Protein AF-A0A2S4W6A0-F1 (afdb_monomer)

Foldseek 3Di:
DPDDDDDDDDDDDDDDDDDDDDDDPPPPPPDDPPQPPDPVSVVVVVQVVCVVVVHHPVRVVVCLVPPPPPVSCVVCVLCPDPVNVVVVVVVVVVVLVVQVVPPPVSVVVVVVVVVVVLVVVVVVAADDPVRDDALALHHDPVRDDPCCPDPVVVLVNLCCLCPPHHVSQLCVQLVVQLPDDPPPPPDDDDDDDPPPCVVVPPPVVLPPDDDPPDPDDDPSNVVSNVVSSVVSSVVSVVVVVVPDDDPDPADKDKDWDDDPVVVVVDDPVCQFLVVVVVVVVVCVPDDDDPVVVDDDPVRVVLVLQQLLLLLCQLVVVAPAAPDPVLGNPHRDDDPDDDDDDIDMDIFRQGGHDPLALVSLVSRLVSVCVVVVDDLLVSLRAQAEEEDAPSSVVSLVVLQVVPPPDPRSSSHPSSYDYDHHVLVVCVVVLLVVLLLQLWDPVDPPTPGLLVQCVVVVHHSPRPPNDPPPPVSVVSVSSSVSVVSVVLLVVPDCVLLPDPDDVDPPDRRHHDYSVSSVVSSVVSCVCDPDPVNVVVVVVQLPDPPDRHSVPPPPD

Sequence (553 aa):
MEVLENSDPTSTVPLPAQLEEPLDNNSCLNSIPAHLRLEHQKILHIWRVMKSLHLNPKKFIMAFLSNNHVEVKTRRAMWGSPDGWTSTRELLDKIHELVHNNGKEGKENWNNYILDEAKLCLASDGPSSHARREGVTWFSANSIGPTFFSAESRLSRDEHLMNVEMPFLYQLIKSKVSSNSPEDFEDKQSKEGTSDLRGLIDLEDNTLPYDSTSKEGSRVERRGHSVSLGACSMTVHTKTIETTSRSFHGTWGYLHSADPQLLAQVNDTDLSLDSYKKSIAGYADKIVKPSAFFPTNEQSQHFQAVVKSQIPSPILVSPRFKDHKTVPQHPPPIDPIRPHVPDITMLKMMIASDNSSEGIGEVLTGITNQTNETPIEAAGHLQVMEGDLGTYCNLESLRALRRPTTHPDESLGNIFMLLGASHILWNIAQAIFLLHFGDSSNCEDLGAWHTMESLGIAADRPITKKDFTLMVSNMQRVHEVTILHCILDLPSDLIGQTQAQNLDEELPLWDDSRAQTVIDQCYERLFSPKARRAAEKEATKKDSPNPKLANYS

Organism: NCBI:txid27350

pLDDT: mean 70.07, std 18.45, range [25.61, 92.5]

Secondary structure (DSSP, 8-state):
------------------------TTTT-----GGGSSHHHHHHHHHHHHHHTT--HHHHHHHHHH---HHHHHHHGGGGSHHHHHHHHHHHHHHHHHHHTSHHHHHHHHHHHHHHHHHHHHHHSS--TT---BTTTB--TTT--GGGGSHHHHHHHHHHIIIIISHHHHHHHHHHHHT---TT--SS---SS-HHHHTTT--GGGS--S-TT-TT--HHHHHHHHHHHHHHHHHHHHHTGGGS-----SEEEEEEPPPHHHHTTS-TTTTSHHHHHHHHHHHHT----GGGGSPPHHHHHHHHHHHHTTTTHHHHTTT-BS-SSSS--SPPPSS-PPP----EEEEEEESS---SHHHHHHHHHHHHHHHT--HHHHHHS-EEEEE-HHHHHHHHHHHHHT-S---TTT-GGGEEEEEPHHHHHHHHHHHHHHHTS--TT-TT--SHHHHHHHTT---S-TTS---HHHHHHHHHHHHHHHHHHHHHTS-HHHH-----SSTTS-PPPBPHHHHHHHHHHHIIIIISHHHHHHHHHHHTSTTS--TTSTT--

Solvent-accessible surface area (backbone atoms only — not comparable to full-atom values): 34118 Å² total; per-residue (Å²): 125,89,87,88,89,89,89,87,88,84,90,88,87,85,89,84,89,83,83,89,80,84,86,71,93,69,87,72,81,67,74,73,52,86,81,42,72,51,69,70,39,43,52,54,50,53,51,51,56,34,47,76,69,76,38,48,73,69,60,45,53,52,49,53,77,66,42,84,51,66,78,45,41,63,73,48,52,44,56,82,30,85,90,28,32,64,64,41,48,55,52,50,52,55,52,46,54,61,38,47,69,55,48,72,66,26,40,51,54,50,52,53,51,54,52,52,53,50,50,50,54,58,69,67,46,44,79,56,94,88,64,79,39,81,80,74,76,45,73,55,81,92,73,64,54,79,65,63,74,34,69,67,52,43,50,57,49,55,52,40,41,46,70,69,33,30,39,69,61,29,52,54,41,24,53,58,49,51,67,66,70,77,82,89,68,85,76,86,87,78,96,80,92,62,78,83,57,60,80,74,63,68,71,73,77,55,62,75,85,72,60,99,84,55,96,79,69,52,74,55,50,52,50,12,49,55,56,17,52,52,54,47,51,53,58,51,53,64,76,48,67,90,79,58,85,81,74,76,88,45,43,65,45,74,46,77,62,76,58,67,76,60,53,72,74,50,63,74,72,63,77,32,50,65,42,49,53,55,48,56,58,63,50,74,80,52,83,83,55,75,73,78,76,55,75,51,74,66,56,48,53,50,51,51,48,38,50,49,9,51,61,50,53,58,49,68,83,42,82,34,63,74,63,76,85,82,53,58,75,59,54,75,83,73,89,80,74,83,92,69,86,77,59,72,48,81,40,73,32,51,74,72,89,77,89,40,44,66,53,52,51,49,30,55,53,32,51,42,71,71,70,79,50,53,61,60,59,55,40,63,44,61,41,81,43,77,36,50,70,66,57,47,54,25,53,51,51,47,47,56,75,47,58,91,64,93,47,60,56,72,42,67,80,36,56,45,76,45,67,35,62,70,63,54,51,46,55,52,53,51,52,53,49,62,48,48,27,60,50,91,90,41,93,87,44,84,22,46,34,53,55,33,43,76,70,75,37,78,63,67,79,85,78,69,61,98,46,64,66,60,53,53,52,50,53,48,52,46,49,37,53,52,50,47,53,58,54,71,69,48,63,56,87,79,70,41,88,82,79,66,92,49,96,83,58,84,62,76,64,34,51,71,69,58,48,51,50,52,40,51,52,48,38,52,65,56,70,28,78,66,26,47,59,48,51,56,63,48,51,69,39,92,89,38,90,42,60,85,58,80,82,81,116

Radius of gyration: 38.74 Å; Cα contacts (8 Å, |Δi|>4): 389; chains: 1; bounding box: 120×96×75 Å

InterPro domains:
  IPR046496 Domain of unknown function DUF6589 [PF20231] (287-543)

Structure (mmCIF, N/CA/C/O backbone):
data_AF-A0A2S4W6A0-F1
#
_entry.id   AF-A0A2S4W6A0-F1
#
loop_
_atom_site.group_PDB
_atom_site.id
_atom_site.type_symbol
_atom_site.label_atom_id
_atom_site.label_alt_id
_atom_site.label_comp_id
_atom_site.label_asym_id
_atom_site.label_entity_id
_atom_site.label_seq_id
_atom_site.pdbx_PDB_ins_code
_atom_site.Cartn_x
_atom_site.Cartn_y
_atom_site.Cartn_z
_atom_site.occupancy
_atom_site.B_iso_or_equiv
_atom_site.auth_seq_id
_atom_site.auth_comp_id
_atom_site.auth_asym_id
_atom_site.auth_atom_id
_atom_site.pdbx_PDB_model_num
ATOM 1 N N . MET A 1 1 ? -38.277 -58.392 -1.041 1.00 31.27 1 MET A N 1
ATOM 2 C CA . MET A 1 1 ? -38.585 -59.673 -1.708 1.00 31.27 1 MET A CA 1
ATOM 3 C C . MET A 1 1 ? -37.280 -60.434 -1.816 1.00 31.27 1 MET A C 1
ATOM 5 O O . MET A 1 1 ? -36.277 -59.788 -2.082 1.00 31.27 1 MET A O 1
ATOM 9 N N . GLU A 1 2 ? -37.217 -61.736 -1.568 1.00 28.56 2 GLU A N 1
ATOM 10 C CA . GLU A 1 2 ? -38.289 -62.758 -1.518 1.00 28.56 2 GLU A CA 1
ATOM 11 C C . GLU A 1 2 ? -39.334 -62.574 -0.380 1.00 28.56 2 GLU A C 1
ATOM 13 O O . GLU A 1 2 ? -39.036 -61.866 0.579 1.00 28.56 2 GLU A O 1
ATOM 18 N N . VAL A 1 3 ? -40.653 -62.730 -0.625 1.00 33.28 3 VAL A N 1
ATOM 19 C CA . VAL A 1 3 ? -41.579 -63.909 -0.726 1.00 33.28 3 VAL A CA 1
ATOM 20 C C . VAL A 1 3 ? -42.075 -64.379 0.664 1.00 33.28 3 VAL A C 1
ATOM 22 O O . VAL A 1 3 ? -41.261 -64.686 1.525 1.00 33.28 3 VAL A O 1
ATOM 25 N N . LEU A 1 4 ? -43.377 -64.249 0.984 1.00 29.20 4 LEU A N 1
ATOM 26 C CA . LEU A 1 4 ? -44.448 -65.283 1.096 1.00 29.20 4 LEU A CA 1
ATOM 27 C C . LEU A 1 4 ? -45.743 -64.573 1.611 1.00 29.20 4 LEU A C 1
ATOM 29 O O . LEU A 1 4 ? -45.599 -63.557 2.288 1.00 29.20 4 LEU A O 1
ATOM 33 N N . GLU A 1 5 ? -47.008 -64.989 1.413 1.00 30.39 5 GLU A N 1
ATOM 34 C CA . GLU A 1 5 ? -47.639 -65.996 0.525 1.00 30.39 5 GLU A CA 1
ATOM 35 C C . GLU A 1 5 ? -49.105 -65.571 0.148 1.00 30.39 5 GLU A C 1
ATOM 37 O O . GLU A 1 5 ? -49.305 -64.404 -0.177 1.00 30.39 5 GLU A O 1
ATOM 42 N N . ASN A 1 6 ? -50.125 -66.460 0.165 1.00 26.97 6 ASN A N 1
ATOM 43 C CA . ASN A 1 6 ? -51.483 -66.259 -0.399 1.00 26.97 6 ASN A CA 1
ATOM 44 C C . ASN A 1 6 ? -52.655 -66.377 0.608 1.00 26.97 6 ASN A C 1
ATOM 46 O O . ASN A 1 6 ? -52.589 -67.206 1.511 1.00 26.97 6 ASN A O 1
ATOM 50 N N . SER A 1 7 ? -53.793 -65.710 0.324 1.00 29.55 7 SER A N 1
ATOM 51 C CA . SER A 1 7 ? -55.145 -66.336 0.296 1.00 29.55 7 SER A CA 1
ATOM 52 C C . SER A 1 7 ? -56.244 -65.381 -0.235 1.00 29.55 7 SER A C 1
ATOM 54 O O . SER A 1 7 ? -56.376 -64.263 0.255 1.00 29.55 7 SER A O 1
ATOM 56 N N . ASP A 1 8 ? -57.030 -65.860 -1.206 1.00 28.17 8 ASP A N 1
ATOM 57 C CA . ASP A 1 8 ? -58.077 -65.190 -2.028 1.00 28.17 8 ASP A CA 1
ATOM 58 C C . ASP A 1 8 ? -59.515 -65.485 -1.474 1.00 28.17 8 ASP A C 1
ATOM 60 O O . ASP A 1 8 ? -59.589 -66.120 -0.416 1.00 28.17 8 ASP A O 1
ATOM 64 N N . PRO A 1 9 ? -60.678 -65.225 -2.143 1.00 45.12 9 PRO A N 1
ATOM 65 C CA . PRO A 1 9 ? -61.043 -64.280 -3.227 1.00 45.12 9 PRO A CA 1
ATOM 66 C C . PRO A 1 9 ? -62.402 -63.530 -3.027 1.00 45.12 9 PRO A C 1
ATOM 68 O O . PRO A 1 9 ? -63.212 -63.933 -2.201 1.00 45.12 9 PRO A O 1
ATOM 71 N N . THR A 1 10 ? -62.738 -62.543 -3.889 1.00 27.20 10 THR A N 1
ATOM 72 C CA . THR A 1 10 ? -64.053 -62.473 -4.612 1.00 27.20 10 THR A CA 1
ATOM 73 C C . THR A 1 10 ? -64.109 -61.390 -5.719 1.00 27.20 10 THR A C 1
ATOM 75 O O . THR A 1 10 ? -64.444 -60.239 -5.466 1.00 27.20 10 THR A O 1
ATOM 78 N N . SER A 1 11 ? -63.851 -61.811 -6.964 1.00 28.52 11 SER A N 1
ATOM 79 C CA . SER A 1 11 ? -64.482 -61.400 -8.245 1.00 28.52 11 SER A CA 1
ATOM 80 C C . SER A 1 11 ? -64.938 -59.941 -8.510 1.00 28.52 11 SER A C 1
ATOM 82 O O . SER A 1 11 ? -66.048 -59.562 -8.135 1.00 28.52 11 SER A O 1
ATOM 84 N N . THR A 1 12 ? -64.211 -59.219 -9.382 1.00 27.14 12 THR A N 1
ATOM 85 C CA . THR A 1 12 ? -64.752 -58.147 -10.260 1.00 27.14 12 THR A CA 1
ATOM 86 C C . THR A 1 12 ? -64.003 -58.051 -11.605 1.00 27.14 12 THR A C 1
ATOM 88 O O . THR A 1 12 ? -62.821 -57.727 -11.643 1.00 27.14 12 THR A O 1
ATOM 91 N N . VAL A 1 13 ? -64.691 -58.305 -12.732 1.00 28.45 13 VAL A N 1
ATOM 92 C CA . VAL A 1 13 ? -64.187 -58.173 -14.126 1.00 28.45 13 VAL A CA 1
ATOM 93 C C . VAL A 1 13 ? -65.416 -57.999 -15.065 1.00 28.45 13 VAL A C 1
ATOM 95 O O . VAL A 1 13 ? -66.399 -58.699 -14.825 1.00 28.45 13 VAL A O 1
ATOM 98 N N . PRO A 1 14 ? -65.410 -57.213 -16.170 1.00 50.59 14 PRO A N 1
ATOM 99 C CA . PRO A 1 14 ? -65.010 -55.799 -16.314 1.00 50.59 14 PRO A CA 1
ATOM 100 C C . PRO A 1 14 ? -65.947 -54.974 -17.273 1.00 50.59 14 PRO A C 1
ATOM 102 O O . PRO A 1 14 ? -66.967 -55.472 -17.742 1.00 50.59 14 PRO A O 1
ATOM 105 N N . LEU A 1 15 ? -65.482 -53.782 -17.704 1.00 25.61 15 LEU A N 1
ATOM 106 C CA . LEU A 1 15 ? -65.853 -53.036 -18.943 1.00 25.61 15 LEU A CA 1
ATOM 107 C C . LEU A 1 15 ? -67.126 -52.116 -18.920 1.00 25.61 15 LEU A C 1
ATOM 109 O O . LEU A 1 15 ? -67.842 -52.127 -17.923 1.00 25.61 15 LEU A O 1
ATOM 113 N N . PRO A 1 16 ? -67.306 -51.150 -19.868 1.00 46.56 16 PRO A N 1
ATOM 114 C CA . PRO A 1 16 ? -67.097 -49.736 -19.505 1.00 46.56 16 PRO A CA 1
ATOM 115 C C . PRO A 1 16 ? -68.135 -48.717 -20.062 1.00 46.56 16 PRO A C 1
ATOM 117 O O . PRO A 1 16 ? -69.087 -49.079 -20.742 1.00 46.56 16 PRO A O 1
ATOM 120 N N . ALA A 1 17 ? -67.805 -47.428 -19.877 1.00 31.02 17 ALA A N 1
ATOM 121 C CA . ALA A 1 17 ? -68.297 -46.227 -20.575 1.00 31.02 17 ALA A CA 1
ATOM 122 C C . ALA A 1 17 ? -69.707 -45.699 -20.240 1.00 31.02 17 ALA A C 1
ATOM 124 O O . ALA A 1 17 ? -70.706 -46.357 -20.496 1.00 31.02 17 ALA A O 1
ATOM 125 N N . GLN A 1 18 ? -69.767 -44.419 -19.844 1.00 27.78 18 GLN A N 1
ATOM 126 C CA . GLN A 1 18 ? -70.454 -43.375 -20.623 1.00 27.78 18 GLN A CA 1
ATOM 127 C C . GLN A 1 18 ? -70.011 -41.957 -20.204 1.00 27.78 18 GLN A C 1
ATOM 129 O O . GLN A 1 18 ? -69.527 -41.748 -19.093 1.00 27.78 18 GLN A O 1
ATOM 134 N N . LEU A 1 19 ? -70.100 -41.022 -21.157 1.00 37.66 19 LEU A N 1
ATOM 135 C CA . LEU A 1 19 ? -69.992 -39.568 -20.964 1.00 37.66 19 LEU A CA 1
ATOM 136 C C . LEU A 1 19 ? -71.350 -38.989 -20.508 1.00 37.66 19 LEU A C 1
ATOM 138 O O . LEU A 1 19 ? -72.327 -39.728 -20.463 1.00 37.66 19 LEU A O 1
ATOM 142 N N . GLU A 1 20 ? -71.382 -37.665 -20.282 1.00 30.59 20 GLU A N 1
ATOM 143 C CA . GLU A 1 20 ? -72.545 -36.823 -19.913 1.00 30.59 20 GLU A CA 1
ATOM 144 C C . GLU A 1 20 ? -72.915 -36.866 -18.409 1.00 30.59 20 GLU A C 1
ATOM 146 O O . GLU A 1 20 ? -72.922 -37.923 -17.789 1.00 30.59 20 GLU A O 1
ATOM 151 N N . GLU A 1 21 ? -73.201 -35.755 -17.716 1.00 29.67 21 GLU A N 1
ATOM 152 C CA . GLU A 1 21 ? -73.086 -34.317 -18.047 1.00 29.67 21 GLU A CA 1
ATOM 153 C C . GLU A 1 21 ? -72.929 -33.480 -16.734 1.00 29.67 21 GLU A C 1
ATOM 155 O O . GLU A 1 21 ? -72.888 -34.074 -15.650 1.00 29.67 21 GLU A O 1
ATOM 160 N N . PRO A 1 22 ? -72.732 -32.140 -16.760 1.00 33.66 22 PRO A N 1
ATOM 161 C CA . PRO A 1 22 ? -72.218 -31.399 -15.603 1.00 33.66 22 PRO A CA 1
ATOM 162 C C . PRO A 1 22 ? -73.259 -31.112 -14.510 1.00 33.66 22 PRO A C 1
ATOM 164 O O . PRO A 1 22 ? -74.421 -30.821 -14.779 1.00 33.66 22 PRO A O 1
ATOM 167 N N . LEU A 1 23 ? -72.797 -31.045 -13.255 1.00 31.02 23 LEU A N 1
ATOM 168 C CA . LEU A 1 23 ? -73.540 -30.350 -12.202 1.00 31.02 23 LEU A CA 1
ATOM 169 C C . LEU A 1 23 ? -73.421 -28.835 -12.407 1.00 31.02 23 LEU A C 1
ATOM 171 O O . LEU A 1 23 ? -72.355 -28.248 -12.225 1.00 31.02 23 LEU A O 1
ATOM 175 N N . ASP A 1 24 ? -74.545 -28.229 -12.785 1.00 32.16 24 ASP A N 1
ATOM 176 C CA . ASP A 1 24 ? -74.736 -26.799 -13.024 1.00 32.16 24 ASP A CA 1
ATOM 177 C C . ASP A 1 24 ? -74.114 -25.899 -11.939 1.00 32.16 24 ASP A C 1
ATOM 179 O O . ASP A 1 24 ? -74.608 -25.808 -10.811 1.00 32.16 24 ASP A O 1
ATOM 183 N N . ASN A 1 25 ? -73.113 -25.101 -12.323 1.00 36.50 25 ASN A N 1
ATOM 184 C CA . ASN A 1 25 ? -72.540 -24.036 -11.484 1.00 36.50 25 ASN A CA 1
ATOM 185 C C . ASN A 1 25 ? -73.493 -22.828 -11.285 1.00 36.50 25 ASN A C 1
ATOM 187 O O . ASN A 1 25 ? -73.096 -21.813 -10.715 1.00 36.50 25 ASN A O 1
ATOM 191 N N . ASN A 1 26 ? -74.747 -22.914 -11.748 1.00 41.12 26 ASN A N 1
ATOM 192 C CA . ASN A 1 26 ? -75.699 -21.798 -11.813 1.00 41.12 26 ASN A CA 1
ATOM 193 C C . ASN A 1 26 ? -76.845 -21.838 -10.782 1.00 41.12 26 ASN A C 1
ATOM 195 O O . ASN A 1 26 ? -77.610 -20.878 -10.689 1.00 41.12 26 ASN A O 1
ATOM 199 N N . SER A 1 27 ? -76.972 -22.885 -9.959 1.00 38.72 27 SER A N 1
ATOM 200 C CA . SER A 1 27 ? -78.127 -23.057 -9.052 1.00 38.72 27 SER A CA 1
ATOM 201 C C . SER A 1 27 ? -78.004 -22.387 -7.670 1.00 38.72 27 SER A C 1
ATOM 203 O O . SER A 1 27 ? -78.737 -22.737 -6.746 1.00 38.72 27 SER A O 1
ATOM 205 N N . CYS A 1 28 ? -77.123 -21.388 -7.501 1.00 35.69 28 CYS A N 1
ATOM 206 C CA . CYS A 1 28 ? -77.010 -20.658 -6.228 1.00 35.69 28 CYS A CA 1
ATOM 207 C C . CYS A 1 28 ? -76.827 -19.129 -6.324 1.00 35.69 28 CYS A C 1
ATOM 209 O O . CYS A 1 28 ? -76.510 -18.488 -5.321 1.00 35.69 28 CYS A O 1
ATOM 211 N N . LEU A 1 29 ? -77.153 -18.509 -7.468 1.00 38.94 29 LEU A N 1
ATOM 212 C CA . LEU A 1 29 ? -77.426 -17.061 -7.562 1.00 38.94 29 LEU A CA 1
ATOM 213 C C . LEU A 1 29 ? -78.802 -16.696 -6.959 1.00 38.94 29 LEU A C 1
ATOM 215 O O . LEU A 1 29 ? -79.582 -15.928 -7.521 1.00 38.94 29 LEU A O 1
ATOM 219 N N . ASN A 1 30 ? -79.096 -17.225 -5.769 1.00 47.25 30 ASN A N 1
ATOM 220 C CA . ASN A 1 30 ? -80.229 -16.772 -4.976 1.00 47.25 30 ASN A CA 1
ATOM 221 C C . ASN A 1 30 ? -79.952 -15.340 -4.515 1.00 47.25 30 ASN A C 1
ATOM 223 O O . ASN A 1 30 ? -78.947 -15.065 -3.858 1.00 47.25 30 ASN A O 1
ATOM 227 N N . SER A 1 31 ? -80.839 -14.426 -4.911 1.00 61.38 31 SER A N 1
ATOM 228 C CA . SER A 1 31 ? -80.683 -12.978 -4.765 1.00 61.38 31 SER A CA 1
ATOM 229 C C . SER A 1 31 ? -80.114 -12.574 -3.403 1.00 61.38 31 SER A C 1
ATOM 231 O O . SER A 1 31 ? -80.712 -12.890 -2.371 1.00 61.38 31 SER A O 1
ATOM 233 N N . ILE A 1 32 ? -79.012 -11.811 -3.404 1.00 64.75 32 ILE A N 1
ATOM 234 C CA . ILE A 1 32 ? -78.469 -11.198 -2.185 1.00 64.75 32 ILE A CA 1
ATOM 235 C C . ILE A 1 32 ? -79.625 -10.453 -1.492 1.00 64.75 32 ILE A C 1
ATOM 237 O O . ILE A 1 32 ? -80.223 -9.572 -2.130 1.00 64.75 32 ILE A O 1
ATOM 241 N N . PRO A 1 33 ? -79.966 -10.793 -0.229 1.00 77.81 33 PRO A N 1
ATOM 242 C CA . PRO A 1 33 ? -81.095 -10.197 0.474 1.00 77.81 33 PRO A CA 1
ATOM 243 C C . PRO A 1 33 ? -81.067 -8.673 0.382 1.00 77.81 33 PRO A C 1
ATOM 245 O O . PRO A 1 33 ? -80.000 -8.067 0.458 1.00 77.81 33 PRO A O 1
ATOM 248 N N . ALA A 1 34 ? -82.230 -8.030 0.241 1.00 72.75 34 ALA A N 1
ATOM 249 C CA . ALA A 1 34 ? -82.300 -6.585 -0.014 1.00 72.75 34 ALA A CA 1
ATOM 250 C C . ALA A 1 34 ? -81.551 -5.734 1.037 1.00 72.75 34 ALA A C 1
ATOM 252 O O . ALA A 1 34 ? -81.038 -4.668 0.710 1.00 72.75 34 ALA A O 1
ATOM 253 N N . HIS A 1 35 ? -81.432 -6.247 2.267 1.00 77.38 35 HIS A N 1
ATOM 254 C CA . HIS A 1 35 ? -80.703 -5.640 3.381 1.00 77.38 35 HIS A CA 1
ATOM 255 C C . HIS A 1 35 ? -79.176 -5.880 3.374 1.00 77.38 35 HIS A C 1
ATOM 257 O O . HIS A 1 35 ? -78.521 -5.472 4.327 1.00 77.38 35 HIS A O 1
ATOM 263 N N . LEU A 1 36 ? -78.622 -6.553 2.355 1.00 81.25 36 LEU A N 1
ATOM 264 C CA . LEU A 1 36 ? -77.196 -6.879 2.169 1.00 81.25 36 LEU A CA 1
ATOM 265 C C . LEU A 1 36 ? -76.655 -6.422 0.800 1.00 81.25 36 LEU A C 1
ATOM 267 O O . LEU A 1 36 ? -75.611 -6.896 0.352 1.00 81.25 36 LEU A O 1
ATOM 271 N N . ARG A 1 37 ? -77.361 -5.534 0.090 1.00 83.19 37 ARG A N 1
ATOM 272 C CA . ARG A 1 37 ? -76.932 -5.079 -1.245 1.00 83.19 37 ARG A CA 1
ATOM 273 C C . ARG A 1 37 ? -75.703 -4.173 -1.178 1.00 83.19 37 ARG A C 1
ATOM 275 O O . ARG A 1 37 ? -74.822 -4.300 -2.023 1.00 83.19 37 ARG A O 1
ATOM 282 N N . LEU A 1 38 ? -75.623 -3.309 -0.165 1.00 86.69 38 LEU A N 1
ATOM 283 C CA . LEU A 1 38 ? -74.503 -2.386 0.030 1.00 86.69 38 LEU A CA 1
ATOM 284 C C . LEU A 1 38 ? -73.354 -3.067 0.788 1.00 86.69 38 LEU A C 1
ATOM 286 O O . LEU A 1 38 ? -73.577 -3.890 1.673 1.00 86.69 38 LEU A O 1
ATOM 290 N N . GLU A 1 39 ? -72.115 -2.696 0.477 1.00 83.75 39 GLU A N 1
ATOM 291 C CA . GLU A 1 39 ? -70.913 -3.325 1.039 1.00 83.75 39 GLU A CA 1
ATOM 292 C C . GLU A 1 39 ? -70.866 -3.274 2.575 1.00 83.75 39 GLU A C 1
ATOM 294 O O . GLU A 1 39 ? -70.730 -4.308 3.231 1.00 83.75 39 GLU A O 1
ATOM 299 N N . HIS A 1 40 ? -71.105 -2.099 3.166 1.00 84.94 40 HIS A N 1
ATOM 300 C CA . HIS A 1 40 ? -71.147 -1.936 4.622 1.00 84.94 40 HIS A CA 1
ATOM 301 C C . HIS A 1 40 ? -72.216 -2.821 5.291 1.00 84.94 40 HIS A C 1
ATOM 303 O O . HIS A 1 40 ? -72.036 -3.251 6.429 1.00 84.94 40 HIS A O 1
ATOM 309 N N . GLN A 1 41 ? -73.317 -3.141 4.598 1.00 88.75 41 GLN A N 1
ATOM 310 C CA . GLN A 1 41 ? -74.352 -4.033 5.124 1.00 88.75 41 GLN A CA 1
ATOM 311 C C . GLN A 1 41 ? -73.853 -5.481 5.196 1.00 88.75 41 GLN A C 1
ATOM 313 O O . GLN A 1 41 ? -74.076 -6.152 6.205 1.00 88.75 41 GLN A O 1
ATOM 318 N N . LYS A 1 42 ? -73.127 -5.940 4.164 1.00 89.12 42 LYS A N 1
ATOM 319 C CA . LYS A 1 42 ? -72.471 -7.259 4.137 1.00 89.12 42 LYS A CA 1
ATOM 320 C C . LYS A 1 42 ? -71.453 -7.374 5.272 1.00 89.12 42 LYS A C 1
ATOM 322 O O . LYS A 1 42 ? -71.520 -8.320 6.055 1.00 89.12 42 LYS A O 1
ATOM 327 N N . ILE A 1 43 ? -70.581 -6.372 5.422 1.00 87.44 43 ILE A N 1
ATOM 328 C CA . ILE A 1 43 ? -69.558 -6.316 6.480 1.00 87.44 43 ILE A CA 1
ATOM 329 C C . ILE A 1 43 ? -70.204 -6.365 7.874 1.00 87.44 43 ILE A C 1
ATOM 331 O O . ILE A 1 43 ? -69.816 -7.184 8.707 1.00 87.44 43 ILE A O 1
ATOM 335 N N . LEU A 1 44 ? -71.229 -5.542 8.134 1.00 87.56 44 LEU A N 1
ATOM 336 C CA . LEU A 1 44 ? -71.918 -5.515 9.430 1.00 87.56 44 LEU A CA 1
ATOM 337 C C . LEU A 1 44 ? -72.687 -6.809 9.729 1.00 87.56 44 LEU A C 1
ATOM 339 O O . LEU A 1 44 ? -72.769 -7.211 10.890 1.00 87.56 44 LEU A O 1
ATOM 343 N N . HIS A 1 45 ? -73.245 -7.475 8.716 1.00 89.62 45 HIS A N 1
ATOM 344 C CA . HIS A 1 45 ? -73.880 -8.782 8.881 1.00 89.62 45 HIS A CA 1
ATOM 345 C C . HIS A 1 45 ? -72.850 -9.854 9.262 1.00 89.62 45 HIS A C 1
ATOM 347 O O . HIS A 1 45 ? -73.020 -10.523 10.281 1.00 89.62 45 HIS A O 1
ATOM 353 N N . ILE A 1 46 ? -71.747 -9.951 8.515 1.00 88.62 46 ILE A N 1
ATOM 354 C CA . ILE A 1 46 ? -70.647 -10.885 8.798 1.00 88.62 46 ILE A CA 1
ATOM 355 C C . ILE A 1 46 ? -70.075 -10.630 10.202 1.00 88.62 46 ILE A C 1
ATOM 357 O O . ILE A 1 46 ? -69.934 -11.566 10.987 1.00 88.62 46 ILE A O 1
ATOM 361 N N . TRP A 1 47 ? -69.854 -9.367 10.585 1.00 85.38 47 TRP A N 1
ATOM 362 C CA . TRP A 1 47 ? -69.399 -9.006 11.931 1.00 85.38 47 TRP A CA 1
ATOM 363 C C . TRP A 1 47 ? -70.358 -9.468 13.040 1.00 85.38 47 TRP A C 1
ATOM 365 O O . TRP A 1 47 ? -69.899 -9.957 14.073 1.00 85.38 47 TRP A O 1
ATOM 375 N N . ARG A 1 48 ? -71.683 -9.368 12.842 1.00 88.94 48 ARG A N 1
ATOM 376 C CA . ARG A 1 48 ? -72.676 -9.875 13.812 1.00 88.94 48 ARG A CA 1
ATOM 377 C C . ARG A 1 48 ? -72.587 -11.394 13.968 1.00 88.94 48 ARG A C 1
ATOM 379 O O . ARG A 1 48 ? -72.580 -11.865 15.103 1.00 88.94 48 ARG A O 1
ATOM 386 N N . VAL A 1 49 ? -72.458 -12.135 12.864 1.00 91.69 49 VAL A N 1
ATOM 387 C CA . VAL A 1 49 ? -72.286 -13.601 12.876 1.00 91.69 49 VAL A CA 1
ATOM 388 C C . VAL A 1 49 ? -70.989 -13.991 13.592 1.00 91.69 49 VAL A C 1
ATOM 390 O O . VAL A 1 49 ? -70.998 -14.826 14.495 1.00 91.69 49 VAL A O 1
ATOM 393 N N . MET A 1 50 ? -69.875 -13.328 13.275 1.00 89.00 50 MET A N 1
ATOM 394 C CA . MET A 1 50 ? -68.595 -13.553 13.954 1.00 89.00 50 MET A CA 1
ATOM 395 C C . MET A 1 50 ? -68.699 -13.280 15.457 1.00 89.00 50 MET A C 1
ATOM 397 O O . MET A 1 50 ? -68.259 -14.100 16.261 1.00 89.00 50 MET A O 1
ATOM 401 N N . LYS A 1 51 ? -69.352 -12.177 15.846 1.00 88.81 51 LYS A N 1
ATOM 402 C CA . LYS A 1 51 ? -69.573 -11.817 17.251 1.00 88.81 51 LYS A CA 1
ATOM 403 C C . LYS A 1 51 ? -70.428 -12.852 17.990 1.00 88.81 51 LYS A C 1
ATOM 405 O O . LYS A 1 51 ? -70.112 -13.151 19.139 1.00 88.81 51 LYS A O 1
ATOM 410 N N . SER A 1 52 ? -71.457 -13.430 17.356 1.00 92.31 52 SER A N 1
ATOM 411 C CA . SER A 1 52 ? -72.245 -14.523 17.958 1.00 92.31 52 SER A CA 1
ATOM 412 C C . SER A 1 52 ? -71.454 -15.821 18.138 1.00 92.31 52 SER A C 1
ATOM 414 O O . SER A 1 52 ? -71.775 -16.605 19.020 1.00 92.31 52 SER A O 1
ATOM 416 N N . LEU A 1 53 ? -70.389 -16.021 17.355 1.00 91.38 53 LEU A N 1
ATOM 417 C CA . LEU A 1 53 ? -69.454 -17.145 17.478 1.00 91.38 53 LEU A CA 1
ATOM 418 C C . LEU A 1 53 ? -68.239 -16.814 18.373 1.00 91.38 53 LEU A C 1
ATOM 420 O O . LEU A 1 53 ? -67.239 -17.525 18.348 1.00 91.38 53 LEU A O 1
ATOM 424 N N . HIS A 1 54 ? -68.293 -15.715 19.138 1.00 87.69 54 HIS A N 1
ATOM 425 C CA . HIS A 1 54 ? -67.197 -15.190 19.971 1.00 87.69 54 HIS A CA 1
ATOM 426 C C . HIS A 1 54 ? -65.883 -14.879 19.215 1.00 87.69 54 HIS A C 1
ATOM 428 O O . HIS A 1 54 ? -64.812 -14.736 19.818 1.00 87.69 54 HIS A O 1
ATOM 434 N N . LEU A 1 55 ? -65.966 -14.698 17.895 1.00 88.88 55 LEU A N 1
ATOM 435 C CA . LEU A 1 55 ? -64.866 -14.284 17.029 1.00 88.88 55 LEU A CA 1
ATOM 436 C C . LEU A 1 55 ? -64.862 -12.763 16.817 1.00 88.88 55 LEU A C 1
ATOM 438 O O . LEU A 1 55 ? -65.875 -12.073 16.916 1.00 88.88 55 LEU A O 1
ATOM 442 N N . ASN A 1 56 ? -63.687 -12.237 16.480 1.00 90.00 56 ASN A N 1
ATOM 443 C CA . ASN A 1 56 ? -63.499 -10.878 15.973 1.00 90.00 56 ASN A CA 1
ATOM 444 C C . ASN A 1 56 ? -62.659 -10.942 14.679 1.00 90.00 56 ASN A C 1
ATOM 446 O O . ASN A 1 56 ? -62.083 -12.001 14.413 1.00 90.00 56 ASN A O 1
ATOM 450 N N . PRO A 1 57 ? -62.567 -9.865 13.872 1.00 87.94 57 PRO A N 1
ATOM 451 C CA . PRO A 1 57 ? -61.859 -9.895 12.589 1.00 87.94 57 PRO A CA 1
ATOM 452 C C . PRO A 1 57 ? -60.434 -10.455 12.668 1.00 87.94 57 PRO A C 1
ATOM 454 O O . PRO A 1 57 ? -60.108 -11.377 11.927 1.00 87.94 57 PRO A O 1
ATOM 457 N N . LYS A 1 58 ? -59.623 -10.000 13.635 1.00 88.88 58 LYS A N 1
ATOM 458 C CA . LYS A 1 58 ? -58.249 -10.498 13.829 1.00 88.88 58 LYS A CA 1
ATOM 459 C C . LYS A 1 58 ? -58.222 -11.987 14.203 1.00 88.88 58 LYS A C 1
ATOM 461 O O . LYS A 1 58 ? -57.490 -12.753 13.588 1.00 88.88 58 LYS A O 1
ATOM 466 N N . LYS A 1 59 ? -59.054 -12.420 15.162 1.00 88.31 59 LYS A N 1
ATOM 467 C CA . LYS A 1 59 ? -59.153 -13.835 15.579 1.00 88.31 59 LYS A CA 1
ATOM 468 C C . LYS A 1 59 ? -59.609 -14.751 14.441 1.00 88.31 59 LYS A C 1
ATOM 470 O O . LYS A 1 59 ? -59.106 -15.861 14.329 1.00 88.31 59 LYS A O 1
ATOM 475 N N . PHE A 1 60 ? -60.547 -14.296 13.611 1.00 89.88 60 PHE A N 1
ATOM 476 C CA . PHE A 1 60 ? -61.029 -15.057 12.461 1.00 89.88 60 PHE A CA 1
ATOM 477 C C . PHE A 1 60 ? -59.971 -15.171 11.365 1.00 89.88 60 PHE A C 1
ATOM 479 O O . PHE A 1 60 ? -59.746 -16.277 10.894 1.00 89.88 60 PHE A O 1
ATOM 486 N N . ILE A 1 61 ? -59.287 -14.078 11.007 1.00 89.31 61 ILE A N 1
ATOM 487 C CA . ILE A 1 61 ? -58.202 -14.111 10.012 1.00 89.31 61 ILE A CA 1
ATOM 488 C C . ILE A 1 61 ? -57.091 -15.062 10.480 1.00 89.31 61 ILE A C 1
ATOM 490 O O . ILE A 1 61 ? -56.724 -15.969 9.740 1.00 89.31 61 ILE A O 1
ATOM 494 N N . MET A 1 62 ? -56.643 -14.950 11.737 1.00 86.81 62 MET A N 1
ATOM 495 C CA . MET A 1 62 ? -55.675 -15.888 12.327 1.00 86.81 62 MET A CA 1
ATOM 496 C C . MET A 1 62 ? -56.158 -17.346 12.251 1.00 86.81 62 MET A C 1
ATOM 498 O O . MET A 1 62 ? -55.445 -18.215 11.758 1.00 86.81 62 MET A O 1
ATOM 502 N N . ALA A 1 63 ? -57.392 -17.628 12.683 1.00 86.81 63 ALA A N 1
ATOM 503 C CA . ALA A 1 63 ? -57.944 -18.982 12.638 1.00 86.81 63 ALA A CA 1
ATOM 504 C C . ALA A 1 63 ? -58.083 -19.519 11.200 1.00 86.81 63 ALA A C 1
ATOM 506 O O . ALA A 1 63 ? -57.806 -20.690 10.955 1.00 86.81 63 ALA A O 1
ATOM 507 N N . PHE A 1 64 ? -58.475 -18.681 10.241 1.00 88.88 64 PHE A N 1
ATOM 508 C CA . PHE A 1 64 ? -58.613 -19.046 8.831 1.00 88.88 64 PHE A CA 1
ATOM 509 C C . PHE A 1 64 ? -57.258 -19.371 8.182 1.00 88.88 64 PHE A C 1
ATOM 511 O O . PHE A 1 64 ? -57.139 -20.361 7.454 1.00 88.88 64 PHE A O 1
ATOM 518 N N . LEU A 1 65 ? -56.221 -18.589 8.494 1.00 87.38 65 LEU A N 1
ATOM 519 C CA . LEU A 1 65 ? -54.869 -18.788 7.973 1.00 87.38 65 LEU A CA 1
ATOM 520 C C . LEU A 1 65 ? -54.154 -19.996 8.608 1.00 87.38 65 LEU A C 1
ATOM 522 O O . LEU A 1 65 ? -53.417 -20.690 7.912 1.00 87.38 65 LEU A O 1
ATOM 526 N N . SER A 1 66 ? -54.412 -20.315 9.882 1.00 86.62 66 SER A N 1
ATOM 527 C CA . SER A 1 66 ? -53.704 -21.395 10.597 1.00 86.62 66 SER A CA 1
ATOM 528 C C . SER A 1 66 ? -54.435 -22.750 10.675 1.00 86.62 66 SER A C 1
ATOM 530 O O . SER A 1 66 ? -53.808 -23.754 11.001 1.00 86.62 66 SER A O 1
ATOM 532 N N . ASN A 1 67 ? -55.744 -22.839 10.405 1.00 87.50 67 ASN A N 1
ATOM 533 C CA . ASN A 1 67 ? -56.513 -24.080 10.619 1.00 87.50 67 ASN A CA 1
ATOM 534 C C . ASN A 1 67 ? -56.226 -25.159 9.550 1.00 87.50 67 ASN A C 1
ATOM 536 O O . ASN A 1 67 ? -56.401 -24.921 8.358 1.00 87.50 67 ASN A O 1
ATOM 540 N N . ASN A 1 68 ? -55.822 -26.365 9.953 1.00 86.50 68 ASN A N 1
ATOM 541 C CA . ASN A 1 68 ? -55.417 -27.440 9.032 1.00 86.50 68 ASN A CA 1
ATOM 542 C C . ASN A 1 68 ? -56.562 -28.279 8.428 1.00 86.50 68 ASN A C 1
ATOM 544 O O . ASN A 1 68 ? -56.290 -29.190 7.648 1.00 86.50 68 ASN A O 1
ATOM 548 N N . HIS A 1 69 ? -57.828 -27.979 8.735 1.00 90.25 69 HIS A N 1
ATOM 549 C CA . HIS A 1 69 ? -58.982 -28.663 8.147 1.00 90.25 69 HIS A CA 1
ATOM 550 C C . HIS A 1 69 ? -59.014 -28.501 6.617 1.00 90.25 69 HIS A C 1
ATOM 552 O O . HIS A 1 69 ? -58.881 -27.382 6.113 1.00 90.25 69 HIS A O 1
ATOM 558 N N . VAL A 1 70 ? -59.230 -29.602 5.884 1.00 86.88 70 VAL A N 1
ATOM 559 C CA . VAL A 1 70 ? -59.124 -29.678 4.409 1.00 86.88 70 VAL A CA 1
ATOM 560 C C . VAL A 1 70 ? -59.895 -28.549 3.726 1.00 86.88 70 VAL A C 1
ATOM 562 O O . VAL A 1 70 ? -59.329 -27.780 2.958 1.00 86.88 70 VAL A O 1
ATOM 565 N N . GLU A 1 71 ? -61.163 -28.374 4.091 1.00 78.94 71 GLU A N 1
ATOM 566 C CA . GLU A 1 71 ? -62.036 -27.340 3.533 1.00 78.94 71 GLU A CA 1
ATOM 567 C C . GLU A 1 71 ? -61.573 -25.892 3.777 1.00 78.94 71 GLU A C 1
ATOM 569 O O . GLU A 1 71 ? -61.883 -25.005 2.979 1.00 78.94 71 GLU A O 1
ATOM 574 N N . VAL A 1 72 ? -60.849 -25.626 4.867 1.00 82.88 72 VAL A N 1
ATOM 575 C CA . VAL A 1 72 ? -60.289 -24.293 5.147 1.00 82.88 72 VAL A CA 1
ATOM 576 C C . VAL A 1 72 ? -58.972 -24.125 4.391 1.00 82.88 72 VAL A C 1
ATOM 578 O O . VAL A 1 72 ? -58.746 -23.088 3.770 1.00 82.88 72 VAL A O 1
ATOM 581 N N . LYS A 1 73 ? -58.144 -25.178 4.360 1.00 83.06 73 LYS A N 1
ATOM 582 C CA . LYS A 1 73 ? -56.882 -25.225 3.614 1.00 83.06 73 LYS A CA 1
ATOM 583 C C . LYS A 1 73 ? -57.099 -24.969 2.118 1.00 83.06 73 LYS A C 1
ATOM 585 O O . LYS A 1 73 ? -56.421 -24.109 1.567 1.00 83.06 73 LYS A O 1
ATOM 590 N N . THR A 1 74 ? -58.082 -25.620 1.490 1.00 82.94 74 THR A N 1
ATOM 591 C CA . THR A 1 74 ? -58.445 -25.387 0.078 1.00 82.94 74 THR A CA 1
ATOM 592 C C . THR A 1 74 ? -58.853 -23.934 -0.172 1.00 82.94 74 THR A C 1
ATOM 594 O O . THR A 1 74 ? -58.413 -23.332 -1.145 1.00 82.94 74 THR A O 1
ATOM 597 N N . ARG A 1 75 ? -59.636 -23.327 0.732 1.00 79.25 75 ARG A N 1
ATOM 598 C CA . ARG A 1 75 ? -60.110 -21.940 0.581 1.00 79.25 75 ARG A CA 1
ATOM 599 C C . ARG A 1 75 ? -59.030 -20.878 0.827 1.00 79.25 75 ARG A C 1
ATOM 601 O O . ARG A 1 75 ? -59.174 -19.772 0.317 1.00 79.25 75 ARG A O 1
ATOM 608 N N . ARG A 1 76 ? -57.945 -21.192 1.551 1.00 83.00 76 ARG A N 1
ATOM 609 C CA . ARG A 1 76 ? -56.770 -20.301 1.666 1.00 83.00 76 ARG A CA 1
ATOM 610 C C . ARG A 1 76 ? -55.630 -20.608 0.692 1.00 83.00 76 ARG A C 1
ATOM 612 O O . ARG A 1 76 ? -54.686 -19.831 0.639 1.00 83.00 76 ARG A O 1
ATOM 619 N N . ALA A 1 77 ? -55.693 -21.700 -0.075 1.00 80.19 77 ALA A N 1
ATOM 620 C CA . ALA A 1 77 ? -54.606 -22.114 -0.970 1.00 80.19 77 ALA A CA 1
ATOM 621 C C . ALA A 1 77 ? -54.216 -21.029 -1.994 1.00 80.19 77 ALA A C 1
ATOM 623 O O . ALA A 1 77 ? -53.045 -20.910 -2.342 1.00 80.19 77 ALA A O 1
ATOM 624 N N . MET A 1 78 ? -55.175 -20.193 -2.406 1.00 78.56 78 MET A N 1
ATOM 625 C CA . MET A 1 78 ? -54.938 -19.079 -3.331 1.00 78.56 78 MET A CA 1
ATOM 626 C C . MET A 1 78 ? -54.093 -17.936 -2.741 1.00 78.56 78 MET A C 1
ATOM 628 O O . MET A 1 78 ? -53.511 -17.176 -3.499 1.00 78.56 78 MET A O 1
ATOM 632 N N . TRP A 1 79 ? -53.982 -17.791 -1.415 1.00 83.06 79 TRP A N 1
ATOM 633 C CA . TRP A 1 79 ? -53.290 -16.638 -0.806 1.00 83.06 79 TRP A CA 1
ATOM 634 C C . TRP A 1 79 ? -51.782 -16.598 -1.112 1.00 83.06 79 TRP A C 1
ATOM 636 O O . TRP A 1 79 ? -51.178 -15.531 -1.125 1.00 83.06 79 TRP A O 1
ATOM 646 N N . GLY A 1 80 ? -51.176 -17.763 -1.361 1.00 78.38 80 GLY A N 1
ATOM 647 C CA . GLY A 1 80 ? -49.778 -17.891 -1.782 1.00 78.38 80 GLY A CA 1
ATOM 648 C C . GLY A 1 80 ? -49.607 -18.375 -3.223 1.00 78.38 80 GLY A C 1
ATOM 649 O O . GLY A 1 80 ? -48.493 -18.728 -3.599 1.00 78.38 80 GLY A O 1
ATOM 650 N N . SER A 1 81 ? -50.683 -18.464 -4.017 1.00 84.81 81 SER A N 1
ATOM 651 C CA . SER A 1 81 ? -50.575 -18.875 -5.421 1.00 84.81 81 SER A CA 1
ATOM 652 C C . SER A 1 81 ? -50.171 -17.689 -6.308 1.00 84.81 81 SER A C 1
ATOM 654 O O . SER A 1 81 ? -50.500 -16.549 -5.969 1.00 84.81 81 SER A O 1
ATOM 656 N N . PRO A 1 82 ? -49.512 -17.919 -7.463 1.00 81.81 82 PRO A N 1
ATOM 657 C CA . PRO A 1 82 ? -49.164 -16.844 -8.395 1.00 81.81 82 PRO A CA 1
ATOM 658 C C . PRO A 1 82 ? -50.372 -15.984 -8.794 1.00 81.81 82 PRO A C 1
ATOM 660 O O . PRO A 1 82 ? -50.287 -14.759 -8.771 1.00 81.81 82 PRO A O 1
ATOM 663 N N . ASP A 1 83 ? -51.518 -16.620 -9.061 1.00 81.31 83 ASP A N 1
ATOM 664 C CA . ASP A 1 83 ? -52.749 -15.939 -9.481 1.00 81.31 83 ASP A CA 1
ATOM 665 C C . ASP A 1 83 ? -53.446 -15.170 -8.342 1.00 81.31 83 ASP A C 1
ATOM 667 O O . ASP A 1 83 ? -54.183 -14.217 -8.591 1.00 81.31 83 ASP A O 1
ATOM 671 N N . GLY A 1 84 ? -53.247 -15.579 -7.082 1.00 83.00 84 GLY A N 1
ATOM 672 C CA . GLY A 1 84 ? -53.883 -14.958 -5.915 1.00 83.00 84 GLY A CA 1
ATOM 673 C C . GLY A 1 84 ? -52.998 -13.966 -5.152 1.00 83.00 84 GLY A C 1
ATOM 674 O O . GLY A 1 84 ? -53.528 -13.143 -4.395 1.00 83.00 84 GLY A O 1
ATOM 675 N N . TRP A 1 85 ? -51.679 -13.985 -5.376 1.00 86.88 85 TRP A N 1
ATOM 676 C CA . TRP A 1 85 ? -50.710 -13.099 -4.722 1.00 86.88 85 TRP A CA 1
ATOM 677 C C . TRP A 1 85 ? -51.072 -11.618 -4.863 1.00 86.88 85 TRP A C 1
ATOM 679 O O . TRP A 1 85 ? -51.030 -10.895 -3.872 1.00 86.88 85 TRP A O 1
ATOM 689 N N . THR A 1 86 ? -51.511 -11.172 -6.044 1.00 86.94 86 THR A N 1
ATOM 690 C CA . THR A 1 86 ? -51.924 -9.777 -6.290 1.00 86.94 86 THR A CA 1
ATOM 691 C C . THR A 1 86 ? -53.001 -9.320 -5.302 1.00 86.94 86 THR A C 1
ATOM 693 O O . THR A 1 86 ? -52.828 -8.308 -4.628 1.00 86.94 86 THR A O 1
ATOM 696 N N . SER A 1 87 ? -54.059 -10.118 -5.117 1.00 88.19 87 SER A N 1
ATOM 697 C CA . SER A 1 87 ? -55.137 -9.811 -4.161 1.00 88.19 87 SER A CA 1
ATOM 698 C C . SER A 1 87 ? -54.693 -9.892 -2.692 1.00 88.19 87 SER A C 1
ATOM 700 O O . SER A 1 87 ? -55.207 -9.177 -1.832 1.00 88.19 87 SER A O 1
ATOM 702 N N . THR A 1 88 ? -53.700 -10.735 -2.394 1.00 89.56 88 THR A N 1
ATOM 703 C CA . THR A 1 88 ? -53.116 -10.846 -1.049 1.00 89.56 88 THR A CA 1
ATOM 704 C C . THR A 1 88 ? -52.227 -9.642 -0.738 1.00 89.56 88 THR A C 1
ATOM 706 O O . THR A 1 88 ? -52.275 -9.115 0.372 1.00 89.56 88 THR A O 1
ATOM 709 N N . ARG A 1 89 ? -51.479 -9.144 -1.730 1.00 89.12 89 ARG A N 1
ATOM 710 C CA . ARG A 1 89 ? -50.702 -7.907 -1.636 1.00 89.12 89 ARG A CA 1
ATOM 711 C C . ARG A 1 89 ? -51.605 -6.694 -1.422 1.00 89.12 89 ARG A C 1
ATOM 713 O O . ARG A 1 89 ? -51.357 -5.944 -0.489 1.00 89.12 89 ARG A O 1
ATOM 720 N N . GLU A 1 90 ? -52.685 -6.550 -2.191 1.00 90.62 90 GLU A N 1
ATOM 721 C CA . GLU A 1 90 ? -53.673 -5.475 -1.989 1.00 90.62 90 GLU A CA 1
ATOM 722 C C . GLU A 1 90 ? -54.239 -5.469 -0.557 1.00 90.62 90 GLU A C 1
ATOM 724 O O . GLU A 1 90 ? -54.374 -4.413 0.067 1.00 90.62 90 GLU A O 1
ATOM 729 N N . LEU A 1 91 ? -54.525 -6.649 0.007 1.00 89.75 91 LEU A N 1
ATOM 730 C CA . LEU A 1 91 ? -54.965 -6.776 1.397 1.00 89.75 91 LEU A CA 1
ATOM 731 C C . LEU A 1 91 ? -53.871 -6.356 2.396 1.00 89.75 91 LEU A C 1
ATOM 733 O O . LEU A 1 91 ? -54.176 -5.665 3.371 1.00 89.75 91 LEU A O 1
ATOM 737 N N . LEU A 1 92 ? -52.614 -6.747 2.166 1.00 90.94 92 LEU A N 1
ATOM 738 C CA . LEU A 1 92 ? -51.475 -6.330 2.992 1.00 90.94 92 LEU A CA 1
ATOM 739 C C . LEU A 1 92 ? -51.236 -4.817 2.913 1.00 90.94 92 LEU A C 1
ATOM 741 O O . LEU A 1 92 ? -51.018 -4.198 3.952 1.00 90.94 92 LEU A O 1
ATOM 745 N N . ASP A 1 93 ? -51.370 -4.209 1.734 1.00 90.69 93 ASP A N 1
ATOM 746 C CA . ASP A 1 93 ? -51.259 -2.761 1.535 1.00 90.69 93 ASP A CA 1
ATOM 747 C C . ASP A 1 93 ? -52.366 -2.011 2.305 1.00 90.69 93 ASP A C 1
ATOM 749 O O . ASP A 1 93 ? -52.095 -1.011 2.972 1.00 90.69 93 ASP A O 1
ATOM 753 N N . LYS A 1 94 ? -53.603 -2.534 2.336 1.00 92.25 94 LYS A N 1
ATOM 754 C CA . LYS A 1 94 ? -54.683 -1.972 3.175 1.00 92.25 94 LYS A CA 1
ATOM 755 C C . LYS A 1 94 ? -54.485 -2.186 4.674 1.00 92.25 94 LYS A C 1
ATOM 757 O O . LYS A 1 94 ? -54.885 -1.331 5.466 1.00 92.25 94 LYS A O 1
ATOM 762 N N . ILE A 1 95 ? -53.840 -3.275 5.091 1.00 90.88 95 ILE A N 1
ATOM 763 C CA . ILE A 1 95 ? -53.426 -3.458 6.490 1.00 90.88 95 ILE A CA 1
ATOM 764 C C . ILE A 1 95 ? -52.314 -2.458 6.847 1.00 90.88 95 ILE A C 1
ATOM 766 O O . ILE A 1 95 ? -52.401 -1.817 7.897 1.00 90.88 95 ILE A O 1
ATOM 770 N N . HIS A 1 96 ? -51.328 -2.264 5.966 1.00 88.81 96 HIS A N 1
ATOM 771 C CA . HIS A 1 96 ? -50.269 -1.270 6.123 1.00 88.81 96 HIS A CA 1
ATOM 772 C C . HIS A 1 96 ? -50.843 0.145 6.254 1.00 88.81 96 HIS A C 1
ATOM 774 O O . HIS A 1 96 ? -50.520 0.820 7.226 1.00 88.81 96 HIS A O 1
ATOM 780 N N . GLU A 1 97 ? -51.739 0.578 5.358 1.00 90.56 97 GLU A N 1
ATOM 781 C CA . GLU A 1 97 ? -52.404 1.890 5.439 1.00 90.56 97 GLU A CA 1
ATOM 782 C C . GLU A 1 97 ? -53.054 2.121 6.815 1.00 90.56 97 GLU A C 1
ATOM 784 O O . GLU A 1 97 ? -52.860 3.168 7.435 1.00 90.56 97 GLU A O 1
ATOM 789 N N . LEU A 1 98 ? -53.795 1.135 7.333 1.00 89.31 98 LEU A N 1
ATOM 790 C CA . LEU A 1 98 ? -54.459 1.232 8.638 1.00 89.31 98 LEU A CA 1
ATOM 791 C C . LEU A 1 98 ? -53.469 1.315 9.812 1.00 89.31 98 LEU A C 1
ATOM 793 O O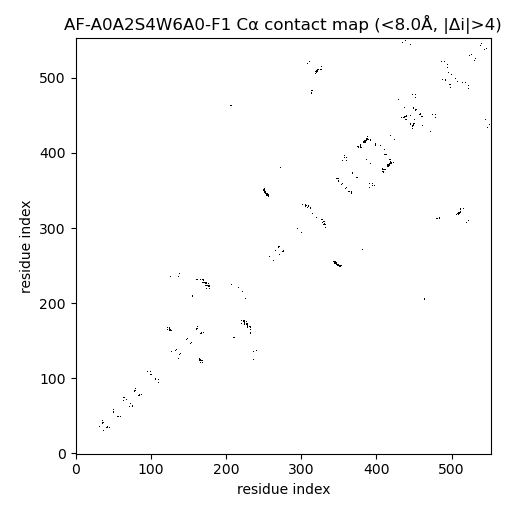 . LEU A 1 98 ? -53.724 2.043 10.770 1.00 89.31 98 LEU A O 1
ATOM 797 N N . VAL A 1 99 ? -52.349 0.590 9.749 1.00 88.62 99 VAL A N 1
ATOM 798 C CA . VAL A 1 99 ? -51.301 0.624 10.782 1.00 88.62 99 VAL A CA 1
ATOM 799 C C . VAL A 1 99 ? -50.500 1.930 10.708 1.00 88.62 99 VAL A C 1
ATOM 801 O O . VAL A 1 99 ? -50.296 2.587 11.727 1.00 88.62 99 VAL A O 1
ATOM 804 N N . HIS A 1 100 ? -50.104 2.353 9.509 1.00 83.12 100 HIS A N 1
ATOM 805 C CA . HIS A 1 100 ? -49.282 3.538 9.257 1.00 83.12 100 HIS A CA 1
ATOM 806 C C . HIS A 1 100 ? -49.998 4.849 9.616 1.00 83.12 100 HIS A C 1
ATOM 808 O O . HIS A 1 100 ? -49.363 5.809 10.061 1.00 83.12 100 HIS A O 1
ATOM 814 N N . ASN A 1 101 ? -51.325 4.888 9.456 1.00 88.06 101 ASN A N 1
ATOM 815 C CA . ASN A 1 101 ? -52.156 6.031 9.836 1.00 88.06 101 ASN A CA 1
ATOM 816 C C . ASN A 1 101 ? -52.346 6.174 11.360 1.00 88.06 101 ASN A C 1
ATOM 818 O O . ASN A 1 101 ? -52.777 7.230 11.819 1.00 88.06 101 ASN A O 1
ATOM 822 N N . ASN A 1 102 ? -51.970 5.173 12.167 1.00 83.81 102 ASN A N 1
ATOM 823 C CA . ASN A 1 102 ? -52.078 5.203 13.632 1.00 83.81 102 ASN A CA 1
ATOM 824 C C . ASN A 1 102 ? -50.894 5.929 14.321 1.00 83.81 102 ASN A C 1
ATOM 826 O O . ASN A 1 102 ? -50.393 5.499 15.360 1.00 83.81 102 ASN A O 1
ATOM 830 N N . GLY A 1 103 ? -50.418 7.030 13.730 1.00 85.81 103 GLY A N 1
ATOM 831 C CA . GLY A 1 103 ? -49.339 7.859 14.278 1.00 85.81 103 GLY A CA 1
ATOM 832 C C . GLY A 1 103 ? -47.952 7.196 14.291 1.00 85.81 103 GLY A C 1
ATOM 833 O O . GLY A 1 103 ? -47.706 6.197 13.618 1.00 85.81 103 GLY A O 1
ATOM 834 N N . LYS A 1 104 ? -47.012 7.785 15.049 1.00 86.00 104 LYS A N 1
ATOM 835 C CA . LYS A 1 104 ? -45.594 7.364 15.086 1.00 86.00 104 LYS A CA 1
ATOM 836 C C . LYS A 1 104 ? -45.427 5.891 15.483 1.00 86.00 104 LYS A C 1
ATOM 838 O O . LYS A 1 104 ? -44.698 5.165 14.816 1.00 86.00 104 LYS A O 1
ATOM 843 N N . GLU A 1 105 ? -46.135 5.461 16.524 1.00 87.44 105 GLU A N 1
ATOM 844 C CA . GLU A 1 105 ? -46.084 4.095 17.059 1.00 87.44 105 GLU A CA 1
ATOM 845 C C . GLU A 1 105 ? -46.530 3.049 16.022 1.00 87.44 105 GLU A C 1
ATOM 847 O O . GLU A 1 105 ? -45.920 1.988 15.902 1.00 87.44 105 GLU A O 1
ATOM 852 N N . GLY A 1 106 ? -47.550 3.353 15.211 1.00 87.31 106 GLY A N 1
ATOM 853 C CA . GLY A 1 106 ? -47.972 2.483 14.111 1.00 87.31 106 GLY A CA 1
ATOM 854 C C . GLY A 1 106 ? -46.872 2.278 13.063 1.00 87.31 106 GLY A C 1
ATOM 855 O O . GLY A 1 106 ? -46.591 1.146 12.670 1.00 87.31 106 GLY A O 1
ATOM 856 N N . LYS A 1 107 ? -46.189 3.361 12.668 1.00 87.00 107 LYS A N 1
ATOM 857 C CA . LYS A 1 107 ? -45.068 3.309 11.710 1.00 87.00 107 LYS A CA 1
ATOM 858 C C . LYS A 1 107 ? -43.878 2.519 12.252 1.00 87.00 107 LYS A C 1
ATOM 860 O O . LYS A 1 107 ? -43.294 1.722 11.528 1.00 87.00 107 LYS A O 1
ATOM 865 N N . GLU A 1 108 ? -43.537 2.722 13.522 1.00 89.94 108 GLU A N 1
ATOM 866 C CA . GLU A 1 108 ? -42.427 2.037 14.189 1.00 89.94 108 GLU A CA 1
ATOM 867 C C . GLU A 1 108 ? -42.675 0.524 14.290 1.00 89.94 108 GLU A C 1
ATOM 869 O O . GLU A 1 108 ? -41.821 -0.269 13.897 1.00 89.94 108 GLU A O 1
ATOM 874 N N . ASN A 1 109 ? -43.887 0.117 14.685 1.00 87.06 109 ASN A N 1
ATOM 875 C CA . ASN A 1 109 ? -44.287 -1.292 14.710 1.00 87.06 109 ASN A CA 1
ATOM 876 C C . ASN A 1 109 ? -44.238 -1.953 13.321 1.00 87.06 109 ASN A C 1
ATOM 878 O O . ASN A 1 109 ? -43.777 -3.089 13.205 1.00 87.06 109 ASN A O 1
ATOM 882 N N . TRP A 1 110 ? -44.679 -1.259 12.264 1.00 90.94 110 TRP A N 1
ATOM 883 C CA . TRP A 1 110 ? -44.601 -1.794 10.900 1.00 90.94 110 TRP A CA 1
ATOM 884 C C . TRP A 1 110 ? -43.152 -1.927 10.414 1.00 90.94 110 TRP A C 1
ATOM 886 O O . TRP A 1 110 ? -42.780 -2.962 9.867 1.00 90.94 110 TRP A O 1
ATOM 896 N N . ASN A 1 111 ? -42.311 -0.920 10.663 1.00 89.25 111 ASN A N 1
ATOM 897 C CA . ASN A 1 111 ? -40.896 -0.961 10.293 1.00 89.25 111 ASN A CA 1
ATOM 898 C C . ASN A 1 111 ? -40.148 -2.100 11.003 1.00 89.25 111 ASN A C 1
ATOM 900 O O . ASN A 1 111 ? -39.357 -2.789 10.365 1.00 89.25 111 ASN A O 1
ATOM 904 N N . ASN A 1 112 ? -40.426 -2.329 12.291 1.00 90.50 112 ASN A N 1
ATOM 905 C CA . ASN A 1 112 ? -39.839 -3.437 13.048 1.00 90.50 112 ASN A CA 1
ATOM 906 C C . ASN A 1 112 ? -40.271 -4.801 12.486 1.00 90.50 112 ASN A C 1
ATOM 908 O O . ASN A 1 112 ? -39.424 -5.667 12.291 1.00 90.50 112 ASN A O 1
ATOM 912 N N . TYR A 1 113 ? -41.552 -4.965 12.134 1.00 91.62 113 TYR A N 1
ATOM 913 C CA . TYR A 1 113 ? -42.046 -6.179 11.474 1.00 91.62 113 TYR A CA 1
ATOM 914 C C . TYR A 1 113 ? -41.349 -6.437 10.127 1.00 91.62 113 TYR A C 1
ATOM 916 O O . TYR A 1 113 ? -40.843 -7.531 9.897 1.00 91.62 113 TYR A O 1
ATOM 924 N N . ILE A 1 114 ? -41.249 -5.425 9.256 1.00 92.25 114 ILE A N 1
ATOM 925 C CA . ILE A 1 114 ? -40.553 -5.556 7.963 1.00 92.25 114 ILE A CA 1
ATOM 926 C C . ILE A 1 114 ? -39.059 -5.858 8.155 1.00 92.25 114 ILE A C 1
ATOM 928 O O . ILE A 1 114 ? -38.492 -6.637 7.391 1.00 92.25 114 ILE A O 1
ATOM 932 N N . LEU A 1 115 ? -38.419 -5.284 9.177 1.00 87.56 115 LEU A N 1
ATOM 933 C CA . LEU A 1 115 ? -37.029 -5.581 9.520 1.00 87.56 115 LEU A CA 1
ATOM 934 C C . LEU A 1 115 ? -36.850 -7.035 9.988 1.00 87.56 115 LEU A C 1
ATOM 936 O O . LEU A 1 115 ? -35.852 -7.661 9.635 1.00 87.56 115 LEU A O 1
ATOM 940 N N . ASP A 1 116 ? -37.788 -7.581 10.761 1.00 88.69 116 ASP A N 1
ATOM 941 C CA . ASP A 1 116 ? -37.735 -8.974 11.216 1.00 88.69 116 ASP A CA 1
ATOM 942 C C . ASP A 1 116 ? -37.995 -9.969 10.073 1.00 88.69 116 ASP A C 1
ATOM 944 O O . ASP A 1 116 ? -37.231 -10.923 9.922 1.00 88.69 116 ASP A O 1
ATOM 948 N N . GLU A 1 117 ? -38.960 -9.703 9.189 1.00 90.62 117 GLU A N 1
ATOM 949 C CA . GLU A 1 117 ? -39.157 -10.494 7.963 1.00 90.62 117 GLU A CA 1
ATOM 950 C C . GLU A 1 117 ? -37.929 -10.418 7.033 1.00 90.62 117 GLU A C 1
ATOM 952 O O . GLU A 1 117 ? -37.483 -11.433 6.498 1.00 90.62 117 GLU A O 1
ATOM 957 N N . ALA A 1 118 ? -37.297 -9.246 6.896 1.00 87.25 118 ALA A N 1
ATOM 958 C CA . ALA A 1 118 ? -36.063 -9.102 6.122 1.00 87.25 118 ALA A CA 1
ATOM 959 C C . ALA A 1 118 ? -34.893 -9.912 6.715 1.00 87.25 118 ALA A C 1
ATOM 961 O O . ALA A 1 118 ? -34.116 -10.494 5.958 1.00 87.25 118 ALA A O 1
ATOM 962 N N . LYS A 1 119 ? -34.775 -10.015 8.050 1.00 82.62 119 LYS A N 1
ATOM 963 C CA . LYS A 1 1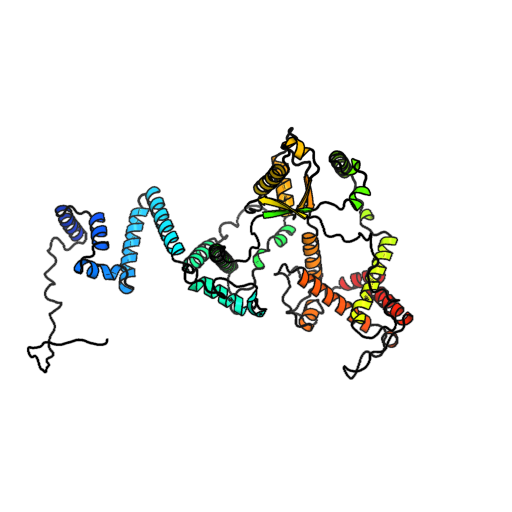19 ? -33.796 -10.912 8.699 1.00 82.62 119 LYS A CA 1
ATOM 964 C C . LYS A 1 119 ? -34.070 -12.381 8.370 1.00 82.62 119 LYS A C 1
ATOM 966 O O . LYS A 1 119 ? -33.113 -13.128 8.191 1.00 82.62 119 LYS A O 1
ATOM 971 N N . LEU A 1 120 ? -35.338 -12.7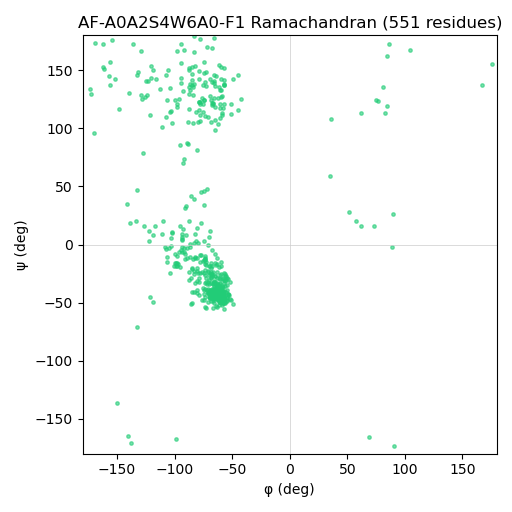95 8.281 1.00 85.31 120 LEU A N 1
ATOM 972 C CA . LEU A 1 120 ? -35.700 -14.163 7.892 1.00 85.31 120 LEU A CA 1
ATOM 973 C C . LEU A 1 120 ? -35.296 -14.452 6.440 1.00 85.31 120 LEU A C 1
ATOM 975 O O . LEU A 1 120 ? -34.639 -15.464 6.203 1.00 85.31 120 LEU A O 1
ATOM 979 N N . CYS A 1 121 ? -35.571 -13.537 5.502 1.00 83.75 121 CYS A N 1
ATOM 980 C CA . CYS A 1 121 ? -35.094 -13.647 4.117 1.00 83.75 121 CYS A CA 1
ATOM 981 C C . CYS A 1 121 ? -33.560 -13.755 4.040 1.00 83.75 121 CYS A C 1
ATOM 983 O O . CYS A 1 121 ? -33.030 -14.612 3.341 1.00 83.75 121 CYS A O 1
ATOM 985 N N . LEU A 1 122 ? -32.827 -12.945 4.814 1.00 78.44 122 LEU A N 1
ATOM 986 C CA . LEU A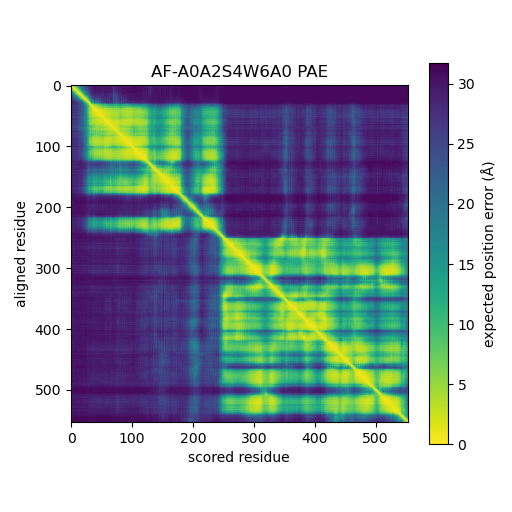 1 122 ? -31.357 -12.992 4.881 1.00 78.44 122 LEU A CA 1
ATOM 987 C C . LEU A 1 122 ? -30.795 -14.242 5.584 1.00 78.44 122 LEU A C 1
ATOM 989 O O . LEU A 1 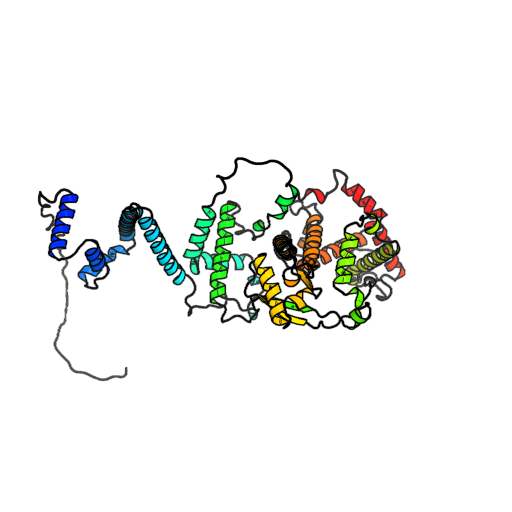122 ? -29.613 -14.555 5.427 1.00 78.44 122 LEU A O 1
ATOM 993 N N . ALA A 1 123 ? -31.613 -14.946 6.369 1.00 73.06 123 ALA A N 1
ATOM 994 C CA . ALA A 1 123 ? -31.258 -16.226 6.973 1.00 73.06 123 ALA A CA 1
ATOM 995 C C . ALA A 1 123 ? -31.523 -17.412 6.028 1.00 73.06 123 ALA A C 1
ATOM 997 O O . ALA A 1 123 ? -30.820 -18.419 6.125 1.00 73.06 123 ALA A O 1
ATOM 998 N N . SER A 1 124 ? -32.503 -17.297 5.120 1.00 70.62 124 SER A N 1
ATOM 999 C CA . SER A 1 124 ? -32.720 -18.258 4.029 1.00 70.62 124 SER A CA 1
ATOM 1000 C C . SER A 1 124 ? -31.782 -18.050 2.838 1.00 70.62 124 SER A C 1
ATOM 1002 O O . SER A 1 124 ? -31.424 -19.033 2.194 1.00 70.62 124 SER A O 1
ATOM 1004 N N . ASP A 1 125 ? -31.368 -16.809 2.565 1.00 64.75 125 ASP A N 1
ATOM 1005 C CA . ASP A 1 125 ? -30.384 -16.486 1.530 1.00 64.75 125 ASP A CA 1
ATOM 1006 C C . ASP A 1 125 ? -28.956 -16.884 1.963 1.00 64.75 125 ASP A C 1
ATOM 1008 O O . ASP A 1 125 ? -28.504 -16.691 3.102 1.00 64.75 125 ASP A O 1
ATOM 1012 N N . GLY A 1 126 ? -28.207 -17.418 1.004 1.00 59.47 126 GLY A N 1
ATOM 1013 C CA . GLY A 1 126 ? -26.864 -17.959 1.170 1.00 59.47 126 GLY A CA 1
ATOM 1014 C C . GLY A 1 126 ? -26.817 -19.492 1.159 1.00 59.47 126 GLY A C 1
ATOM 1015 O O . GLY A 1 126 ? -27.840 -20.172 1.256 1.00 59.47 126 GLY A O 1
ATOM 1016 N N . PRO A 1 127 ? -25.612 -20.076 1.048 1.00 53.97 127 PRO A N 1
ATOM 1017 C CA . PRO A 1 127 ? -25.452 -21.522 1.003 1.00 53.97 127 PRO A CA 1
ATOM 1018 C C . PRO A 1 127 ? -25.947 -22.168 2.302 1.00 53.97 127 PRO A C 1
ATOM 1020 O O . PRO A 1 127 ? -25.477 -21.841 3.396 1.00 53.97 127 PRO A O 1
ATOM 1023 N N . SER A 1 128 ? -26.856 -23.141 2.184 1.00 53.09 128 SER A N 1
ATOM 1024 C CA . SER A 1 128 ? -27.197 -24.010 3.312 1.00 53.09 128 SER A CA 1
ATOM 1025 C C . SER A 1 128 ? -25.922 -24.696 3.817 1.00 53.09 128 SER A C 1
ATOM 1027 O O . SER A 1 128 ? -25.049 -25.069 3.029 1.00 53.09 128 SER A O 1
ATOM 1029 N N . SER A 1 129 ? -25.776 -24.863 5.136 1.00 49.66 129 SER A N 1
ATOM 1030 C CA . SER A 1 129 ? -24.493 -25.268 5.748 1.00 49.66 129 SER A CA 1
ATOM 1031 C C . SER A 1 129 ? -23.949 -26.621 5.254 1.00 49.66 129 SER A C 1
ATOM 1033 O O . SER A 1 129 ? -22.749 -26.885 5.391 1.00 49.66 129 SER A O 1
ATOM 1035 N N . HIS A 1 130 ? -24.822 -27.440 4.655 1.00 44.38 130 HIS A N 1
ATOM 1036 C CA . HIS A 1 130 ? -24.561 -28.753 4.064 1.00 44.38 130 HIS A CA 1
ATOM 1037 C C . HIS A 1 130 ? -24.285 -28.739 2.545 1.00 44.38 130 HIS A C 1
ATOM 1039 O O . HIS A 1 130 ? -23.969 -29.787 1.991 1.00 44.38 130 HIS A O 1
ATOM 1045 N N . ALA A 1 131 ? -24.384 -27.591 1.862 1.00 48.38 131 ALA A N 1
ATOM 1046 C CA . ALA A 1 131 ? -24.222 -27.463 0.407 1.00 48.38 131 ALA A CA 1
ATOM 1047 C C . ALA A 1 131 ? -22.940 -26.717 -0.024 1.00 48.38 131 ALA A C 1
ATOM 1049 O O . ALA A 1 131 ? -22.866 -26.222 -1.151 1.00 48.38 131 ALA A O 1
ATOM 1050 N N . ARG A 1 132 ? -21.927 -26.637 0.854 1.00 52.03 132 ARG A N 1
ATOM 1051 C CA . ARG A 1 132 ? -20.622 -26.012 0.561 1.00 52.03 132 ARG A CA 1
ATOM 1052 C C . ARG A 1 132 ? -19.962 -26.705 -0.636 1.00 52.03 132 ARG A C 1
ATOM 1054 O O . ARG A 1 132 ? -19.792 -27.923 -0.619 1.00 52.03 132 ARG A O 1
ATOM 1061 N N . ARG A 1 133 ? -19.548 -25.937 -1.646 1.00 54.56 133 ARG A N 1
ATOM 1062 C CA . ARG A 1 133 ? -18.806 -26.437 -2.816 1.00 54.56 133 ARG A CA 1
ATOM 1063 C C . ARG A 1 133 ? -17.515 -25.651 -3.001 1.00 54.56 133 ARG A C 1
ATOM 1065 O O . ARG A 1 133 ? -17.537 -24.418 -3.067 1.00 54.56 133 ARG A O 1
ATOM 1072 N N . GLU A 1 134 ? -16.416 -26.390 -3.092 1.00 50.25 134 GLU A N 1
ATOM 1073 C CA . GLU A 1 134 ? -15.126 -25.879 -3.552 1.00 50.25 134 GLU A CA 1
ATOM 1074 C C . GLU A 1 134 ? -15.274 -25.393 -5.001 1.00 50.25 134 GLU A C 1
ATOM 1076 O O . GLU A 1 134 ? -15.940 -26.043 -5.808 1.00 50.25 134 GLU A O 1
ATOM 1081 N N . GLY A 1 135 ? -14.718 -24.225 -5.319 1.00 52.72 135 GLY A N 1
ATOM 1082 C CA . GLY A 1 135 ? -14.879 -23.596 -6.633 1.00 52.72 135 GLY A CA 1
ATOM 1083 C C . GLY A 1 135 ? -16.096 -22.670 -6.770 1.00 52.72 135 GLY A C 1
ATOM 1084 O O . GLY A 1 135 ? -16.272 -22.075 -7.830 1.00 52.72 135 GLY A O 1
ATOM 1085 N N . VAL A 1 136 ? -16.924 -22.533 -5.725 1.00 53.00 136 VAL A N 1
ATOM 1086 C CA . VAL A 1 136 ? -18.095 -21.633 -5.705 1.00 53.00 136 VAL A CA 1
ATOM 1087 C C . VAL A 1 136 ? -18.114 -20.816 -4.410 1.00 53.00 136 VAL A C 1
ATOM 1089 O O . VAL A 1 136 ? -17.785 -19.636 -4.417 1.00 53.00 136 VAL A O 1
ATOM 1092 N N . THR A 1 137 ? -18.400 -21.477 -3.283 1.00 51.59 137 THR A N 1
ATOM 1093 C CA . THR A 1 137 ? -18.521 -20.842 -1.952 1.00 51.59 137 THR A CA 1
ATOM 1094 C C . THR A 1 137 ? -17.172 -20.551 -1.282 1.00 51.59 137 THR A C 1
ATOM 1096 O O . THR A 1 137 ? -17.065 -19.691 -0.411 1.00 51.59 137 THR A O 1
ATOM 1099 N N . TRP A 1 138 ? -16.135 -21.300 -1.659 1.00 54.75 138 TRP A N 1
ATOM 1100 C CA . TRP A 1 138 ? -14.761 -21.150 -1.182 1.00 54.75 138 TRP A CA 1
ATOM 1101 C C . TRP A 1 138 ? -13.795 -21.731 -2.222 1.00 54.75 138 TRP A C 1
ATOM 1103 O O . TRP A 1 138 ? -14.177 -22.583 -3.029 1.00 54.75 138 TRP A O 1
ATOM 1113 N N . PHE A 1 139 ? -12.542 -21.280 -2.202 1.00 58.34 139 PHE A N 1
ATOM 1114 C CA . PHE A 1 139 ? -11.497 -21.712 -3.133 1.00 58.34 139 PHE A CA 1
ATOM 1115 C C . PHE A 1 139 ? -10.259 -22.128 -2.340 1.00 58.34 139 PHE A C 1
ATOM 1117 O O . PHE A 1 139 ? -9.789 -21.372 -1.489 1.00 58.34 139 PHE A O 1
ATOM 1124 N N . SER A 1 140 ? -9.729 -23.322 -2.604 1.00 51.66 140 SER A N 1
ATOM 1125 C CA . SER A 1 140 ? -8.469 -23.763 -2.009 1.00 51.66 140 SER A CA 1
ATOM 1126 C C . SER A 1 140 ? -7.301 -23.014 -2.639 1.00 51.66 140 SER A C 1
ATOM 1128 O O . SER A 1 140 ? -7.208 -22.913 -3.861 1.00 51.66 140 SER A O 1
ATOM 1130 N N . ALA A 1 141 ? -6.345 -22.556 -1.827 1.00 51.59 141 ALA A N 1
ATOM 1131 C CA . ALA A 1 141 ? -5.093 -21.993 -2.338 1.00 51.59 141 ALA A CA 1
ATOM 1132 C C . ALA A 1 141 ? -4.346 -22.977 -3.265 1.00 51.59 141 ALA A C 1
ATOM 1134 O O . ALA A 1 141 ? -3.663 -22.552 -4.191 1.00 51.59 141 ALA A O 1
ATOM 1135 N N . ASN A 1 142 ? -4.545 -24.285 -3.067 1.00 48.59 142 ASN A N 1
ATOM 1136 C CA . ASN A 1 142 ? -3.947 -25.344 -3.882 1.00 48.59 142 ASN A CA 1
ATOM 1137 C C . ASN A 1 142 ? -4.694 -25.600 -5.208 1.00 48.59 142 ASN A C 1
ATOM 1139 O O . ASN A 1 142 ? -4.176 -26.318 -6.058 1.00 48.59 142 ASN A O 1
ATOM 1143 N N . SER A 1 143 ? -5.902 -25.047 -5.388 1.00 55.44 143 SER A N 1
ATOM 1144 C CA . SER A 1 143 ? -6.719 -25.183 -6.607 1.00 55.44 143 SER A CA 1
ATOM 1145 C C . SER A 1 143 ? -6.805 -23.890 -7.432 1.00 55.44 143 SER A C 1
ATOM 1147 O O . SER A 1 143 ? -7.460 -23.868 -8.474 1.00 55.44 143 SER A O 1
ATOM 1149 N N . ILE A 1 144 ? -6.191 -22.795 -6.972 1.00 64.44 144 ILE A N 1
ATOM 1150 C CA . ILE A 1 144 ? -6.198 -21.494 -7.654 1.00 64.44 144 ILE A CA 1
ATOM 1151 C C . ILE A 1 144 ? -5.088 -21.466 -8.715 1.00 64.44 144 ILE A C 1
ATOM 1153 O O . ILE A 1 144 ? -3.908 -21.319 -8.406 1.00 64.44 144 ILE A O 1
ATOM 1157 N N . GLY A 1 145 ? -5.480 -21.596 -9.985 1.00 57.41 145 GLY A N 1
ATOM 1158 C CA . GLY A 1 145 ? -4.611 -21.366 -11.145 1.00 57.41 145 GLY A CA 1
ATOM 1159 C C . GLY A 1 145 ? -4.732 -19.939 -11.709 1.00 57.41 145 GLY A C 1
ATOM 1160 O O . GLY A 1 145 ? -5.634 -19.201 -11.313 1.00 57.41 145 GLY A O 1
ATOM 1161 N N . PRO A 1 146 ? -3.888 -19.539 -12.684 1.00 52.56 146 PRO A N 1
ATOM 1162 C CA . PRO A 1 146 ? -3.917 -18.194 -13.276 1.00 52.56 146 PRO A CA 1
ATOM 1163 C C . PRO A 1 146 ? -5.288 -17.779 -13.833 1.00 52.56 146 PRO A C 1
ATOM 1165 O O . PRO A 1 146 ? -5.696 -16.627 -13.699 1.00 52.56 146 PRO A O 1
ATOM 1168 N N . THR A 1 147 ? -6.042 -18.736 -14.385 1.00 63.41 147 THR A N 1
ATOM 1169 C CA . THR A 1 147 ? -7.398 -18.532 -14.916 1.00 63.41 147 THR A CA 1
ATOM 1170 C C . THR A 1 147 ? -8.395 -18.036 -13.867 1.00 63.41 147 THR A C 1
ATOM 1172 O O . THR A 1 147 ? -9.317 -17.308 -14.223 1.00 63.41 147 THR A O 1
ATOM 1175 N N . PHE A 1 148 ? -8.198 -18.322 -12.575 1.00 62.22 148 PHE A N 1
ATOM 1176 C CA . PHE A 1 148 ? -9.062 -17.834 -11.492 1.00 62.22 148 PHE A CA 1
AT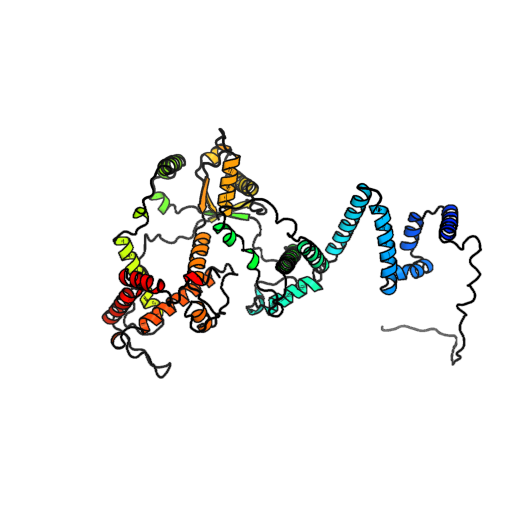OM 1177 C C . PHE A 1 148 ? -9.146 -16.296 -11.434 1.00 62.22 148 PHE A C 1
ATOM 1179 O O . PHE A 1 148 ? -10.172 -15.744 -11.017 1.00 62.22 148 PHE A O 1
ATOM 1186 N N . PHE A 1 149 ? -8.088 -15.606 -11.869 1.00 57.88 149 PHE A N 1
ATOM 1187 C CA . PHE A 1 149 ? -7.996 -14.145 -11.879 1.00 57.88 149 PHE A CA 1
ATOM 1188 C C . PHE A 1 149 ? -8.462 -13.496 -13.194 1.00 57.88 149 PHE A C 1
ATOM 1190 O O . PHE A 1 149 ? -8.495 -12.268 -13.257 1.00 57.88 149 PHE A O 1
ATOM 1197 N N . SER A 1 150 ? -8.841 -14.288 -14.207 1.00 59.81 150 SER A N 1
ATOM 1198 C CA . SER A 1 150 ? -9.398 -13.791 -15.478 1.00 59.81 150 SER A CA 1
ATOM 1199 C C . SER A 1 150 ? -10.690 -12.992 -15.276 1.00 59.81 150 SER A C 1
ATOM 1201 O O . SER A 1 150 ? -11.426 -13.219 -14.309 1.00 59.81 150 SER A O 1
ATOM 1203 N N . ALA A 1 151 ? -10.977 -12.057 -16.185 1.00 56.62 151 ALA A N 1
ATOM 1204 C CA . ALA A 1 151 ? -12.171 -11.216 -16.115 1.00 56.62 151 ALA A CA 1
ATOM 1205 C C . ALA A 1 151 ? -13.455 -12.059 -16.203 1.00 56.62 151 ALA A C 1
ATOM 1207 O O . ALA A 1 151 ? -14.378 -11.877 -15.414 1.00 56.62 151 ALA A O 1
ATOM 1208 N N . GLU A 1 152 ? -13.463 -13.058 -17.080 1.00 67.25 152 GLU A N 1
ATOM 1209 C CA . GLU A 1 152 ? -14.564 -13.990 -17.316 1.00 67.25 152 GLU A CA 1
ATOM 1210 C C . GLU A 1 152 ? -14.860 -14.824 -16.061 1.00 67.25 152 GLU A C 1
ATOM 1212 O O . GLU A 1 152 ? -16.012 -14.959 -15.644 1.00 67.25 152 GLU A O 1
ATOM 1217 N N . SER A 1 153 ? -13.812 -15.327 -15.396 1.00 64.19 153 SER A N 1
ATOM 1218 C CA . SER A 1 153 ? -13.965 -16.087 -14.148 1.00 64.19 153 SER A CA 1
ATOM 1219 C C . SER A 1 153 ? -14.382 -15.212 -12.966 1.00 64.19 153 SER A C 1
ATOM 1221 O O . SER A 1 153 ? -14.948 -15.733 -12.008 1.00 64.19 153 SER A O 1
ATOM 1223 N N . ARG A 1 154 ? -14.104 -13.901 -12.996 1.00 63.50 154 ARG A N 1
ATOM 1224 C CA . ARG A 1 154 ? -14.621 -12.945 -12.005 1.00 63.50 154 ARG A CA 1
ATOM 1225 C C . ARG A 1 154 ? -16.103 -12.672 -12.233 1.00 63.50 154 ARG A C 1
ATOM 1227 O O . ARG A 1 154 ? -16.884 -12.920 -11.323 1.00 63.50 154 ARG A O 1
ATOM 1234 N N . LEU A 1 155 ? -16.481 -12.274 -13.450 1.00 66.31 155 LEU A N 1
ATOM 1235 C CA . LEU A 1 155 ? -17.868 -11.980 -13.820 1.00 66.31 155 LEU A CA 1
ATOM 1236 C C . LEU A 1 155 ? -18.792 -13.162 -13.506 1.00 66.31 155 LEU A C 1
ATOM 1238 O O . LEU A 1 155 ? -19.804 -12.978 -12.843 1.00 66.31 155 LEU A O 1
ATOM 1242 N N . SER A 1 156 ? -18.395 -14.390 -13.855 1.00 71.31 156 SER A N 1
ATOM 1243 C CA . SER A 1 156 ? -19.181 -15.591 -13.542 1.00 71.31 156 SER A CA 1
ATOM 1244 C C . SER A 1 156 ? -19.394 -15.817 -12.031 1.00 71.31 156 SER A C 1
ATOM 1246 O O . SER A 1 156 ? -20.452 -16.303 -11.628 1.00 71.31 156 SER A O 1
ATOM 1248 N N . ARG A 1 157 ? -18.432 -15.437 -11.174 1.00 72.25 157 ARG A N 1
ATOM 1249 C CA . ARG A 1 157 ? -18.595 -15.489 -9.707 1.00 72.25 157 ARG A CA 1
ATOM 1250 C C . ARG A 1 157 ? -19.503 -14.377 -9.194 1.00 72.25 157 ARG A C 1
ATOM 1252 O O . ARG A 1 157 ? -20.351 -14.647 -8.349 1.00 72.25 157 ARG A O 1
ATOM 1259 N N . ASP A 1 158 ? -19.351 -13.163 -9.714 1.00 71.44 158 ASP A N 1
ATOM 1260 C CA . ASP A 1 158 ? -20.165 -12.008 -9.325 1.00 71.44 158 ASP A CA 1
ATOM 1261 C C . ASP A 1 158 ? -21.642 -12.218 -9.732 1.00 71.44 158 ASP A C 1
ATOM 1263 O O . ASP A 1 158 ? -22.553 -11.981 -8.936 1.00 71.44 158 ASP A O 1
ATOM 1267 N N . GLU A 1 159 ? -21.888 -12.791 -10.918 1.00 77.19 159 GLU A N 1
ATOM 1268 C CA . GLU A 1 159 ? -23.213 -13.241 -11.365 1.00 77.19 159 GLU A CA 1
ATOM 1269 C C . GLU A 1 159 ? -23.800 -14.341 -10.471 1.00 77.19 159 GLU A C 1
ATOM 1271 O O . GLU A 1 159 ? -24.998 -14.326 -10.175 1.00 77.19 159 GLU A O 1
ATOM 1276 N N . HIS A 1 160 ? -22.983 -15.300 -10.026 1.00 75.44 160 HIS A N 1
ATOM 1277 C CA . HIS A 1 160 ? -23.434 -16.357 -9.121 1.00 75.44 160 HIS A CA 1
ATOM 1278 C C . HIS A 1 160 ? -23.817 -15.794 -7.745 1.00 75.44 160 HIS A C 1
ATOM 1280 O O . HIS A 1 160 ? -24.876 -16.119 -7.205 1.00 75.44 160 HIS A O 1
ATOM 1286 N N . LEU A 1 161 ? -22.994 -14.890 -7.211 1.00 73.62 161 LEU A N 1
ATOM 1287 C CA . LEU A 1 161 ? -23.229 -14.216 -5.938 1.00 73.62 161 LEU A CA 1
ATOM 1288 C C . LEU A 1 161 ? -24.532 -13.401 -5.961 1.00 73.62 161 LEU A C 1
ATOM 1290 O O . LEU A 1 161 ? -25.325 -13.496 -5.024 1.00 73.62 161 LEU A O 1
ATOM 1294 N N . MET A 1 162 ? -24.782 -12.640 -7.036 1.00 78.06 162 MET A N 1
ATOM 1295 C CA . MET A 1 162 ? -25.956 -11.762 -7.133 1.00 78.06 162 MET A CA 1
ATOM 1296 C C . MET A 1 162 ? -27.265 -12.484 -7.492 1.00 78.06 162 MET A C 1
ATOM 1298 O O . MET A 1 162 ? -28.330 -12.006 -7.112 1.00 78.06 162 MET A O 1
ATOM 1302 N N . ASN A 1 163 ? -27.212 -13.602 -8.228 1.00 80.06 163 ASN A N 1
ATOM 1303 C CA . ASN A 1 163 ? -28.414 -14.299 -8.713 1.00 80.06 163 ASN A CA 1
ATOM 1304 C C . ASN A 1 163 ? -28.757 -15.574 -7.930 1.00 80.06 163 ASN A C 1
ATOM 1306 O O . ASN A 1 163 ? -29.911 -16.002 -7.960 1.00 80.06 163 ASN A O 1
ATOM 1310 N N . VAL A 1 164 ? -27.775 -16.212 -7.282 1.00 74.12 164 VAL A N 1
ATOM 1311 C CA . VAL A 1 164 ? -27.928 -17.553 -6.689 1.00 74.12 164 VAL A CA 1
ATOM 1312 C C . VAL A 1 164 ? -27.641 -17.559 -5.191 1.00 74.12 164 VAL A C 1
ATOM 1314 O O . VAL A 1 164 ? -28.410 -18.158 -4.445 1.00 74.12 164 VAL A O 1
ATOM 1317 N N . GLU A 1 165 ? -26.566 -16.909 -4.732 1.00 71.56 165 GLU A N 1
ATOM 1318 C CA . GLU A 1 165 ? -26.206 -16.955 -3.308 1.00 71.56 165 GLU A CA 1
ATOM 1319 C C . GLU A 1 165 ? -26.921 -15.896 -2.465 1.00 71.56 165 GLU A C 1
ATOM 1321 O O . GLU A 1 165 ? -27.495 -16.247 -1.439 1.00 71.56 165 GLU A O 1
ATOM 1326 N N . MET A 1 166 ? -26.885 -14.616 -2.851 1.00 74.50 166 MET A N 1
ATOM 1327 C CA . MET A 1 166 ? -27.388 -13.507 -2.021 1.00 74.50 166 MET A CA 1
ATOM 1328 C C . MET A 1 166 ? -28.302 -12.506 -2.766 1.00 74.50 166 MET A C 1
ATOM 1330 O O . MET A 1 166 ? -28.120 -11.290 -2.619 1.00 74.50 166 MET A O 1
ATOM 1334 N N . PRO A 1 167 ? -29.298 -12.963 -3.554 1.00 84.12 167 PRO A N 1
ATOM 1335 C CA . PRO A 1 167 ? -30.126 -12.079 -4.372 1.00 84.12 167 PRO A CA 1
ATOM 1336 C C . PRO A 1 167 ? -30.920 -11.044 -3.563 1.00 84.12 167 PRO A C 1
ATOM 1338 O O . PRO A 1 167 ? -30.996 -9.885 -3.979 1.00 84.12 167 PRO A O 1
ATOM 1341 N N . PHE A 1 168 ? -31.474 -11.398 -2.396 1.00 85.44 168 PHE A N 1
ATOM 1342 C CA . PHE A 1 168 ? -32.242 -10.453 -1.579 1.00 85.44 168 PHE A CA 1
ATOM 1343 C C . PHE A 1 168 ? -31.347 -9.344 -1.006 1.00 85.44 168 PHE A C 1
ATOM 1345 O O . PHE A 1 168 ? -31.698 -8.164 -1.080 1.00 85.44 168 PHE A O 1
ATOM 1352 N N . LEU A 1 169 ? -30.164 -9.702 -0.487 1.00 83.44 169 LEU A N 1
ATOM 1353 C CA . LEU A 1 169 ? -29.210 -8.734 0.068 1.00 83.44 169 LEU A CA 1
ATOM 1354 C C . LEU A 1 169 ? -28.665 -7.795 -1.014 1.00 83.44 169 LEU A C 1
ATOM 1356 O O . LEU A 1 169 ? -28.637 -6.581 -0.811 1.00 83.44 169 LEU A O 1
ATOM 1360 N N . TYR A 1 170 ? -28.274 -8.348 -2.165 1.00 83.94 170 TYR A N 1
ATOM 1361 C CA . TYR A 1 170 ? -27.757 -7.577 -3.291 1.00 83.94 170 TYR A CA 1
ATOM 1362 C C . TYR A 1 170 ? -28.772 -6.527 -3.765 1.00 83.94 170 TYR A C 1
ATOM 1364 O O . TYR A 1 170 ? -28.431 -5.349 -3.878 1.00 83.94 170 TYR A O 1
ATOM 1372 N N . GLN A 1 171 ? -30.035 -6.917 -3.969 1.00 85.69 171 GLN A N 1
ATOM 1373 C CA . GLN A 1 171 ? -31.085 -5.988 -4.402 1.00 85.69 171 GLN A CA 1
ATOM 1374 C C . GLN A 1 171 ? -31.413 -4.934 -3.333 1.00 85.69 171 GLN A C 1
ATOM 1376 O O . GLN A 1 171 ? -31.606 -3.761 -3.664 1.00 85.69 171 GLN A O 1
ATOM 1381 N N . LEU A 1 172 ? -31.434 -5.317 -2.050 1.00 86.31 172 LEU A N 1
ATOM 1382 C CA . LEU A 1 172 ? -31.699 -4.400 -0.939 1.00 86.31 172 LEU A CA 1
ATOM 1383 C C . LEU A 1 172 ? -30.623 -3.305 -0.831 1.00 86.31 172 LEU A C 1
ATOM 1385 O O . LEU A 1 172 ? -30.957 -2.122 -0.713 1.00 86.31 172 LEU A O 1
ATOM 1389 N N . ILE A 1 173 ? -29.341 -3.679 -0.917 1.00 81.12 173 ILE A N 1
ATOM 1390 C CA . ILE A 1 173 ? -28.228 -2.722 -0.870 1.00 81.12 173 ILE A CA 1
ATOM 1391 C C . ILE A 1 173 ? -28.188 -1.881 -2.151 1.00 81.12 173 ILE A C 1
ATOM 1393 O O . ILE A 1 173 ? -28.114 -0.653 -2.042 1.00 81.12 173 ILE A O 1
ATOM 1397 N N . LYS A 1 174 ? -28.326 -2.487 -3.345 1.00 81.62 174 LYS A N 1
ATOM 1398 C CA . LYS A 1 174 ? -28.301 -1.748 -4.622 1.00 81.62 174 LYS A CA 1
ATOM 1399 C C . LYS A 1 174 ? -29.396 -0.686 -4.631 1.00 81.62 174 LYS A C 1
ATOM 1401 O O . LYS A 1 174 ? -29.107 0.480 -4.878 1.00 81.62 174 LYS A O 1
ATOM 1406 N N . SER A 1 175 ? -30.621 -1.055 -4.252 1.00 82.94 175 SER A N 1
ATOM 1407 C CA . SER A 1 175 ? -31.749 -0.124 -4.140 1.00 82.94 175 SER A CA 1
ATOM 1408 C C . SER A 1 175 ? -31.462 1.030 -3.170 1.00 82.94 175 SER A C 1
ATOM 1410 O O . SER A 1 175 ? -31.671 2.197 -3.517 1.00 82.94 175 SER A O 1
ATOM 1412 N N . LYS A 1 176 ? -30.909 0.749 -1.978 1.00 80.19 176 LYS A N 1
ATOM 1413 C CA . LYS A 1 176 ? -30.621 1.798 -0.988 1.00 80.19 176 LYS A CA 1
ATOM 1414 C C . LYS A 1 176 ? -29.514 2.756 -1.437 1.00 80.19 176 LYS A C 1
ATOM 1416 O O . LYS A 1 176 ? -29.648 3.960 -1.223 1.00 80.19 176 LYS A O 1
ATOM 1421 N N . VAL A 1 177 ? -28.442 2.248 -2.044 1.00 73.19 177 VAL A N 1
ATOM 1422 C CA . VAL A 1 177 ? -27.332 3.084 -2.532 1.00 73.19 177 VAL A CA 1
ATOM 1423 C C . VAL A 1 177 ? -27.762 3.896 -3.757 1.00 73.19 177 VAL A C 1
ATOM 1425 O O . VAL A 1 177 ? -27.469 5.087 -3.818 1.00 73.19 177 VAL A O 1
ATOM 1428 N N . SER A 1 178 ? -28.520 3.302 -4.684 1.00 74.69 178 SER A N 1
ATOM 1429 C CA . SER A 1 178 ? -29.003 3.992 -5.887 1.00 74.69 178 SER A CA 1
ATOM 1430 C C . SER A 1 178 ? -30.084 5.045 -5.614 1.00 74.69 178 SER A C 1
ATOM 1432 O O . SER A 1 178 ? -30.233 5.969 -6.405 1.00 74.69 178 SER A O 1
ATOM 1434 N N . SER A 1 179 ? -30.810 4.949 -4.494 1.00 62.50 179 SER A N 1
ATOM 1435 C CA . SER A 1 179 ? -31.855 5.920 -4.115 1.00 62.50 179 SER A CA 1
ATOM 1436 C C . SER A 1 179 ? -31.326 7.187 -3.423 1.00 62.50 179 SER A C 1
ATOM 1438 O O . SER A 1 179 ? -32.082 8.135 -3.227 1.00 62.50 179 SER A O 1
ATOM 1440 N N . ASN A 1 180 ? -30.052 7.223 -3.021 1.00 54.00 180 ASN A N 1
ATOM 1441 C CA . ASN A 1 180 ? -29.435 8.380 -2.365 1.00 54.00 180 ASN A CA 1
ATOM 1442 C C . ASN A 1 180 ? -28.771 9.313 -3.408 1.00 54.00 180 ASN A C 1
ATOM 1444 O O . ASN A 1 180 ? -27.544 9.349 -3.512 1.00 54.00 180 ASN A O 1
ATOM 1448 N N . SER A 1 181 ? -29.565 10.063 -4.180 1.00 46.66 181 SER A N 1
ATOM 1449 C CA . SER A 1 181 ? -29.039 11.098 -5.092 1.00 46.66 181 SER A CA 1
ATOM 1450 C C . SER A 1 181 ? -28.594 12.363 -4.330 1.00 46.66 181 SER A C 1
ATOM 1452 O O . SER A 1 181 ? -29.331 12.816 -3.453 1.00 46.66 181 SER A O 1
ATOM 1454 N N . PRO A 1 182 ? -27.437 12.974 -4.657 1.00 44.88 182 PRO A N 1
ATOM 1455 C CA . PRO A 1 182 ? -27.004 14.261 -4.114 1.00 44.88 182 PRO A CA 1
ATOM 1456 C C . PRO A 1 182 ? -27.467 15.478 -4.950 1.00 44.88 182 PRO A C 1
ATOM 1458 O O . PRO A 1 182 ? -26.752 16.474 -5.010 1.00 44.88 182 PRO A O 1
ATOM 1461 N N . GLU A 1 183 ? -28.644 15.440 -5.586 1.00 41.12 183 GLU A N 1
ATOM 1462 C CA . GLU A 1 183 ? -29.199 16.612 -6.301 1.00 41.12 183 GLU A CA 1
ATOM 1463 C C . GLU A 1 183 ? -29.774 17.703 -5.365 1.00 41.12 183 GLU A C 1
ATOM 1465 O O . GLU A 1 183 ? -29.938 18.843 -5.788 1.00 41.12 183 GLU A O 1
ATOM 1470 N N . ASP A 1 184 ? -29.992 17.406 -4.077 1.00 34.56 184 ASP A N 1
ATOM 1471 C CA . ASP A 1 184 ? -30.541 18.351 -3.081 1.00 34.56 184 ASP A CA 1
ATOM 1472 C C . ASP A 1 184 ? -29.478 19.183 -2.314 1.00 34.56 184 ASP A C 1
ATOM 1474 O O . ASP A 1 184 ? -29.814 19.872 -1.349 1.00 34.56 184 ASP A O 1
ATOM 1478 N N . PHE A 1 185 ? -28.190 19.124 -2.693 1.00 34.22 185 PHE A N 1
ATOM 1479 C CA . PHE A 1 185 ? -27.093 19.766 -1.937 1.00 34.22 185 PHE A CA 1
ATOM 1480 C C . PHE A 1 185 ? -26.230 20.788 -2.700 1.00 34.22 185 PHE A C 1
ATOM 1482 O O . PHE A 1 185 ? -25.322 21.364 -2.099 1.00 34.22 185 PHE A O 1
ATOM 1489 N N . GLU A 1 186 ? -26.524 21.098 -3.966 1.00 39.28 186 GLU A N 1
ATOM 1490 C CA . GLU A 1 186 ? -25.899 22.239 -4.655 1.00 39.28 186 GLU A CA 1
ATOM 1491 C C . GLU A 1 186 ? -26.732 23.523 -4.534 1.00 39.28 186 GLU A C 1
ATOM 1493 O O . GLU A 1 186 ? -27.246 24.039 -5.522 1.00 39.28 186 GLU A O 1
ATOM 1498 N N . ASP A 1 187 ? -26.790 24.105 -3.328 1.00 36.75 187 ASP A N 1
ATOM 1499 C CA . ASP A 1 187 ? -26.708 25.568 -3.243 1.00 36.75 187 ASP A CA 1
ATOM 1500 C C . ASP A 1 187 ? -26.210 26.097 -1.881 1.00 36.75 187 ASP A C 1
ATOM 1502 O O . ASP A 1 187 ? -26.705 25.718 -0.819 1.00 36.75 187 ASP A O 1
ATOM 1506 N N . LYS A 1 188 ? -25.320 27.100 -1.962 1.00 32.44 188 LYS A N 1
ATOM 1507 C CA . LYS A 1 188 ? -24.711 27.937 -0.896 1.00 32.44 188 LYS A CA 1
ATOM 1508 C C . LYS A 1 188 ? -23.463 27.420 -0.152 1.00 32.44 188 LYS A C 1
ATOM 1510 O O . LYS A 1 188 ? -23.516 26.536 0.690 1.00 32.44 188 LYS A O 1
ATOM 1515 N N . GLN A 1 189 ? -22.412 28.239 -0.317 1.00 30.22 189 GLN A N 1
ATOM 1516 C CA . GLN A 1 189 ? -21.129 28.315 0.407 1.00 30.22 189 GLN A CA 1
ATOM 1517 C C . GLN A 1 189 ? -20.091 27.230 0.047 1.00 30.22 189 GLN A C 1
ATOM 1519 O O . GLN A 1 189 ? -20.345 26.046 0.181 1.00 30.22 189 GLN A O 1
ATOM 1524 N N . SER A 1 190 ? -18.873 27.571 -0.388 1.00 30.88 190 SER A N 1
ATOM 1525 C CA . SER A 1 190 ? -18.329 28.881 -0.799 1.00 30.88 190 SER A CA 1
ATOM 1526 C C . SER A 1 190 ? -17.066 28.689 -1.645 1.00 30.88 190 SER A C 1
ATOM 1528 O O . SER A 1 190 ? -16.327 27.726 -1.457 1.00 30.88 190 SER A O 1
ATOM 1530 N N . LYS A 1 191 ? -16.785 29.631 -2.553 1.00 38.41 191 LYS A N 1
ATOM 1531 C CA . LYS A 1 191 ? -15.503 29.692 -3.270 1.00 38.41 191 LYS A CA 1
ATOM 1532 C C . LYS A 1 191 ? -14.375 30.044 -2.295 1.00 38.41 191 LYS A C 1
ATOM 1534 O O . LYS A 1 191 ? -14.449 31.117 -1.713 1.00 38.41 191 LYS A O 1
ATOM 1539 N N . GLU A 1 192 ? -13.362 29.182 -2.181 1.00 32.75 192 GLU A N 1
ATOM 1540 C CA . GLU A 1 192 ? -11.918 29.478 -2.330 1.00 32.75 192 GLU A CA 1
ATOM 1541 C C . GLU A 1 192 ? -11.053 28.306 -1.813 1.00 32.75 192 GLU A C 1
ATOM 1543 O O . GLU A 1 192 ? -11.309 27.758 -0.746 1.00 32.75 192 GLU A O 1
ATOM 1548 N N . GLY A 1 193 ? -9.992 27.946 -2.551 1.00 32.38 193 GLY A N 1
ATOM 1549 C CA . GLY A 1 193 ? -8.799 27.324 -1.952 1.00 32.38 193 GLY A CA 1
ATOM 1550 C C . GLY A 1 193 ? -8.687 25.794 -1.805 1.00 32.38 193 GLY A C 1
ATOM 1551 O O . GLY A 1 193 ? -7.937 25.373 -0.932 1.00 32.38 193 GLY A O 1
ATOM 1552 N N . THR A 1 194 ? -9.346 24.947 -2.614 1.00 30.05 194 THR A N 1
ATOM 1553 C CA . THR A 1 194 ? -9.184 23.465 -2.524 1.00 30.05 194 THR A CA 1
ATOM 1554 C C . THR A 1 194 ? -9.160 22.698 -3.864 1.00 30.05 194 THR A C 1
ATOM 1556 O O . THR A 1 194 ? -9.606 21.551 -3.932 1.00 30.05 194 THR A O 1
ATOM 1559 N N . SER A 1 195 ? -8.600 23.265 -4.943 1.00 31.70 195 SER A N 1
ATOM 1560 C CA . SER A 1 195 ? -8.386 22.514 -6.204 1.00 31.70 195 SER A CA 1
ATOM 1561 C C . SER A 1 195 ? -7.536 21.253 -6.007 1.00 31.70 195 SER A C 1
ATOM 1563 O O . SER A 1 195 ? -7.859 20.191 -6.535 1.00 31.70 195 SER A O 1
ATOM 1565 N N . ASP A 1 196 ? -6.491 21.360 -5.188 1.00 37.12 196 ASP A N 1
ATOM 1566 C CA . ASP A 1 196 ? -5.391 20.390 -5.150 1.00 37.12 196 ASP A CA 1
ATOM 1567 C C . ASP A 1 196 ? -5.706 19.145 -4.297 1.00 37.12 196 ASP A C 1
ATOM 1569 O O . ASP A 1 196 ? -5.000 18.143 -4.367 1.00 37.12 196 ASP A O 1
ATOM 1573 N N . LEU A 1 197 ? -6.793 19.179 -3.516 1.00 32.34 197 LEU A N 1
ATOM 1574 C CA . LEU A 1 197 ? -7.262 18.042 -2.712 1.00 32.34 197 LEU A CA 1
ATOM 1575 C C . LEU A 1 197 ? -8.366 17.227 -3.395 1.00 32.34 197 LEU A C 1
ATOM 1577 O O . LEU A 1 197 ? -8.597 16.083 -3.010 1.00 32.34 197 LEU A O 1
ATOM 1581 N N . ARG A 1 198 ? -9.037 17.763 -4.425 1.00 29.86 198 ARG A N 1
ATOM 1582 C CA . ARG A 1 198 ? -10.149 17.049 -5.078 1.00 29.86 198 ARG A CA 1
ATOM 1583 C C . ARG A 1 198 ? -9.660 15.843 -5.893 1.00 29.86 198 ARG A C 1
ATOM 1585 O O . ARG A 1 198 ? -10.326 14.816 -5.896 1.00 29.86 198 ARG A O 1
ATOM 1592 N N . GLY A 1 199 ? -8.457 15.927 -6.470 1.00 30.86 199 GLY A N 1
ATOM 1593 C CA . GLY A 1 199 ? -7.793 14.812 -7.163 1.00 30.86 199 GLY A CA 1
ATOM 1594 C C . GLY A 1 199 ? -7.235 13.707 -6.252 1.00 30.86 199 GLY A C 1
ATOM 1595 O O . GLY A 1 199 ? -6.854 12.654 -6.749 1.00 30.86 199 GLY A O 1
ATOM 1596 N N . LEU A 1 200 ? -7.199 13.909 -4.928 1.00 33.00 200 LEU A N 1
ATOM 1597 C CA . LEU A 1 200 ? -6.724 12.911 -3.954 1.00 33.00 200 LEU A CA 1
ATOM 1598 C C . LEU A 1 200 ? -7.846 12.016 -3.392 1.00 33.00 200 LEU A C 1
ATOM 1600 O O . LEU A 1 200 ? -7.557 11.073 -2.658 1.00 33.00 200 LEU A O 1
ATOM 1604 N N . ILE A 1 201 ? -9.113 12.302 -3.718 1.00 31.12 201 ILE A N 1
ATOM 1605 C CA . ILE A 1 201 ? -10.290 11.628 -3.137 1.00 31.12 201 ILE A CA 1
ATOM 1606 C C . ILE A 1 201 ? -10.970 10.657 -4.129 1.00 31.12 201 ILE A C 1
ATOM 1608 O O . ILE A 1 201 ? -11.700 9.767 -3.696 1.00 31.12 201 ILE A O 1
ATOM 1612 N N . ASP A 1 202 ? -10.673 10.718 -5.435 1.00 33.53 202 ASP A N 1
ATOM 1613 C CA . ASP A 1 202 ? -11.210 9.791 -6.457 1.00 33.53 202 ASP A CA 1
ATOM 1614 C C . ASP A 1 202 ? -10.525 8.396 -6.458 1.00 33.53 202 ASP A C 1
ATOM 1616 O O . ASP A 1 202 ? -10.212 7.801 -7.487 1.00 33.53 202 ASP A O 1
ATOM 1620 N N . LEU A 1 203 ? -10.340 7.815 -5.268 1.00 36.91 203 LEU A N 1
ATOM 1621 C CA . LEU A 1 203 ? -9.915 6.420 -5.088 1.00 36.91 203 LEU A CA 1
ATOM 1622 C C . LEU A 1 203 ? -11.054 5.397 -5.319 1.00 36.91 203 LEU A C 1
ATOM 1624 O O . LEU A 1 203 ? -10.774 4.202 -5.400 1.00 36.91 203 LEU A O 1
ATOM 1628 N N . GLU A 1 204 ? -12.314 5.835 -5.469 1.00 38.28 204 GLU A N 1
ATOM 1629 C CA . GLU A 1 204 ? -13.473 4.953 -5.735 1.00 38.28 204 GLU A CA 1
ATOM 1630 C C . GLU A 1 204 ? -13.587 4.463 -7.199 1.00 38.28 204 GLU A C 1
ATOM 1632 O O . GLU A 1 204 ? -14.149 3.389 -7.419 1.00 38.28 204 GLU A O 1
ATOM 1637 N N . ASP A 1 205 ? -13.028 5.164 -8.198 1.00 32.22 205 ASP A N 1
ATOM 1638 C CA . ASP A 1 205 ? -13.096 4.740 -9.620 1.00 32.22 205 ASP A CA 1
ATOM 1639 C C . ASP A 1 205 ? -12.153 3.548 -9.943 1.00 32.22 205 ASP A C 1
ATOM 1641 O O . ASP A 1 205 ? -12.083 3.087 -11.078 1.00 32.22 205 ASP A O 1
ATOM 1645 N N . ASN A 1 206 ? -11.452 3.002 -8.936 1.00 37.78 206 ASN A N 1
ATOM 1646 C CA . ASN A 1 206 ? -10.544 1.850 -9.054 1.00 37.78 206 ASN A CA 1
ATOM 1647 C C . ASN A 1 206 ? -11.185 0.486 -8.715 1.00 37.78 206 ASN A C 1
ATOM 1649 O O . ASN A 1 206 ? -10.471 -0.505 -8.542 1.00 37.78 206 ASN A O 1
ATOM 1653 N N . THR A 1 207 ? -12.519 0.387 -8.661 1.00 37.50 207 THR A N 1
ATOM 1654 C CA . THR A 1 207 ? -13.151 -0.917 -8.936 1.00 37.50 207 THR A CA 1
ATOM 1655 C C . THR A 1 207 ? -13.166 -1.126 -10.448 1.00 37.50 207 THR A C 1
ATOM 1657 O O . THR A 1 207 ? -13.654 -0.271 -11.179 1.00 37.50 207 THR A O 1
ATOM 1660 N N . LEU A 1 208 ? -12.564 -2.236 -10.905 1.00 34.88 208 LEU A N 1
ATOM 1661 C CA . LEU A 1 208 ? -12.433 -2.596 -12.326 1.00 34.88 208 LEU A CA 1
ATOM 1662 C C . LEU A 1 208 ? -13.752 -2.378 -13.087 1.00 34.88 208 LEU A C 1
ATOM 1664 O O . LEU A 1 208 ? -14.804 -2.651 -12.503 1.00 34.88 208 LEU A O 1
ATOM 1668 N N . PRO A 1 209 ? -13.715 -1.976 -14.375 1.00 35.81 209 PRO A N 1
ATOM 1669 C CA . PRO A 1 209 ? -14.917 -1.882 -15.192 1.00 35.81 209 PRO A CA 1
ATOM 1670 C C . PRO A 1 209 ? -15.717 -3.183 -15.117 1.00 35.81 209 PRO A C 1
ATOM 1672 O O . PRO A 1 209 ? -15.266 -4.235 -15.575 1.00 35.81 209 PRO A O 1
ATOM 1675 N N . TYR A 1 210 ? -16.896 -3.105 -14.501 1.00 38.03 210 TYR A N 1
ATOM 1676 C CA . TYR A 1 210 ? -17.898 -4.146 -14.630 1.00 38.03 210 TYR A CA 1
ATOM 1677 C C . TYR A 1 210 ? -18.348 -4.155 -16.085 1.00 38.03 210 TYR A C 1
ATOM 1679 O O . TYR A 1 210 ? -18.746 -3.110 -16.593 1.00 38.03 210 TYR A O 1
ATOM 1687 N N . ASP A 1 211 ? -18.273 -5.334 -16.700 1.00 38.34 211 ASP A N 1
ATOM 1688 C CA . ASP A 1 211 ? -18.777 -5.636 -18.036 1.00 38.34 211 ASP A CA 1
ATOM 1689 C C . ASP A 1 211 ? -18.136 -4.836 -19.198 1.00 38.34 211 ASP A C 1
ATOM 1691 O O . ASP A 1 211 ? -18.335 -3.637 -19.392 1.00 38.34 211 ASP A O 1
ATOM 1695 N N . SER A 1 212 ? -17.402 -5.545 -20.062 1.00 36.84 212 SER A N 1
ATOM 1696 C CA . SER A 1 212 ? -16.857 -4.990 -21.308 1.00 36.84 212 SER A CA 1
ATOM 1697 C C . SER A 1 212 ? -17.936 -4.634 -22.345 1.00 36.84 212 SER A C 1
ATOM 1699 O O . SER A 1 212 ? -17.604 -4.049 -23.379 1.00 36.84 212 SER A O 1
ATOM 1701 N N . THR A 1 213 ? -19.212 -4.944 -22.079 1.00 38.84 213 THR A N 1
ATOM 1702 C CA . THR A 1 213 ? -20.345 -4.705 -22.982 1.00 38.84 213 THR A CA 1
ATOM 1703 C C . THR A 1 213 ? -21.279 -3.550 -22.583 1.00 38.84 213 THR A C 1
ATOM 1705 O O . THR A 1 213 ? -22.040 -3.107 -23.442 1.00 38.84 213 THR A O 1
ATOM 1708 N N . SER A 1 214 ? -21.183 -2.962 -21.375 1.00 40.72 214 SER A N 1
ATOM 1709 C CA . SER A 1 214 ? -22.084 -1.872 -20.931 1.00 40.72 214 SER A CA 1
ATOM 1710 C C . SER A 1 214 ? -21.382 -0.600 -20.412 1.00 40.72 214 SER A C 1
ATOM 1712 O O . SER A 1 214 ? -21.369 -0.269 -19.228 1.00 40.72 214 SER A O 1
ATOM 1714 N N . LYS A 1 215 ? -20.899 0.239 -21.341 1.00 41.41 215 LYS A N 1
ATOM 1715 C CA . LYS A 1 215 ? -20.361 1.593 -21.052 1.00 41.41 215 LYS A CA 1
ATOM 1716 C C . LYS A 1 215 ? -21.411 2.644 -20.611 1.00 41.41 215 LYS A C 1
ATOM 1718 O O . LYS A 1 215 ? -21.095 3.829 -20.570 1.00 41.41 215 LYS A O 1
ATOM 1723 N N . GLU A 1 216 ? -22.643 2.247 -20.285 1.00 39.44 216 GLU A N 1
ATOM 1724 C CA . GLU A 1 216 ? -23.808 3.151 -20.168 1.00 39.44 216 GLU A CA 1
ATOM 1725 C C . GLU A 1 216 ? -24.426 3.242 -18.752 1.00 39.44 216 GLU A C 1
ATOM 1727 O O . GLU A 1 216 ? -25.527 3.760 -18.578 1.00 39.44 216 GLU A O 1
ATOM 1732 N N . GLY A 1 217 ? -23.713 2.795 -17.710 1.00 50.62 217 GLY A N 1
ATOM 1733 C CA . GLY A 1 217 ? -24.147 2.923 -16.309 1.00 50.62 217 GLY A CA 1
ATOM 1734 C C . GLY A 1 217 ? -23.757 4.254 -15.641 1.00 50.62 217 GLY A C 1
ATOM 1735 O O . GLY A 1 217 ? -22.592 4.666 -15.665 1.00 50.62 217 GLY A O 1
ATOM 1736 N N . SER A 1 218 ? -24.707 4.904 -14.955 1.00 57.47 218 SER A N 1
ATOM 1737 C CA . SER A 1 218 ? -24.437 6.122 -14.164 1.00 57.47 218 SER A CA 1
ATOM 1738 C C . SER A 1 218 ? -23.433 5.869 -13.020 1.00 57.47 218 SER A C 1
ATOM 1740 O O . SER A 1 218 ? -23.336 4.755 -12.499 1.00 57.47 218 SER A O 1
ATOM 1742 N N . ARG A 1 219 ? -22.703 6.905 -12.562 1.00 57.22 219 ARG A N 1
ATOM 1743 C CA . ARG A 1 219 ? -21.748 6.783 -11.429 1.00 57.22 219 ARG A CA 1
ATOM 1744 C C . ARG A 1 219 ? -22.427 6.243 -10.158 1.00 57.22 219 ARG A C 1
ATOM 1746 O O . ARG A 1 219 ? -21.832 5.449 -9.434 1.00 57.22 219 ARG A O 1
ATOM 1753 N N . VAL A 1 220 ? -23.684 6.627 -9.924 1.00 57.84 220 VAL A N 1
ATOM 1754 C CA . VAL A 1 220 ? -24.512 6.155 -8.799 1.00 57.84 220 VAL A CA 1
ATOM 1755 C C . VAL A 1 220 ? -24.846 4.666 -8.931 1.00 57.84 220 VAL A C 1
ATOM 1757 O O . VAL A 1 220 ? -24.769 3.931 -7.947 1.00 57.84 220 VAL A O 1
ATOM 1760 N N . GLU A 1 221 ? -25.167 4.192 -10.135 1.00 61.38 221 GLU A N 1
ATOM 1761 C CA . GLU A 1 221 ? -25.456 2.776 -10.373 1.00 61.38 221 GLU A CA 1
ATOM 1762 C C . GLU A 1 221 ? -24.205 1.896 -10.255 1.00 61.38 221 GLU A C 1
ATOM 1764 O O . GLU A 1 221 ? -24.260 0.864 -9.582 1.00 61.38 221 GLU A O 1
ATOM 1769 N N . ARG A 1 222 ? -23.064 2.336 -10.809 1.00 60.94 222 ARG A N 1
ATOM 1770 C CA . ARG A 1 222 ? -21.766 1.656 -10.634 1.00 60.94 222 ARG A CA 1
ATOM 1771 C C . ARG A 1 222 ? -21.401 1.525 -9.152 1.00 60.94 222 ARG A C 1
ATOM 1773 O O . ARG A 1 222 ? -21.074 0.433 -8.692 1.00 60.94 222 ARG A O 1
ATOM 1780 N N . ARG A 1 223 ? -21.552 2.605 -8.375 1.00 62.56 223 ARG A N 1
ATOM 1781 C CA . ARG A 1 223 ? -21.327 2.594 -6.919 1.00 62.56 223 ARG A CA 1
ATOM 1782 C C . ARG A 1 223 ? -22.286 1.648 -6.192 1.00 62.56 223 ARG A C 1
ATOM 1784 O O . ARG A 1 223 ? -21.851 0.870 -5.346 1.00 62.56 223 ARG A O 1
ATOM 1791 N N . GLY A 1 224 ? -23.574 1.680 -6.541 1.00 62.81 224 GLY A N 1
ATOM 1792 C CA . GLY A 1 224 ? -24.587 0.781 -5.982 1.00 62.81 224 GLY A CA 1
ATOM 1793 C C . GLY A 1 224 ? -24.280 -0.691 -6.239 1.00 62.81 224 GLY A C 1
ATOM 1794 O O . GLY A 1 224 ? -24.426 -1.510 -5.334 1.00 62.81 224 GLY A O 1
ATOM 1795 N N . HIS A 1 225 ? -23.789 -1.025 -7.431 1.00 67.12 225 HIS A N 1
ATOM 1796 C CA . HIS A 1 225 ? -23.366 -2.377 -7.780 1.00 67.12 225 HIS A CA 1
ATOM 1797 C C . HIS A 1 225 ? -22.126 -2.829 -6.981 1.00 67.12 225 HIS A C 1
ATOM 1799 O O . HIS A 1 225 ? -22.209 -3.830 -6.265 1.00 67.12 225 HIS A O 1
ATOM 1805 N N . SER A 1 226 ? -21.024 -2.064 -7.008 1.00 61.34 226 SER A N 1
ATOM 1806 C CA . SER A 1 226 ? -19.773 -2.418 -6.307 1.00 61.34 226 SER A CA 1
ATOM 1807 C C . SER A 1 226 ? -19.954 -2.580 -4.792 1.00 61.34 226 SER A C 1
ATOM 1809 O O . SER A 1 226 ? -19.465 -3.551 -4.212 1.00 61.34 226 SER A O 1
ATOM 1811 N N . VAL A 1 227 ? -20.692 -1.671 -4.139 1.00 65.81 227 VAL A N 1
ATOM 1812 C CA . VAL A 1 227 ? -20.963 -1.753 -2.689 1.00 65.81 227 VAL A CA 1
ATOM 1813 C C . VAL A 1 227 ? -21.794 -2.996 -2.349 1.00 65.81 227 VAL A C 1
ATOM 1815 O O . VAL A 1 227 ? -21.527 -3.663 -1.348 1.00 65.81 227 VAL A O 1
ATOM 1818 N N . SER A 1 228 ? -22.765 -3.348 -3.197 1.00 69.44 228 SER A N 1
ATOM 1819 C CA . SER A 1 228 ? -23.629 -4.516 -2.984 1.00 69.44 228 SER A CA 1
ATOM 1820 C C . SER A 1 228 ? -22.873 -5.833 -3.138 1.00 69.44 228 SER A C 1
ATOM 1822 O O . SER A 1 228 ? -23.000 -6.701 -2.274 1.00 69.44 228 SER A O 1
ATOM 1824 N N . LEU A 1 229 ? -22.048 -5.976 -4.184 1.00 66.81 229 LEU A N 1
ATOM 1825 C CA . LEU A 1 229 ? -21.201 -7.161 -4.370 1.00 66.81 229 LEU A CA 1
ATOM 1826 C C . LEU A 1 229 ? -20.206 -7.332 -3.216 1.00 66.81 229 LEU A C 1
ATOM 1828 O O . LEU A 1 229 ? -20.106 -8.424 -2.658 1.00 66.81 229 LEU A O 1
ATOM 1832 N N . GLY A 1 230 ? -19.526 -6.255 -2.805 1.00 62.84 230 GLY A N 1
ATOM 1833 C CA . GLY A 1 230 ? -18.587 -6.290 -1.680 1.00 62.84 230 GLY A CA 1
ATOM 1834 C C . GLY A 1 230 ? -19.248 -6.750 -0.377 1.00 62.84 230 GLY A C 1
ATOM 1835 O O . GLY A 1 230 ? -18.740 -7.647 0.297 1.00 62.84 230 GLY A O 1
ATOM 1836 N N . ALA A 1 231 ? -20.420 -6.200 -0.047 1.00 64.81 231 ALA A N 1
ATOM 1837 C CA . ALA A 1 231 ? -21.177 -6.591 1.141 1.00 64.81 231 ALA A CA 1
ATOM 1838 C C . ALA A 1 231 ? -21.661 -8.056 1.096 1.00 64.81 231 ALA A C 1
ATOM 1840 O O . ALA A 1 231 ? -21.566 -8.766 2.102 1.00 64.81 231 ALA A O 1
ATOM 1841 N N . CYS A 1 232 ? -22.126 -8.537 -0.063 1.00 65.75 232 CYS A N 1
ATOM 1842 C CA . CYS A 1 232 ? -22.531 -9.935 -0.232 1.00 65.75 232 CYS A CA 1
ATOM 1843 C C . CYS A 1 232 ? -21.328 -10.884 -0.098 1.00 65.75 232 CYS A C 1
ATOM 1845 O O . CYS A 1 232 ? -21.380 -11.835 0.680 1.00 65.75 232 CYS A O 1
ATOM 1847 N N . SER A 1 233 ? -20.208 -10.581 -0.762 1.00 63.84 233 SER A N 1
ATOM 1848 C CA . SER A 1 233 ? -18.973 -11.377 -0.703 1.00 63.84 233 SER A CA 1
ATOM 1849 C C . SER A 1 233 ? -18.440 -11.497 0.730 1.00 63.84 233 SER A C 1
ATOM 1851 O O . SER A 1 233 ? -18.177 -12.606 1.197 1.00 63.84 233 SER A O 1
ATOM 1853 N N . MET A 1 234 ? -18.373 -10.392 1.485 1.00 62.09 234 MET A N 1
ATOM 1854 C CA . MET A 1 234 ? -17.988 -10.427 2.905 1.00 62.09 234 MET A CA 1
ATOM 1855 C C . MET A 1 234 ? -18.928 -11.304 3.751 1.00 62.09 234 MET A C 1
ATOM 1857 O O . MET A 1 234 ? -18.471 -12.022 4.644 1.00 62.09 234 MET A O 1
ATOM 1861 N N . THR A 1 235 ? -20.232 -11.291 3.462 1.00 62.62 235 THR A N 1
ATOM 1862 C CA . THR A 1 235 ? -21.239 -12.081 4.195 1.00 62.62 235 THR A CA 1
ATOM 1863 C C . THR A 1 235 ? -21.137 -13.583 3.896 1.00 62.62 235 THR A C 1
ATOM 1865 O O . THR A 1 235 ? -21.341 -14.406 4.789 1.00 62.62 235 THR A O 1
ATOM 1868 N N . VAL A 1 236 ? -20.760 -13.968 2.672 1.00 59.81 236 VAL A N 1
ATOM 1869 C CA . VAL A 1 236 ? -20.459 -15.369 2.330 1.00 59.81 236 VAL A CA 1
ATOM 1870 C C . VAL A 1 236 ? -19.151 -15.812 2.991 1.00 59.81 236 VAL A C 1
ATOM 1872 O O . VAL A 1 236 ? -19.128 -16.822 3.696 1.00 59.81 236 VAL A O 1
ATOM 1875 N N . HIS A 1 237 ? -18.077 -15.029 2.853 1.00 53.22 237 HIS A N 1
ATOM 1876 C CA . HIS A 1 237 ? -16.757 -15.399 3.371 1.00 53.22 237 HIS A CA 1
ATOM 1877 C C . HIS A 1 237 ? -16.703 -15.502 4.905 1.00 53.22 237 HIS A C 1
ATOM 1879 O O . HIS A 1 237 ? -16.014 -16.377 5.439 1.00 53.22 237 HIS A O 1
ATOM 1885 N N . THR A 1 238 ? -17.481 -14.690 5.629 1.00 51.56 238 THR A N 1
ATOM 1886 C CA . THR A 1 238 ? -17.600 -14.787 7.097 1.00 51.56 238 THR A CA 1
ATOM 1887 C C . THR A 1 238 ? -18.309 -16.063 7.571 1.00 51.56 238 THR A C 1
ATOM 1889 O O . THR A 1 238 ? -17.963 -16.579 8.633 1.00 51.56 238 THR A O 1
ATOM 1892 N N . LYS A 1 239 ? -19.216 -16.658 6.778 1.00 50.91 239 LYS A N 1
ATOM 1893 C CA . LYS A 1 239 ? -19.820 -17.975 7.083 1.00 50.91 239 LYS A CA 1
ATOM 1894 C C . LYS A 1 239 ? -18.845 -19.155 6.875 1.00 50.91 239 LYS A C 1
ATOM 1896 O O . LYS A 1 239 ? -19.104 -20.247 7.374 1.00 50.91 239 LYS A O 1
ATOM 1901 N N . THR A 1 240 ? -17.718 -18.959 6.179 1.00 49.19 240 THR A N 1
ATOM 1902 C CA . THR A 1 240 ? -16.717 -20.008 5.849 1.00 49.19 240 THR A CA 1
ATOM 1903 C C . THR A 1 240 ? -15.444 -20.014 6.716 1.00 49.19 240 THR A C 1
ATOM 1905 O O . THR A 1 240 ? -14.502 -20.747 6.415 1.00 49.19 240 THR A O 1
ATOM 1908 N N . ILE A 1 241 ? -15.408 -19.247 7.813 1.00 44.62 241 ILE A N 1
ATOM 1909 C CA . ILE A 1 241 ? -14.226 -19.075 8.691 1.00 44.62 241 ILE A CA 1
ATOM 1910 C C . ILE A 1 241 ? -13.667 -20.398 9.264 1.00 44.62 241 ILE A C 1
ATOM 1912 O O . ILE A 1 241 ? -12.479 -20.486 9.565 1.00 44.62 241 ILE A O 1
ATOM 1916 N N . GLU A 1 242 ? -14.482 -21.448 9.394 1.00 41.81 242 GLU A N 1
ATOM 1917 C CA . GLU A 1 242 ? -14.062 -22.731 9.983 1.00 41.81 242 GLU A CA 1
ATOM 1918 C C . GLU A 1 242 ? -13.139 -23.586 9.093 1.00 41.81 242 GLU A C 1
ATOM 1920 O O . GLU A 1 242 ? -12.516 -24.518 9.597 1.00 41.81 242 GLU A O 1
ATOM 1925 N N . THR A 1 243 ? -13.056 -23.316 7.783 1.00 43.91 243 THR A N 1
ATOM 1926 C CA . THR A 1 243 ? -12.393 -24.212 6.808 1.00 43.91 243 THR A CA 1
ATOM 1927 C C . THR A 1 243 ? -11.197 -23.605 6.070 1.00 43.91 243 THR A C 1
ATOM 1929 O O . THR A 1 243 ? -10.673 -24.230 5.151 1.00 43.91 243 THR A O 1
ATOM 1932 N N . THR A 1 244 ? -10.730 -22.413 6.447 1.00 37.12 244 THR A N 1
ATOM 1933 C CA . THR A 1 244 ? -9.545 -21.788 5.835 1.00 37.12 244 THR A CA 1
ATOM 1934 C C . THR A 1 244 ? -8.259 -22.076 6.612 1.00 37.12 244 THR A C 1
ATOM 1936 O O . THR A 1 244 ? -8.220 -22.092 7.845 1.00 37.12 244 THR A O 1
ATOM 1939 N N . SER A 1 245 ? -7.151 -22.256 5.885 1.00 33.28 245 SER A N 1
ATOM 1940 C CA . SER A 1 245 ? -5.811 -22.156 6.468 1.00 33.28 245 SER A CA 1
ATOM 1941 C C . SER A 1 245 ? -5.625 -20.745 7.026 1.00 33.28 245 SER A C 1
ATOM 1943 O O . SER A 1 245 ? -5.742 -19.769 6.284 1.00 33.28 245 SER A O 1
ATOM 1945 N N . ARG A 1 246 ? -5.353 -20.632 8.329 1.00 30.16 246 ARG A N 1
ATOM 1946 C CA . ARG A 1 246 ? -5.357 -19.354 9.051 1.00 30.16 246 ARG A CA 1
ATOM 1947 C C . ARG A 1 246 ? -4.266 -18.388 8.572 1.00 30.16 246 ARG A C 1
ATOM 1949 O O . ARG A 1 246 ? -3.158 -18.402 9.101 1.00 30.16 246 ARG A O 1
ATOM 1956 N N . SER A 1 247 ? -4.627 -17.441 7.713 1.00 30.55 247 SER A N 1
ATOM 1957 C CA . SER A 1 247 ? -4.176 -16.061 7.898 1.00 30.55 247 SER A CA 1
ATOM 1958 C C . SER A 1 247 ? -5.057 -15.447 8.991 1.00 30.55 247 SER A C 1
ATOM 1960 O O . SER A 1 247 ? -6.242 -15.198 8.786 1.00 30.55 247 SER A O 1
ATOM 1962 N N . PHE A 1 248 ? -4.513 -15.262 10.198 1.00 28.09 248 PHE A N 1
ATOM 1963 C CA . PHE A 1 248 ? -5.259 -14.633 11.294 1.00 28.09 248 PHE A CA 1
ATOM 1964 C C . PHE A 1 248 ? -5.693 -13.220 10.876 1.00 28.09 248 PHE A C 1
ATOM 1966 O O . PHE A 1 248 ? -4.859 -12.331 10.736 1.00 28.09 248 PHE A O 1
ATOM 1973 N N . HIS A 1 249 ? -6.994 -13.003 10.685 1.00 36.50 249 HIS A N 1
ATOM 1974 C CA . HIS A 1 249 ? -7.574 -11.662 10.608 1.00 36.50 249 HIS A CA 1
ATOM 1975 C C . HIS A 1 249 ? -7.932 -11.231 12.030 1.00 36.50 249 HIS A C 1
ATOM 1977 O O . HIS A 1 249 ? -9.012 -11.494 12.549 1.00 36.50 249 HIS A O 1
ATOM 1983 N N . GLY A 1 250 ? -6.920 -10.666 12.675 1.00 43.34 250 GLY A N 1
ATOM 1984 C CA . GLY A 1 250 ? -6.898 -10.144 14.032 1.00 43.34 250 GLY A CA 1
ATOM 1985 C C . GLY A 1 250 ? -5.542 -9.472 14.199 1.00 43.34 250 GLY A C 1
ATOM 1986 O O . GLY A 1 250 ? -4.535 -10.007 13.731 1.00 43.34 250 GLY A O 1
ATOM 1987 N N . THR A 1 251 ? -5.525 -8.267 14.753 1.00 59.47 251 THR A N 1
ATOM 1988 C CA . THR A 1 251 ? -4.473 -7.285 14.473 1.00 59.47 251 THR A CA 1
ATOM 1989 C C . THR A 1 251 ? -3.212 -7.565 15.287 1.00 59.47 251 THR A C 1
ATOM 1991 O O . THR A 1 251 ? -2.987 -6.983 16.346 1.00 59.47 251 THR A O 1
ATOM 1994 N N . TRP A 1 252 ? -2.390 -8.494 14.807 1.00 64.94 252 TRP A N 1
ATOM 1995 C CA . TRP A 1 252 ? -1.045 -8.706 15.323 1.00 64.94 252 TRP A CA 1
ATOM 1996 C C . TRP A 1 252 ? -0.106 -7.645 14.753 1.00 64.94 252 TRP A C 1
ATOM 1998 O O . TRP A 1 252 ? 0.028 -7.514 13.538 1.00 64.94 252 TRP A O 1
ATOM 2008 N N . GLY A 1 253 ? 0.538 -6.900 15.642 1.00 70.44 253 GLY A N 1
ATOM 2009 C CA . GLY A 1 253 ? 1.695 -6.077 15.327 1.00 70.44 253 GLY A CA 1
ATOM 2010 C C . GLY A 1 253 ? 2.968 -6.878 15.564 1.00 70.44 253 GLY A C 1
ATOM 2011 O O . GLY A 1 253 ? 2.949 -7.936 16.200 1.00 70.44 253 GLY A O 1
ATOM 2012 N N . TYR A 1 254 ? 4.084 -6.359 15.078 1.00 73.88 254 TYR A N 1
ATOM 2013 C CA . TYR A 1 254 ? 5.401 -6.904 15.359 1.00 73.88 254 TYR A CA 1
ATOM 2014 C C . TYR A 1 254 ? 6.292 -5.825 15.974 1.00 73.88 254 TYR A C 1
ATOM 2016 O O . TYR A 1 254 ? 6.255 -4.663 15.573 1.00 73.88 254 TYR A O 1
ATOM 2024 N N . LEU A 1 255 ? 7.099 -6.220 16.952 1.00 78.31 255 LEU A N 1
ATOM 2025 C CA . LEU A 1 255 ? 8.180 -5.417 17.498 1.00 78.31 255 LEU A CA 1
ATOM 2026 C C . LEU A 1 255 ? 9.482 -5.855 16.825 1.00 78.31 255 LEU A C 1
ATOM 2028 O O . LEU A 1 255 ? 9.868 -7.021 16.925 1.00 78.31 255 LEU A O 1
ATOM 2032 N N . HIS A 1 256 ? 10.151 -4.913 16.159 1.00 77.62 256 HIS A N 1
ATOM 2033 C CA . HIS A 1 256 ? 11.529 -5.085 15.712 1.00 77.62 256 HIS A CA 1
ATOM 2034 C C . HIS A 1 256 ? 12.481 -4.653 16.822 1.00 77.62 256 HIS A C 1
ATOM 2036 O O . HIS A 1 256 ? 12.545 -3.471 17.162 1.00 77.62 256 HIS A O 1
ATOM 2042 N N . SER A 1 257 ? 13.272 -5.593 17.331 1.00 79.94 257 SER A N 1
ATOM 2043 C CA . SER A 1 257 ? 14.462 -5.252 18.107 1.00 79.94 257 SER A CA 1
ATOM 2044 C C . SER A 1 257 ? 15.548 -4.752 17.152 1.00 79.94 257 SER A C 1
ATOM 2046 O O . SER A 1 257 ? 15.902 -5.441 16.194 1.00 79.94 257 SER A O 1
ATOM 2048 N N . ALA A 1 258 ? 16.077 -3.550 17.391 1.00 78.88 258 ALA A N 1
ATOM 2049 C CA . ALA A 1 258 ? 17.225 -3.046 16.639 1.00 78.88 258 ALA A CA 1
ATOM 2050 C C . ALA A 1 258 ? 18.465 -3.921 16.904 1.00 78.88 258 ALA A C 1
ATOM 2052 O O . ALA A 1 258 ? 18.646 -4.419 18.016 1.00 78.88 258 ALA A O 1
ATOM 2053 N N . ASP A 1 259 ? 19.317 -4.106 15.889 1.00 82.00 259 ASP A N 1
ATOM 2054 C CA . ASP A 1 259 ? 20.516 -4.948 15.995 1.00 82.00 259 ASP A CA 1
ATOM 2055 C C . ASP A 1 259 ? 21.419 -4.453 17.147 1.00 82.00 259 ASP A C 1
ATOM 2057 O O . ASP A 1 259 ? 21.879 -3.305 17.100 1.00 82.00 259 ASP A O 1
ATOM 2061 N N . PRO A 1 260 ? 21.723 -5.290 18.160 1.00 84.75 260 PRO A N 1
ATOM 2062 C CA . PRO A 1 260 ? 22.613 -4.920 19.257 1.00 84.75 260 PRO A CA 1
ATOM 2063 C C . PRO A 1 260 ? 23.993 -4.423 18.799 1.00 84.75 260 PRO A C 1
ATOM 2065 O O . PRO A 1 260 ? 24.596 -3.596 19.480 1.00 84.75 260 PRO A O 1
ATOM 2068 N N . GLN A 1 261 ? 24.494 -4.880 17.644 1.00 84.25 261 GLN A N 1
ATOM 2069 C CA . GLN A 1 261 ? 25.762 -4.408 17.075 1.00 84.25 261 GLN A CA 1
ATOM 2070 C C . GLN A 1 261 ? 25.663 -2.992 16.500 1.00 84.25 261 GLN A C 1
ATOM 2072 O O . GLN A 1 261 ? 26.668 -2.284 16.485 1.00 84.25 261 GLN A O 1
ATOM 2077 N N . LEU A 1 262 ? 24.484 -2.574 16.027 1.00 83.31 262 LEU A N 1
ATOM 2078 C CA . LEU A 1 262 ? 24.228 -1.199 15.588 1.00 83.31 262 LEU A CA 1
ATOM 2079 C C . LEU A 1 262 ? 23.957 -0.290 16.790 1.00 83.31 262 LEU A C 1
ATOM 2081 O O . LEU A 1 262 ? 24.502 0.809 16.848 1.00 83.31 262 LEU A O 1
ATOM 2085 N N . LEU A 1 263 ? 23.191 -0.761 17.781 1.00 85.31 263 LEU A N 1
ATOM 2086 C CA . LEU A 1 263 ? 22.956 -0.019 19.025 1.00 85.31 263 LEU A CA 1
ATOM 2087 C C . LEU A 1 263 ? 24.272 0.298 19.750 1.00 85.31 263 LEU A C 1
ATOM 2089 O O . LEU A 1 263 ? 24.490 1.444 20.123 1.00 85.31 263 LEU A O 1
ATOM 2093 N N . ALA A 1 264 ? 25.198 -0.663 19.841 1.00 86.69 264 ALA A N 1
ATOM 2094 C CA . ALA A 1 264 ? 26.512 -0.470 20.464 1.00 86.69 264 ALA A CA 1
ATOM 2095 C C . ALA A 1 264 ? 27.446 0.530 19.740 1.00 86.69 264 ALA A C 1
ATOM 2097 O O . ALA A 1 264 ? 28.514 0.850 20.263 1.00 86.69 264 ALA A O 1
ATOM 2098 N N . GLN A 1 265 ? 27.086 1.009 18.541 1.00 87.62 265 GLN A N 1
ATOM 2099 C CA . GLN A 1 265 ? 27.810 2.076 17.829 1.00 87.62 265 GLN A CA 1
ATOM 2100 C C . GLN A 1 265 ? 27.276 3.477 18.160 1.00 87.62 265 GLN A C 1
ATOM 2102 O O . GLN A 1 265 ? 27.917 4.473 17.822 1.00 87.62 265 GLN A O 1
ATOM 2107 N N . VAL A 1 266 ? 26.113 3.564 18.809 1.00 87.38 266 VAL A N 1
ATOM 2108 C CA . VAL A 1 266 ? 25.457 4.811 19.209 1.00 87.38 266 VAL A CA 1
ATOM 2109 C C . VAL A 1 266 ? 25.624 4.997 20.717 1.00 87.38 266 VAL A C 1
ATOM 2111 O O . VAL A 1 266 ? 25.739 4.041 21.476 1.00 87.38 266 VAL A O 1
ATOM 2114 N N . ASN A 1 267 ? 25.673 6.245 21.169 1.00 88.06 267 ASN A N 1
ATOM 2115 C CA . ASN A 1 267 ? 25.734 6.559 22.588 1.00 88.06 267 ASN A CA 1
ATOM 2116 C C . ASN A 1 267 ? 24.334 6.448 23.220 1.00 88.06 267 ASN A C 1
ATOM 2118 O O . ASN A 1 267 ? 23.415 7.159 22.810 1.00 88.06 267 ASN A O 1
ATOM 2122 N N . ASP A 1 268 ? 24.184 5.612 24.251 1.00 84.50 268 ASP A N 1
ATOM 2123 C CA . ASP A 1 268 ? 22.913 5.369 24.953 1.00 84.50 268 ASP A CA 1
ATOM 2124 C C . ASP A 1 268 ? 22.214 6.658 25.423 1.00 84.50 268 ASP A C 1
ATOM 2126 O O . ASP A 1 268 ? 20.983 6.732 25.438 1.00 84.50 268 ASP A O 1
ATOM 2130 N N . THR A 1 269 ? 22.967 7.713 25.775 1.00 86.44 269 THR A N 1
ATOM 2131 C CA . THR A 1 269 ? 22.359 8.988 26.204 1.00 86.44 269 THR A CA 1
ATOM 2132 C C . THR A 1 269 ? 21.575 9.678 25.092 1.00 86.44 269 THR A C 1
ATOM 2134 O O . THR A 1 269 ? 20.621 10.413 25.371 1.00 86.44 269 THR A O 1
ATOM 2137 N N . ASP A 1 270 ? 21.953 9.435 23.839 1.00 85.50 270 ASP A N 1
ATOM 2138 C CA . ASP A 1 270 ? 21.383 10.091 22.665 1.00 85.50 270 ASP A CA 1
ATOM 2139 C C . ASP A 1 270 ? 20.053 9.435 22.261 1.00 85.50 270 ASP A C 1
ATOM 2141 O O . ASP A 1 270 ? 19.191 10.107 21.693 1.00 85.50 270 ASP A O 1
ATOM 2145 N N . LEU A 1 271 ? 19.846 8.171 22.655 1.00 83.94 271 LEU A N 1
ATOM 2146 C CA . LEU A 1 271 ? 18.625 7.375 22.464 1.00 83.94 271 LEU A CA 1
ATOM 2147 C C . LEU A 1 271 ? 17.537 7.650 23.527 1.00 83.94 271 LEU A C 1
ATOM 2149 O O . LEU A 1 271 ? 16.526 6.952 23.596 1.00 83.94 271 LEU A O 1
ATOM 2153 N N . SER A 1 272 ? 17.722 8.672 24.368 1.00 86.25 272 SER A N 1
ATOM 2154 C CA . SER A 1 272 ? 16.788 9.031 25.440 1.00 86.25 272 SER A CA 1
ATOM 2155 C C . SER A 1 272 ? 15.631 9.931 24.978 1.00 86.25 272 SER A C 1
ATOM 2157 O O . SER A 1 272 ? 15.770 10.772 24.084 1.00 86.25 272 SER A O 1
ATOM 2159 N N . LEU A 1 273 ? 14.489 9.840 25.672 1.00 86.12 273 LEU A N 1
ATOM 2160 C CA . LEU A 1 273 ? 13.334 10.721 25.451 1.00 86.12 273 LEU A CA 1
ATOM 2161 C C . LEU A 1 273 ? 13.685 12.215 25.623 1.00 86.12 273 LEU A C 1
ATOM 2163 O O . LEU A 1 273 ? 13.145 13.068 24.917 1.00 86.12 273 LEU A O 1
ATOM 2167 N N . ASP A 1 274 ? 14.615 12.540 26.524 1.00 87.12 274 ASP A N 1
ATOM 2168 C CA . ASP A 1 274 ? 15.100 13.909 26.728 1.00 87.12 274 ASP A CA 1
ATOM 2169 C C . ASP A 1 274 ? 15.992 14.400 25.583 1.00 87.12 274 ASP A C 1
ATOM 2171 O O . ASP A 1 274 ? 15.882 15.561 25.183 1.00 87.12 274 ASP A O 1
ATOM 2175 N N . SER A 1 275 ? 16.858 13.538 25.037 1.00 88.50 275 SER A N 1
ATOM 2176 C CA . SER A 1 275 ? 17.647 13.830 23.831 1.00 88.50 275 SER A CA 1
ATOM 2177 C C . SER A 1 275 ? 16.733 14.118 22.636 1.00 88.50 275 SER A C 1
ATOM 2179 O O . SER A 1 275 ? 16.878 15.147 21.967 1.00 88.50 275 SER A O 1
ATOM 2181 N N . TYR A 1 276 ? 15.711 13.278 22.437 1.00 87.12 276 TYR A N 1
ATOM 2182 C CA . TYR A 1 276 ? 14.682 13.474 21.417 1.00 87.12 276 TYR A CA 1
ATOM 2183 C C . TYR A 1 276 ? 13.936 14.808 21.594 1.00 87.12 276 TYR A C 1
ATOM 2185 O O . TYR A 1 276 ? 13.908 15.621 20.669 1.00 87.12 276 TYR A O 1
ATOM 2193 N N . LYS A 1 277 ? 13.402 15.097 22.791 1.00 85.88 277 LYS A N 1
ATOM 2194 C CA . LYS A 1 277 ? 12.683 16.356 23.078 1.00 85.88 277 LYS A CA 1
ATOM 2195 C C . LYS A 1 277 ? 13.550 17.597 22.835 1.00 85.88 277 LYS A C 1
ATOM 2197 O O . LYS A 1 277 ? 13.084 18.543 22.201 1.00 85.88 277 LYS A O 1
ATOM 2202 N N . LYS A 1 278 ? 14.809 17.591 23.294 1.00 88.75 278 LYS A N 1
ATOM 2203 C CA . LYS A 1 278 ? 15.776 18.683 23.053 1.00 88.75 278 LYS A CA 1
ATOM 2204 C C . LYS A 1 278 ? 16.049 18.870 21.562 1.00 88.75 278 LYS A C 1
ATOM 2206 O O . LYS A 1 278 ? 16.072 20.003 21.087 1.00 88.75 278 LYS A O 1
ATOM 2211 N N . SER A 1 279 ? 16.213 17.768 20.833 1.00 86.56 279 SER A N 1
ATOM 2212 C CA . SER A 1 279 ? 16.451 17.785 19.391 1.00 86.56 279 SER A CA 1
ATOM 2213 C C . SER A 1 279 ? 15.261 18.384 18.643 1.00 86.56 279 SER A C 1
ATOM 2215 O O . SER A 1 279 ? 15.438 19.370 17.934 1.00 86.56 279 SER A O 1
ATOM 2217 N N . ILE A 1 280 ? 14.042 17.871 18.851 1.00 84.38 280 ILE A N 1
ATOM 2218 C CA . ILE A 1 280 ? 12.822 18.383 18.201 1.00 84.38 280 ILE A CA 1
ATOM 2219 C C . ILE A 1 280 ? 12.597 19.871 18.506 1.00 84.38 280 ILE A C 1
ATOM 2221 O O . ILE A 1 280 ? 12.309 20.637 17.587 1.00 84.38 280 ILE A O 1
ATOM 2225 N N . ALA A 1 281 ? 12.803 20.309 19.754 1.00 85.94 281 ALA A N 1
ATOM 2226 C CA . ALA A 1 281 ? 12.725 21.726 20.110 1.00 85.94 281 ALA A CA 1
ATOM 2227 C C . ALA A 1 281 ? 13.741 22.579 19.324 1.00 85.94 281 ALA A C 1
ATOM 2229 O O . ALA A 1 281 ? 13.373 23.605 18.762 1.00 85.94 281 ALA A O 1
ATOM 2230 N N . GLY A 1 282 ? 14.994 22.124 19.201 1.00 85.56 282 GLY A N 1
ATOM 2231 C CA . GLY A 1 282 ? 16.020 22.799 18.394 1.00 85.56 282 GLY A CA 1
ATOM 2232 C C . GLY A 1 282 ? 15.770 22.772 16.877 1.00 85.56 282 GLY A C 1
ATOM 2233 O O . GLY A 1 282 ? 16.351 23.576 16.148 1.00 85.56 282 GLY A O 1
ATOM 2234 N N . TYR A 1 283 ? 14.912 21.872 16.385 1.00 82.94 283 TYR A N 1
ATOM 2235 C CA . TYR A 1 283 ? 14.489 21.832 14.982 1.00 82.94 283 TYR A CA 1
ATOM 2236 C C . TYR A 1 283 ? 13.339 22.798 14.661 1.00 82.94 283 TYR A C 1
ATOM 2238 O O . TYR A 1 283 ? 13.229 23.199 13.504 1.00 82.94 283 TYR A O 1
ATOM 2246 N N . ALA A 1 284 ? 12.528 23.212 15.644 1.00 82.75 284 ALA A N 1
ATOM 2247 C CA . ALA A 1 284 ? 11.377 24.095 15.423 1.00 82.75 284 ALA A CA 1
ATOM 2248 C C . ALA A 1 284 ? 11.767 25.457 14.811 1.00 82.75 284 ALA A C 1
ATOM 2250 O O . ALA A 1 284 ? 11.093 25.942 13.905 1.00 82.75 284 ALA A O 1
ATOM 2251 N N . ASP A 1 285 ? 12.899 26.023 15.241 1.00 84.19 285 ASP A N 1
ATOM 2252 C CA . ASP A 1 285 ? 13.431 27.304 14.749 1.00 84.19 285 ASP A CA 1
ATOM 2253 C C . ASP A 1 285 ? 14.444 27.145 13.591 1.00 84.19 285 ASP A C 1
ATOM 2255 O O . ASP A 1 285 ? 15.069 28.112 13.138 1.00 84.19 285 ASP A O 1
ATOM 2259 N N . LYS A 1 286 ? 14.669 25.918 13.098 1.00 84.31 286 LYS A N 1
ATOM 2260 C CA . LYS A 1 286 ? 15.736 25.631 12.129 1.00 84.31 286 LYS A CA 1
ATOM 2261 C C . LYS A 1 286 ? 15.320 26.023 10.711 1.00 84.31 286 LYS A C 1
ATOM 2263 O O . LYS A 1 286 ? 14.595 25.300 10.033 1.00 84.31 286 LYS A O 1
ATOM 2268 N N . ILE A 1 287 ? 15.875 27.129 10.213 1.00 85.62 287 ILE A N 1
ATOM 2269 C CA . ILE A 1 287 ? 15.685 27.570 8.823 1.00 85.62 287 ILE A CA 1
ATOM 2270 C C . ILE A 1 287 ? 16.211 26.503 7.849 1.00 85.62 287 ILE A C 1
ATOM 2272 O O . ILE A 1 287 ? 17.422 26.322 7.682 1.00 85.62 287 ILE A O 1
ATOM 2276 N N . VAL A 1 288 ? 15.287 25.828 7.166 1.00 85.31 288 VAL A N 1
ATOM 2277 C CA . VAL A 1 288 ? 15.585 24.861 6.106 1.00 85.31 288 VAL A CA 1
ATOM 2278 C C . VAL A 1 288 ? 16.102 25.608 4.875 1.00 85.31 288 VAL A C 1
ATOM 2280 O O . VAL A 1 288 ? 15.366 26.321 4.196 1.00 85.31 288 VAL A O 1
ATOM 2283 N N . LYS A 1 289 ? 17.394 25.452 4.572 1.00 86.38 289 LYS A N 1
ATOM 2284 C CA . LYS A 1 289 ? 18.011 26.016 3.363 1.00 86.38 289 LYS A CA 1
ATOM 2285 C C . LYS A 1 289 ? 17.855 25.034 2.196 1.00 86.38 289 LYS A C 1
ATOM 2287 O O . LYS A 1 289 ? 18.210 23.872 2.381 1.00 86.38 289 LYS A O 1
ATOM 2292 N N . PRO A 1 290 ? 17.472 25.474 0.979 1.00 85.62 290 PRO A N 1
ATOM 2293 C CA . PRO A 1 290 ? 17.430 24.606 -0.204 1.00 85.62 290 PRO A CA 1
ATOM 2294 C C . PRO A 1 290 ? 18.747 23.865 -0.477 1.00 85.62 290 PRO A C 1
ATOM 2296 O O . PRO A 1 290 ? 18.741 22.739 -0.960 1.00 85.62 290 PRO A O 1
ATOM 2299 N N . SER A 1 291 ? 19.883 24.458 -0.087 1.00 84.81 291 SER A N 1
ATOM 2300 C CA . SER A 1 291 ? 21.207 23.840 -0.191 1.00 84.81 291 SER A CA 1
ATOM 2301 C C . SER A 1 291 ? 21.381 22.546 0.609 1.00 84.81 291 SER A C 1
ATOM 2303 O O . SER A 1 291 ? 22.302 21.799 0.311 1.00 84.81 291 SER A O 1
ATOM 2305 N N . ALA A 1 292 ? 20.533 22.274 1.606 1.00 82.81 292 ALA A N 1
ATOM 2306 C CA . ALA A 1 292 ? 20.553 21.018 2.358 1.00 82.81 292 ALA A CA 1
ATOM 2307 C C . ALA A 1 292 ? 19.976 19.825 1.569 1.00 82.81 292 ALA A C 1
ATOM 2309 O O . ALA A 1 292 ? 20.169 18.687 1.980 1.00 82.81 292 ALA A O 1
ATOM 2310 N N . PHE A 1 293 ? 19.288 20.079 0.447 1.00 83.75 293 PHE A N 1
ATOM 2311 C CA . PHE A 1 293 ? 18.720 19.048 -0.431 1.00 83.75 293 PHE A CA 1
ATOM 2312 C C . PHE A 1 293 ? 19.513 18.845 -1.731 1.00 83.75 293 PHE A C 1
ATOM 2314 O O . PHE A 1 293 ? 19.158 17.981 -2.531 1.00 83.75 293 PHE A O 1
ATOM 2321 N N . PHE A 1 294 ? 20.566 19.632 -1.977 1.00 86.56 294 PHE A N 1
ATOM 2322 C CA . PHE A 1 294 ? 21.440 19.404 -3.128 1.00 86.56 294 PHE A CA 1
ATOM 2323 C C . PHE A 1 294 ? 22.512 18.362 -2.786 1.00 86.56 294 PHE A C 1
ATOM 2325 O O . PHE A 1 294 ? 23.100 18.440 -1.706 1.00 86.56 294 PHE A O 1
ATOM 2332 N N . PRO A 1 295 ? 22.798 17.410 -3.694 1.00 87.81 295 PRO A N 1
ATOM 2333 C CA . PRO A 1 295 ? 23.833 16.414 -3.464 1.00 87.81 295 PRO A CA 1
ATOM 2334 C C . PRO A 1 295 ? 25.215 17.070 -3.403 1.00 87.81 295 PRO A C 1
ATOM 2336 O O . PRO A 1 295 ? 25.505 18.023 -4.132 1.00 87.81 295 PRO A O 1
ATOM 2339 N N . THR A 1 296 ? 26.099 16.521 -2.573 1.00 90.12 296 THR A N 1
ATOM 2340 C CA . THR A 1 296 ? 27.523 16.874 -2.592 1.00 90.12 296 THR A CA 1
ATOM 2341 C C . THR A 1 296 ? 28.191 16.391 -3.887 1.00 90.12 296 THR A C 1
ATOM 2343 O O . THR A 1 296 ? 27.630 15.601 -4.656 1.00 90.12 296 THR A O 1
ATOM 2346 N N . ASN A 1 297 ? 29.426 16.837 -4.139 1.00 89.94 297 ASN A N 1
ATOM 2347 C CA . ASN A 1 297 ? 30.219 16.337 -5.268 1.00 89.94 297 ASN A CA 1
ATOM 2348 C C . ASN A 1 297 ? 30.444 14.817 -5.170 1.00 89.94 297 ASN A C 1
ATOM 2350 O O . ASN A 1 297 ? 30.305 14.117 -6.169 1.00 89.94 297 ASN A O 1
ATOM 2354 N N . GLU A 1 298 ? 30.719 14.306 -3.968 1.00 90.88 298 GLU A N 1
ATOM 2355 C CA . GLU A 1 298 ? 30.917 12.875 -3.693 1.00 90.88 298 GLU A CA 1
ATOM 2356 C C . GLU A 1 298 ? 29.628 12.076 -3.930 1.00 90.88 298 GLU A C 1
ATOM 2358 O O . GLU A 1 298 ? 29.642 11.080 -4.649 1.00 90.88 298 GLU A O 1
ATOM 2363 N N . GLN A 1 299 ? 28.483 12.560 -3.434 1.00 90.50 299 GLN A N 1
ATOM 2364 C CA . GLN A 1 299 ? 27.174 11.947 -3.698 1.00 90.50 299 GLN A CA 1
ATOM 2365 C C . GLN A 1 299 ? 26.819 11.962 -5.193 1.00 90.50 299 GLN A C 1
ATOM 2367 O O . GLN A 1 299 ? 26.229 11.011 -5.703 1.00 90.50 299 GLN A O 1
ATOM 2372 N N . SER A 1 300 ? 27.212 13.012 -5.919 1.00 90.31 300 SER A N 1
ATOM 2373 C CA . SER A 1 300 ? 27.008 13.113 -7.369 1.00 90.31 300 SER A CA 1
ATOM 2374 C C . SER A 1 300 ? 27.882 12.120 -8.148 1.00 90.31 300 SER A C 1
ATOM 2376 O O . SER A 1 300 ? 27.408 11.509 -9.105 1.00 90.31 300 SER A O 1
ATOM 2378 N N . GLN A 1 301 ? 29.133 11.914 -7.723 1.00 91.25 301 GLN A N 1
ATOM 2379 C CA . GLN A 1 301 ? 30.036 10.896 -8.278 1.00 91.25 301 GLN A CA 1
ATOM 2380 C C . GLN A 1 301 ? 29.544 9.475 -7.966 1.00 91.25 301 GLN A C 1
ATOM 2382 O O . GLN A 1 301 ? 29.539 8.616 -8.847 1.00 91.25 301 GLN A O 1
ATOM 2387 N N . HIS A 1 302 ? 29.053 9.243 -6.746 1.00 92.50 302 HIS A N 1
ATOM 2388 C CA . HIS A 1 302 ? 28.425 7.983 -6.361 1.00 92.50 302 HIS A CA 1
ATOM 2389 C C . HIS A 1 302 ? 27.192 7.690 -7.229 1.00 92.50 302 HIS A C 1
ATOM 2391 O O . HIS A 1 302 ? 27.082 6.613 -7.809 1.00 92.50 302 HIS A O 1
ATOM 2397 N N . PHE A 1 303 ? 26.290 8.664 -7.398 1.00 90.62 303 PHE A N 1
ATOM 2398 C CA . PHE A 1 303 ? 25.122 8.523 -8.271 1.00 90.62 303 PHE A CA 1
ATOM 2399 C C . PHE A 1 303 ? 25.513 8.251 -9.734 1.00 90.62 303 PHE A C 1
ATOM 2401 O O . PHE A 1 303 ? 24.907 7.400 -10.382 1.00 90.62 303 PHE A O 1
ATOM 2408 N N . GLN A 1 304 ? 26.563 8.901 -10.250 1.00 91.88 304 GLN A N 1
ATOM 2409 C CA . GLN A 1 304 ? 27.109 8.589 -11.575 1.00 91.88 304 GLN A CA 1
ATOM 2410 C C . GLN A 1 304 ? 27.559 7.123 -11.680 1.00 91.88 304 GLN A C 1
ATOM 2412 O O . GLN A 1 304 ? 27.256 6.470 -12.678 1.00 91.88 304 GLN A O 1
ATOM 2417 N N . ALA A 1 305 ? 28.245 6.588 -10.668 1.00 90.62 305 ALA A N 1
ATOM 2418 C CA . ALA A 1 305 ? 28.661 5.186 -10.643 1.00 90.62 305 ALA A CA 1
ATOM 2419 C C . ALA A 1 305 ? 27.464 4.214 -10.550 1.00 90.62 305 ALA A C 1
ATOM 2421 O O . ALA A 1 305 ? 27.443 3.220 -11.271 1.00 90.62 305 ALA A O 1
ATOM 2422 N N . VAL A 1 306 ? 26.432 4.542 -9.760 1.00 90.88 306 VAL A N 1
ATOM 2423 C CA . VAL A 1 306 ? 25.158 3.792 -9.685 1.00 90.88 306 VAL A CA 1
ATOM 2424 C C . VAL A 1 306 ? 24.438 3.736 -11.036 1.00 90.88 306 VAL A C 1
ATOM 2426 O O . VAL A 1 306 ? 23.896 2.696 -11.406 1.00 90.88 306 VAL A O 1
ATOM 2429 N N . VAL A 1 307 ? 24.413 4.835 -11.796 1.00 89.06 307 VAL A N 1
ATOM 2430 C CA . VAL A 1 307 ? 23.823 4.835 -13.146 1.00 89.06 307 VAL A CA 1
ATOM 2431 C C . VAL A 1 307 ? 24.686 4.014 -14.106 1.00 89.06 307 VAL A C 1
ATOM 2433 O O . VAL A 1 307 ? 24.162 3.170 -14.829 1.00 89.06 307 VAL A O 1
ATOM 2436 N N . LYS A 1 308 ? 26.013 4.196 -14.088 1.00 89.00 308 LYS A N 1
ATOM 2437 C CA . LYS A 1 308 ? 26.930 3.443 -14.959 1.00 89.00 308 LYS A CA 1
ATOM 2438 C C . LYS A 1 308 ? 26.882 1.931 -14.730 1.00 89.00 308 LYS A C 1
ATOM 2440 O O . LYS A 1 308 ? 27.060 1.205 -15.700 1.00 89.00 308 LYS A O 1
ATOM 2445 N N . SER A 1 309 ? 26.584 1.455 -13.518 1.00 87.62 309 SER A N 1
ATOM 2446 C CA . SER A 1 309 ? 26.402 0.019 -13.260 1.00 87.62 309 SER A CA 1
ATOM 2447 C C . SER A 1 309 ? 25.098 -0.568 -13.813 1.00 87.62 309 SER A C 1
ATOM 2449 O O . SER A 1 309 ? 24.989 -1.780 -13.950 1.00 87.62 309 SER A O 1
ATOM 2451 N N . GLN A 1 310 ? 24.103 0.266 -14.132 1.00 85.25 310 GLN A N 1
ATOM 2452 C CA . GLN A 1 310 ? 22.831 -0.179 -14.720 1.00 85.25 310 GLN A CA 1
ATOM 2453 C C . GLN A 1 310 ? 22.894 -0.252 -16.252 1.00 85.25 310 GLN A C 1
ATOM 2455 O O . GLN A 1 310 ? 22.267 -1.124 -16.846 1.00 85.25 310 GLN A O 1
ATOM 2460 N N . ILE A 1 311 ? 23.704 0.598 -16.896 1.00 84.94 311 ILE A N 1
ATOM 2461 C CA . ILE A 1 311 ? 23.891 0.630 -18.359 1.00 84.94 311 ILE A CA 1
ATOM 2462 C C . ILE A 1 311 ? 24.272 -0.739 -18.976 1.00 84.94 311 ILE A C 1
ATOM 2464 O O . ILE A 1 311 ? 23.691 -1.085 -20.004 1.00 84.94 311 ILE A O 1
ATOM 2468 N N . PRO A 1 312 ? 25.193 -1.551 -18.411 1.00 74.75 312 PRO A N 1
ATOM 2469 C CA . PRO A 1 312 ? 25.507 -2.868 -18.969 1.00 74.75 312 PRO A CA 1
ATOM 2470 C C . PRO A 1 312 ? 24.465 -3.953 -18.647 1.00 74.75 312 PRO A C 1
ATOM 2472 O O . PRO A 1 312 ? 24.482 -4.986 -19.313 1.00 74.75 312 PRO A O 1
ATOM 2475 N N . SER A 1 313 ? 23.556 -3.749 -17.681 1.00 68.75 313 SER A N 1
ATOM 2476 C CA . SER A 1 313 ? 22.607 -4.781 -17.217 1.00 68.75 313 SER A CA 1
ATOM 2477 C C . SER A 1 313 ? 21.763 -5.399 -18.350 1.00 68.75 313 SER A C 1
ATOM 2479 O O . SER A 1 313 ? 21.772 -6.624 -18.478 1.00 68.75 313 SER A O 1
ATOM 2481 N N . PRO A 1 314 ? 21.139 -4.619 -19.263 1.00 60.25 314 PRO A N 1
ATOM 2482 C CA . PRO A 1 314 ? 20.364 -5.185 -20.374 1.00 60.25 314 PRO A CA 1
ATOM 2483 C C . PRO A 1 314 ? 21.227 -5.933 -21.399 1.00 60.25 314 PRO A C 1
ATOM 2485 O O . PRO A 1 314 ? 20.741 -6.811 -22.107 1.00 60.25 314 PRO A O 1
ATOM 2488 N N . ILE A 1 315 ? 22.515 -5.586 -21.498 1.00 57.81 315 ILE A N 1
ATOM 2489 C CA . ILE A 1 315 ? 23.452 -6.182 -22.460 1.00 57.81 315 ILE A CA 1
ATOM 2490 C C . ILE A 1 315 ? 24.106 -7.440 -21.893 1.00 57.81 315 ILE A C 1
ATOM 2492 O O . ILE A 1 315 ? 24.493 -8.302 -22.667 1.00 57.81 315 ILE A O 1
ATOM 2496 N N . LEU A 1 316 ? 24.180 -7.603 -20.569 1.00 51.28 316 LEU A N 1
ATOM 2497 C CA . LEU A 1 316 ? 24.703 -8.814 -19.924 1.00 51.28 316 LEU A CA 1
ATOM 2498 C C . LEU A 1 316 ? 23.800 -10.047 -20.122 1.00 51.28 316 LEU A C 1
ATOM 2500 O O . LEU A 1 316 ? 24.267 -11.171 -19.960 1.00 51.28 316 LEU A O 1
ATOM 2504 N N . VAL A 1 317 ? 22.544 -9.851 -20.541 1.00 49.31 317 VAL A N 1
ATOM 2505 C CA . VAL A 1 317 ? 21.650 -10.917 -21.042 1.00 49.31 317 VAL A CA 1
ATOM 2506 C C . VAL A 1 317 ? 22.058 -11.388 -22.456 1.00 49.31 317 VAL A C 1
ATOM 2508 O O . VAL A 1 317 ? 21.622 -12.436 -22.924 1.00 49.31 317 VAL A O 1
ATOM 2511 N N . SER A 1 318 ? 22.934 -10.644 -23.139 1.00 52.88 318 SER A N 1
ATOM 2512 C CA . SER A 1 318 ? 23.537 -10.978 -24.433 1.00 52.88 318 SER A CA 1
ATOM 2513 C C . SER A 1 318 ? 25.020 -11.367 -24.246 1.00 52.88 318 SER A C 1
ATOM 2515 O O . SER A 1 318 ? 25.706 -10.790 -23.401 1.00 52.88 318 SER A O 1
ATOM 2517 N N . PRO A 1 319 ? 25.579 -12.312 -25.029 1.00 51.66 319 PRO A N 1
ATOM 2518 C CA . PRO A 1 319 ? 26.941 -12.837 -24.838 1.00 51.66 319 PRO A CA 1
ATOM 2519 C C . PRO A 1 319 ? 28.064 -11.870 -25.282 1.00 51.66 319 PRO A C 1
ATOM 2521 O O . PRO A 1 319 ? 29.098 -12.296 -25.784 1.00 51.66 319 PRO A O 1
ATOM 2524 N N . ARG A 1 320 ? 27.884 -10.550 -25.134 1.00 59.81 320 ARG A N 1
ATOM 2525 C CA . ARG A 1 320 ? 28.774 -9.518 -25.698 1.00 59.81 320 ARG A CA 1
ATOM 2526 C C . ARG A 1 320 ? 29.980 -9.126 -24.835 1.00 59.81 320 ARG A C 1
ATOM 2528 O O . ARG A 1 320 ? 30.744 -8.284 -25.286 1.00 59.81 320 ARG A O 1
ATOM 2535 N N . PHE A 1 321 ? 30.210 -9.692 -23.650 1.00 62.84 321 PHE A N 1
ATOM 2536 C CA . PHE A 1 321 ? 31.359 -9.321 -22.800 1.00 62.84 321 PHE A CA 1
ATOM 2537 C C . PHE A 1 321 ? 32.378 -10.462 -22.672 1.00 62.84 321 PHE A C 1
ATOM 2539 O O . PHE A 1 321 ? 31.995 -11.598 -22.415 1.00 62.84 321 PHE A O 1
ATOM 2546 N N . LYS A 1 322 ? 33.679 -10.163 -22.832 1.00 58.41 322 LYS A N 1
ATOM 2547 C CA . LYS A 1 322 ? 34.764 -11.155 -22.668 1.00 58.41 322 LYS A CA 1
ATOM 2548 C C . LYS A 1 322 ? 35.123 -11.447 -21.213 1.00 58.41 322 LYS A C 1
ATOM 2550 O O . LYS A 1 322 ? 35.324 -12.609 -20.872 1.00 58.41 322 LYS A O 1
ATOM 2555 N N . ASP A 1 323 ? 35.220 -10.416 -20.376 1.00 62.78 323 ASP A N 1
ATOM 2556 C CA . ASP A 1 323 ? 35.336 -10.562 -18.925 1.00 62.78 323 ASP A CA 1
ATOM 2557 C C . ASP A 1 323 ? 34.206 -9.778 -18.251 1.00 62.78 323 ASP A C 1
ATOM 2559 O O . ASP A 1 323 ? 33.953 -8.607 -18.529 1.00 62.78 323 ASP A O 1
ATOM 2563 N N . HIS A 1 324 ? 33.496 -10.460 -17.363 1.00 64.19 324 HIS A N 1
ATOM 2564 C CA . HIS A 1 324 ? 32.393 -9.901 -16.596 1.00 64.19 324 HIS A CA 1
ATOM 2565 C C . HIS A 1 324 ? 32.873 -9.159 -15.334 1.00 64.19 324 HIS A C 1
ATOM 2567 O O . HIS A 1 324 ? 32.086 -8.447 -14.718 1.00 64.19 324 HIS A O 1
ATOM 2573 N N . LYS A 1 325 ? 34.144 -9.306 -14.932 1.00 64.06 325 LYS A N 1
ATOM 2574 C CA . LYS A 1 325 ? 34.676 -8.785 -13.658 1.00 64.06 325 LYS A CA 1
ATOM 2575 C C . LYS A 1 325 ? 35.131 -7.327 -13.694 1.00 64.06 325 LYS A C 1
ATOM 2577 O O . LYS A 1 325 ? 35.261 -6.718 -12.636 1.00 64.06 325 LYS A O 1
ATOM 2582 N N . THR A 1 326 ? 35.427 -6.790 -14.872 1.00 66.38 326 THR A N 1
ATOM 2583 C CA . THR A 1 326 ? 35.978 -5.435 -15.053 1.00 66.38 326 THR A CA 1
ATOM 2584 C C . THR A 1 326 ? 34.907 -4.387 -15.351 1.00 66.38 326 THR A C 1
ATOM 2586 O O . THR A 1 326 ? 35.127 -3.199 -15.122 1.00 66.38 326 THR A O 1
ATOM 2589 N N . VAL A 1 327 ? 33.728 -4.820 -15.801 1.00 71.25 327 VAL A N 1
ATOM 2590 C CA .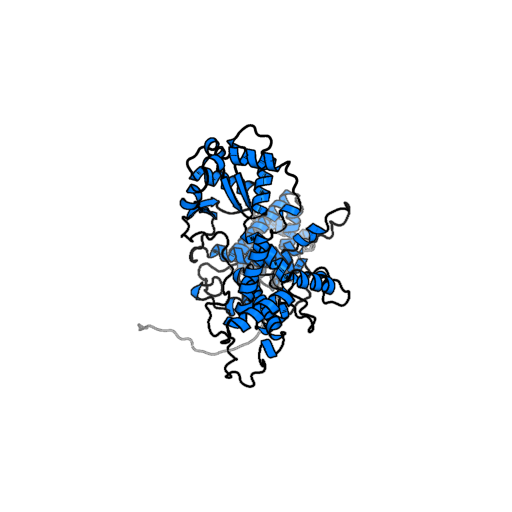 VAL A 1 327 ? 32.557 -3.968 -16.036 1.00 71.25 327 VAL A CA 1
ATOM 2591 C C . VAL A 1 327 ? 31.783 -3.764 -14.722 1.00 71.25 327 VAL A C 1
ATOM 2593 O O . VAL A 1 327 ? 31.538 -4.743 -14.016 1.00 71.25 327 VAL A O 1
ATOM 2596 N N . PRO A 1 328 ? 31.334 -2.541 -14.371 1.00 71.19 328 PRO A N 1
ATOM 2597 C CA . PRO A 1 328 ? 30.498 -2.330 -13.189 1.00 71.19 328 PRO A CA 1
ATOM 2598 C C . PRO A 1 328 ? 29.134 -3.027 -13.343 1.00 71.19 328 PRO A C 1
ATOM 2600 O O . PRO A 1 328 ? 28.295 -2.571 -14.110 1.00 71.19 328 PRO A O 1
ATOM 2603 N N . GLN A 1 329 ? 28.904 -4.131 -12.625 1.00 71.44 329 GLN A N 1
ATOM 2604 C CA . GLN A 1 329 ? 27.643 -4.900 -12.692 1.00 71.44 329 GLN A CA 1
ATOM 2605 C C . GLN A 1 329 ? 26.655 -4.577 -11.565 1.00 71.44 329 GLN A C 1
ATOM 2607 O O . GLN A 1 329 ? 25.470 -4.897 -11.646 1.00 71.44 329 GLN A O 1
ATOM 2612 N N . HIS A 1 330 ? 27.144 -3.972 -10.486 1.00 80.75 330 HIS A N 1
ATOM 2613 C CA . HIS A 1 330 ? 26.364 -3.662 -9.295 1.00 80.75 330 HIS A CA 1
ATOM 2614 C C . HIS A 1 330 ? 26.629 -2.216 -8.872 1.00 80.75 330 HIS A C 1
ATOM 2616 O O . HIS A 1 330 ? 27.756 -1.737 -9.045 1.00 80.75 330 HIS A O 1
ATOM 2622 N N . PRO A 1 331 ? 25.620 -1.513 -8.327 1.00 86.69 331 PRO A N 1
ATOM 2623 C CA . PRO A 1 331 ? 25.829 -0.182 -7.783 1.00 86.69 331 PRO A CA 1
ATOM 2624 C C . PRO A 1 331 ? 26.859 -0.237 -6.645 1.00 86.69 331 PRO A C 1
ATOM 2626 O O . PRO A 1 331 ? 26.853 -1.199 -5.869 1.00 86.69 331 PRO A O 1
ATOM 2629 N N . PRO A 1 332 ? 27.740 0.773 -6.515 1.00 89.50 332 PRO A N 1
ATOM 2630 C CA . PRO A 1 332 ? 28.619 0.868 -5.357 1.00 89.50 332 PRO A CA 1
ATOM 2631 C C . PRO A 1 332 ? 27.787 0.891 -4.061 1.00 89.50 332 PRO A C 1
ATOM 2633 O O . PRO A 1 332 ? 26.729 1.529 -4.026 1.00 89.50 332 PRO A O 1
ATOM 2636 N N . PRO A 1 333 ? 28.219 0.173 -3.009 1.00 88.69 333 PRO A N 1
ATOM 2637 C CA . PRO A 1 333 ? 27.475 0.103 -1.761 1.00 88.69 333 PRO A CA 1
ATOM 2638 C C . PRO A 1 333 ? 27.506 1.446 -1.023 1.00 88.69 333 PRO A C 1
ATOM 2640 O O . PRO A 1 333 ? 28.543 2.104 -0.958 1.00 88.69 333 PRO A O 1
ATOM 2643 N N . ILE A 1 334 ? 26.380 1.793 -0.399 1.00 87.31 334 ILE A N 1
ATOM 2644 C CA . ILE A 1 334 ? 26.265 2.876 0.584 1.00 87.31 334 ILE A CA 1
ATOM 2645 C C . ILE A 1 334 ? 26.111 2.209 1.948 1.00 87.31 334 ILE A C 1
ATOM 2647 O O . ILE A 1 334 ? 25.218 1.377 2.098 1.00 87.31 334 ILE A O 1
ATOM 2651 N N . ASP A 1 335 ? 26.993 2.547 2.891 1.00 83.25 335 ASP A N 1
ATOM 2652 C CA . ASP A 1 335 ? 26.972 2.131 4.303 1.00 83.25 335 ASP A CA 1
ATOM 2653 C C . ASP A 1 335 ? 26.453 0.691 4.535 1.00 83.25 335 ASP A C 1
ATOM 2655 O O . ASP A 1 335 ? 25.440 0.482 5.209 1.00 83.25 335 ASP A O 1
ATOM 2659 N N . PRO A 1 336 ? 27.102 -0.327 3.928 1.00 80.75 336 PRO A N 1
ATOM 2660 C CA . PRO A 1 336 ? 26.554 -1.675 3.849 1.00 80.75 336 PRO A CA 1
ATOM 2661 C C . PRO A 1 336 ? 26.499 -2.347 5.225 1.00 80.75 336 PRO A C 1
ATOM 2663 O O . PRO A 1 336 ? 27.508 -2.825 5.748 1.00 80.75 336 PRO A O 1
ATOM 2666 N N . ILE A 1 337 ? 25.293 -2.444 5.782 1.00 82.06 337 ILE A N 1
ATOM 2667 C CA . ILE A 1 337 ? 25.018 -3.255 6.969 1.00 82.06 337 ILE A CA 1
ATOM 2668 C C . ILE A 1 337 ? 24.990 -4.745 6.616 1.00 82.06 337 ILE A C 1
ATOM 2670 O O . ILE A 1 337 ? 24.590 -5.148 5.520 1.00 82.06 337 ILE A O 1
ATOM 2674 N N . ARG A 1 338 ? 25.405 -5.593 7.560 1.00 81.44 338 ARG A N 1
ATOM 2675 C CA . ARG A 1 338 ? 25.336 -7.044 7.384 1.00 81.44 338 ARG A CA 1
ATOM 2676 C C . ARG A 1 338 ? 23.882 -7.505 7.561 1.00 81.44 338 ARG A C 1
ATOM 2678 O O . ARG A 1 338 ? 23.300 -7.218 8.603 1.00 81.44 338 ARG A O 1
ATOM 2685 N N . PRO A 1 339 ? 23.284 -8.231 6.599 1.00 80.38 339 PRO A N 1
ATOM 2686 C CA . PRO A 1 339 ? 21.935 -8.746 6.773 1.00 80.38 339 PRO A CA 1
ATOM 2687 C C . PRO A 1 339 ? 21.930 -9.830 7.855 1.00 80.38 339 PRO A C 1
ATOM 2689 O O . PRO A 1 339 ? 22.651 -10.829 7.767 1.00 80.38 339 PRO A O 1
ATOM 2692 N N . HIS A 1 340 ? 21.084 -9.628 8.857 1.00 77.38 340 HIS A N 1
ATOM 2693 C CA . HIS A 1 340 ? 20.791 -10.582 9.916 1.00 77.38 340 HIS A CA 1
ATOM 2694 C C . HIS A 1 340 ? 19.306 -10.951 9.865 1.00 77.38 340 HIS A C 1
ATOM 2696 O O . HIS A 1 340 ? 18.478 -10.158 9.418 1.00 77.38 340 HIS A O 1
ATOM 2702 N N . VAL A 1 341 ? 18.966 -12.173 10.286 1.00 79.88 341 VAL A N 1
ATOM 2703 C CA . VAL A 1 341 ? 17.559 -12.560 10.452 1.00 79.88 341 VAL A CA 1
ATOM 2704 C C . VAL A 1 341 ? 17.012 -11.704 11.599 1.00 79.88 341 VAL A C 1
ATOM 2706 O O . VAL A 1 341 ? 17.597 -11.757 12.682 1.00 79.88 341 VAL A O 1
ATOM 2709 N N . PRO A 1 342 ? 15.966 -10.889 11.381 1.00 73.38 342 PRO A N 1
ATOM 2710 C CA . PRO A 1 342 ? 15.453 -10.005 12.417 1.00 73.38 342 PRO A CA 1
ATOM 2711 C C . PRO A 1 342 ? 14.856 -10.823 13.563 1.00 73.38 342 PRO A C 1
ATOM 2713 O O . PRO A 1 342 ? 14.145 -11.802 13.327 1.00 73.38 342 PRO A O 1
ATOM 2716 N N . ASP A 1 343 ? 15.113 -10.392 14.796 1.00 80.88 343 ASP A N 1
ATOM 2717 C CA . ASP A 1 343 ? 14.364 -10.871 15.952 1.00 80.88 343 ASP A CA 1
ATOM 2718 C C . ASP A 1 343 ? 13.017 -10.138 15.988 1.00 80.88 343 ASP A C 1
ATOM 2720 O O . ASP A 1 343 ? 12.965 -8.906 16.070 1.00 80.88 343 ASP A O 1
ATOM 2724 N N . ILE A 1 344 ? 11.934 -10.899 15.823 1.00 81.31 344 ILE A N 1
ATOM 2725 C CA . ILE A 1 344 ? 10.574 -10.388 15.649 1.00 81.31 344 ILE A CA 1
ATOM 2726 C C . ILE A 1 344 ? 9.699 -10.946 16.767 1.00 81.31 344 ILE A C 1
ATOM 2728 O O . ILE A 1 344 ? 9.357 -12.130 16.777 1.00 81.31 344 ILE A O 1
ATOM 2732 N N . THR A 1 345 ? 9.273 -10.069 17.674 1.00 83.00 345 THR A N 1
ATOM 2733 C CA . THR A 1 345 ? 8.285 -10.409 18.706 1.00 83.00 345 THR A CA 1
ATOM 2734 C C . THR A 1 345 ? 6.891 -9.992 18.246 1.00 83.00 345 THR A C 1
ATOM 2736 O O . THR A 1 345 ? 6.662 -8.831 17.919 1.00 83.00 345 THR A O 1
ATOM 2739 N N . MET A 1 346 ? 5.939 -10.928 18.229 1.00 82.62 346 MET A N 1
ATOM 2740 C CA . MET A 1 346 ? 4.549 -10.645 17.853 1.00 82.62 346 MET A CA 1
ATOM 2741 C C . MET A 1 346 ? 3.754 -10.107 19.050 1.00 82.62 346 MET A C 1
ATOM 2743 O O . MET A 1 346 ? 3.719 -10.741 20.103 1.00 82.62 346 MET A O 1
ATOM 2747 N N . LEU A 1 347 ? 3.065 -8.979 18.867 1.00 76.50 347 LEU A N 1
ATOM 2748 C CA . LEU A 1 347 ? 2.206 -8.337 19.869 1.00 76.50 347 LEU A CA 1
ATOM 2749 C C . LEU A 1 347 ? 0.749 -8.327 19.404 1.00 76.50 347 LEU A C 1
ATOM 2751 O O . LEU A 1 347 ? 0.459 -8.118 18.225 1.00 76.50 347 LEU A O 1
ATOM 2755 N N . LYS A 1 348 ? -0.196 -8.521 20.324 1.00 75.69 348 LYS A N 1
ATOM 2756 C CA . LYS A 1 348 ? -1.630 -8.484 20.015 1.00 75.69 348 LYS A CA 1
ATOM 2757 C C . LYS A 1 348 ? -2.139 -7.047 20.155 1.00 75.69 348 LYS A C 1
ATOM 2759 O O . LYS A 1 348 ? -2.291 -6.572 21.273 1.00 75.69 348 LYS A O 1
ATOM 2764 N N . MET A 1 349 ? -2.404 -6.354 19.049 1.00 69.56 349 MET A N 1
ATOM 2765 C CA . MET A 1 349 ? -2.700 -4.911 19.068 1.00 69.56 349 MET A CA 1
ATOM 2766 C C . MET A 1 349 ? -4.182 -4.628 19.344 1.00 69.56 349 MET A C 1
ATOM 2768 O O . MET A 1 349 ? -4.500 -3.839 20.223 1.00 69.56 349 MET A O 1
ATOM 2772 N N . MET A 1 350 ? -5.096 -5.277 18.614 1.00 64.31 350 MET A N 1
ATOM 2773 C CA . MET A 1 350 ? -6.555 -5.082 18.735 1.00 64.31 350 MET A CA 1
ATOM 2774 C C . MET A 1 350 ? -7.326 -6.255 18.091 1.00 64.31 350 MET A C 1
ATOM 2776 O O . MET A 1 350 ? -6.730 -7.134 17.461 1.00 64.31 350 MET A O 1
ATOM 2780 N N . ILE A 1 351 ? -8.655 -6.290 18.254 1.00 55.78 351 ILE A N 1
ATOM 2781 C CA . ILE A 1 351 ? -9.521 -7.342 17.684 1.00 55.78 351 ILE A CA 1
ATOM 2782 C C . ILE A 1 351 ? -9.913 -7.030 16.228 1.00 55.78 351 ILE A C 1
ATOM 2784 O O . ILE A 1 351 ? -9.893 -7.936 15.398 1.00 55.78 351 ILE A O 1
ATOM 2788 N N . ALA A 1 352 ? -10.223 -5.770 15.910 1.00 55.56 352 ALA A N 1
ATOM 2789 C CA . ALA A 1 352 ? -10.535 -5.295 14.561 1.00 55.56 352 ALA A CA 1
ATOM 2790 C C . ALA A 1 352 ? -10.147 -3.813 14.425 1.00 55.56 352 ALA A C 1
ATOM 2792 O O . ALA A 1 352 ? -10.339 -3.063 15.376 1.00 55.56 352 ALA A O 1
ATOM 2793 N N . SER A 1 353 ? -9.621 -3.403 13.262 1.00 58.97 353 SER A N 1
ATOM 2794 C CA . SER A 1 353 ? -9.296 -1.994 12.985 1.00 58.97 353 SER A CA 1
ATOM 2795 C C . SER A 1 353 ? -10.499 -1.252 12.424 1.00 58.97 353 SER A C 1
ATOM 2797 O O . SER A 1 353 ? -11.101 -1.691 11.444 1.00 58.97 353 SER A O 1
ATOM 2799 N N . ASP A 1 354 ? -10.803 -0.108 13.023 1.00 63.66 354 ASP A N 1
ATOM 2800 C CA . ASP A 1 354 ? -11.836 0.842 12.612 1.00 63.66 354 ASP A CA 1
ATOM 2801 C C . ASP A 1 354 ? -11.255 2.083 11.899 1.00 63.66 354 ASP A C 1
ATOM 2803 O O . ASP A 1 354 ? -12.002 2.960 11.467 1.00 63.66 354 ASP A O 1
ATOM 2807 N N . ASN A 1 355 ? -9.921 2.155 11.770 1.00 66.69 355 ASN A N 1
ATOM 2808 C CA . ASN A 1 355 ? -9.159 3.314 11.292 1.00 66.69 355 ASN A CA 1
ATOM 2809 C C . ASN A 1 355 ? -9.497 4.630 12.021 1.00 66.69 355 ASN A C 1
ATOM 2811 O O . ASN A 1 355 ? -9.343 5.709 11.440 1.00 66.69 355 ASN A O 1
ATOM 2815 N N . SER A 1 356 ? -9.936 4.569 13.281 1.00 71.19 356 SER A N 1
ATOM 2816 C CA . SER A 1 356 ? -10.286 5.752 14.066 1.00 71.19 356 SER A CA 1
ATOM 2817 C C . SER A 1 356 ? -9.158 6.200 14.997 1.00 71.19 356 SER A C 1
ATOM 2819 O O . SER A 1 356 ? -8.190 5.487 15.273 1.00 71.19 356 SER A O 1
ATOM 2821 N N . SER A 1 357 ? -9.301 7.414 15.526 1.00 70.62 357 SER A N 1
ATOM 2822 C CA . SER A 1 357 ? -8.451 7.899 16.613 1.00 70.62 357 SER A CA 1
ATOM 2823 C C . SER A 1 357 ? -8.676 7.110 17.913 1.00 70.62 357 SER A C 1
ATOM 2825 O O . SER A 1 357 ? -7.728 6.909 18.661 1.00 70.62 357 SER A O 1
ATOM 2827 N N . GLU A 1 358 ? -9.889 6.612 18.172 1.00 74.81 358 GLU A N 1
ATOM 2828 C CA . GLU A 1 358 ? -10.200 5.793 19.353 1.00 74.81 358 GLU A CA 1
ATOM 2829 C C . GLU A 1 358 ? -9.475 4.438 19.295 1.00 74.81 358 GLU A C 1
ATOM 2831 O O . GLU A 1 358 ? -8.784 4.078 20.249 1.00 74.81 358 GLU A O 1
ATOM 2836 N N . GLY A 1 359 ? -9.489 3.772 18.134 1.00 77.12 359 GLY A N 1
ATOM 2837 C CA . GLY A 1 359 ? -8.769 2.518 17.896 1.00 77.12 359 GLY A CA 1
ATOM 2838 C C . GLY A 1 359 ? -7.247 2.629 18.071 1.00 77.12 359 GLY A C 1
ATOM 2839 O O . GLY A 1 359 ? -6.617 1.706 18.585 1.00 77.12 359 GLY A O 1
ATOM 2840 N N . ILE A 1 360 ? -6.631 3.775 17.741 1.00 78.62 360 ILE A N 1
ATOM 2841 C CA . ILE A 1 360 ? -5.213 4.027 18.076 1.00 78.62 360 ILE A CA 1
ATOM 2842 C C . ILE A 1 360 ? -5.005 4.114 19.594 1.00 78.62 360 ILE A C 1
ATOM 2844 O O . ILE A 1 360 ? -3.995 3.630 20.103 1.00 78.62 360 ILE A O 1
ATOM 2848 N N . GLY A 1 361 ? -5.961 4.678 20.335 1.00 79.31 361 GLY A N 1
ATOM 2849 C CA . GLY A 1 361 ? -5.940 4.676 21.798 1.00 79.31 361 GLY A CA 1
ATOM 2850 C C . GLY A 1 361 ? -5.937 3.255 22.365 1.00 79.31 361 GLY A C 1
ATOM 2851 O O . GLY A 1 361 ? -5.101 2.942 23.213 1.00 79.31 361 GLY A O 1
ATOM 2852 N N . GLU A 1 362 ? -6.806 2.384 21.842 1.00 79.69 362 GLU A N 1
ATOM 2853 C CA . GLU A 1 362 ? -6.863 0.970 22.232 1.00 79.69 362 GLU A CA 1
ATOM 2854 C C . GLU A 1 362 ? -5.551 0.225 21.954 1.00 79.69 362 GLU A C 1
ATOM 2856 O O . GLU A 1 362 ? -5.103 -0.536 22.810 1.00 79.69 362 GLU A O 1
ATOM 2861 N N . VAL A 1 363 ? -4.897 0.471 20.810 1.00 80.88 363 VAL A N 1
ATOM 2862 C CA . VAL A 1 363 ? -3.589 -0.132 20.479 1.00 80.88 363 VAL A CA 1
ATOM 2863 C C . VAL A 1 363 ? -2.530 0.237 21.509 1.00 80.88 363 VAL A C 1
ATOM 2865 O O . VAL A 1 363 ? -1.821 -0.640 21.999 1.00 80.88 363 VAL A O 1
ATOM 2868 N N . LEU A 1 364 ? -2.420 1.521 21.853 1.00 81.94 364 LEU A N 1
ATOM 2869 C CA . LEU A 1 364 ? -1.409 2.000 22.796 1.00 81.94 364 LEU A CA 1
ATOM 2870 C C . LEU A 1 364 ? -1.630 1.408 24.193 1.00 81.94 364 LEU A C 1
ATOM 2872 O O . LEU A 1 364 ? -0.696 0.888 24.800 1.00 81.94 364 LEU A O 1
ATOM 2876 N N . THR A 1 365 ? -2.879 1.394 24.667 1.00 81.69 365 THR A N 1
ATOM 2877 C CA . THR A 1 365 ? -3.249 0.710 25.913 1.00 81.69 365 THR A CA 1
ATOM 2878 C C . THR A 1 365 ? -2.997 -0.800 25.831 1.00 81.69 365 THR A C 1
ATOM 2880 O O . THR A 1 365 ? -2.521 -1.396 26.796 1.00 81.69 365 THR A O 1
ATOM 2883 N N . GLY A 1 366 ? -3.255 -1.426 24.681 1.00 81.56 366 GLY A N 1
ATOM 2884 C CA . GLY A 1 366 ? -2.975 -2.836 24.419 1.00 81.56 366 GLY A CA 1
ATOM 2885 C C . GLY A 1 366 ? -1.489 -3.180 24.526 1.00 81.56 366 GLY A C 1
ATOM 2886 O O . GLY A 1 366 ? -1.154 -4.203 25.125 1.00 81.56 366 GLY A O 1
ATOM 2887 N N . ILE A 1 367 ? -0.600 -2.328 24.006 1.00 82.00 367 ILE A N 1
ATOM 2888 C CA . ILE A 1 367 ? 0.858 -2.485 24.119 1.00 82.00 367 ILE A CA 1
ATOM 2889 C C . ILE A 1 367 ? 1.289 -2.398 25.589 1.00 82.00 367 ILE A C 1
ATOM 2891 O O . ILE A 1 367 ? 1.898 -3.345 26.082 1.00 82.00 367 ILE A O 1
ATOM 2895 N N . THR A 1 368 ? 0.912 -1.340 26.318 1.00 82.44 368 THR A N 1
ATOM 2896 C CA . THR A 1 368 ? 1.270 -1.180 27.745 1.00 82.44 368 THR A CA 1
ATOM 2897 C C . THR A 1 368 ? 0.758 -2.342 28.605 1.00 82.44 368 THR A C 1
ATOM 2899 O O . THR A 1 368 ? 1.481 -2.877 29.443 1.00 82.44 368 THR A O 1
ATOM 2902 N N . ASN A 1 369 ? -0.461 -2.828 28.346 1.00 83.25 369 ASN A N 1
ATOM 2903 C CA . ASN A 1 369 ? -1.014 -3.998 29.037 1.00 83.25 369 ASN A CA 1
ATOM 2904 C C . ASN A 1 369 ? -0.225 -5.301 28.781 1.00 83.25 369 ASN A C 1
ATOM 2906 O O . ASN A 1 369 ? -0.404 -6.268 29.519 1.00 83.25 369 ASN A O 1
ATOM 2910 N N . GLN A 1 370 ? 0.620 -5.355 27.744 1.00 83.94 370 GLN A N 1
ATOM 2911 C CA . GLN A 1 370 ? 1.483 -6.498 27.422 1.00 83.94 370 GLN A CA 1
ATOM 2912 C C . GLN A 1 370 ? 2.926 -6.341 27.935 1.00 83.94 370 GLN A C 1
ATOM 2914 O O . GLN A 1 370 ? 3.623 -7.352 28.023 1.00 83.94 370 GLN A O 1
ATOM 2919 N N . THR A 1 371 ? 3.381 -5.138 28.315 1.00 78.69 371 THR A N 1
ATOM 2920 C CA . THR A 1 371 ? 4.742 -4.920 28.858 1.00 78.69 371 THR A CA 1
ATOM 2921 C C . THR A 1 371 ? 4.851 -5.139 30.373 1.00 78.69 371 THR A C 1
ATOM 2923 O O . THR A 1 371 ? 5.959 -5.248 30.889 1.00 78.69 371 THR A O 1
ATOM 2926 N N . ASN A 1 372 ? 3.723 -5.282 31.087 1.00 79.56 372 ASN A N 1
ATOM 2927 C CA . ASN A 1 372 ? 3.622 -5.269 32.561 1.00 79.56 372 ASN A CA 1
ATOM 2928 C C . ASN A 1 372 ? 4.072 -3.945 33.223 1.00 79.56 372 ASN A C 1
ATOM 2930 O O . ASN A 1 372 ? 4.294 -3.913 34.433 1.00 79.56 372 ASN A O 1
ATOM 2934 N N . GLU A 1 373 ? 4.182 -2.861 32.456 1.00 84.00 373 GLU A N 1
ATOM 2935 C CA . GLU A 1 373 ? 4.531 -1.526 32.953 1.00 84.00 373 GLU A CA 1
ATOM 2936 C C . GLU A 1 373 ? 3.279 -0.757 33.399 1.00 84.00 373 GLU A C 1
ATOM 2938 O O . GLU A 1 373 ? 2.179 -0.942 32.871 1.00 84.00 373 GLU A O 1
ATOM 2943 N N . THR A 1 374 ? 3.434 0.163 34.351 1.00 85.62 374 THR A N 1
ATOM 2944 C CA . THR A 1 374 ? 2.384 1.144 34.651 1.00 85.62 374 THR A CA 1
ATOM 2945 C C . THR A 1 374 ? 2.316 2.230 33.564 1.00 85.62 374 THR A C 1
ATOM 2947 O O . THR A 1 374 ? 3.320 2.508 32.903 1.00 85.62 374 THR A O 1
ATOM 2950 N N . PRO A 1 375 ? 1.176 2.931 33.391 1.00 81.38 375 PRO A N 1
ATOM 2951 C CA . PRO A 1 375 ? 1.060 4.025 32.418 1.00 81.38 375 PRO A CA 1
ATOM 2952 C C . PRO A 1 375 ? 2.106 5.142 32.584 1.00 81.38 375 PRO A C 1
ATOM 2954 O O . PRO A 1 375 ? 2.515 5.757 31.602 1.00 81.38 375 PRO A O 1
ATOM 2957 N N . ILE A 1 376 ? 2.567 5.384 33.817 1.00 84.75 376 ILE A N 1
ATOM 2958 C CA . ILE A 1 376 ? 3.582 6.400 34.134 1.00 84.75 376 ILE A CA 1
ATOM 2959 C C . ILE A 1 376 ? 4.982 5.939 33.701 1.00 84.75 376 ILE A C 1
ATOM 2961 O O . ILE A 1 376 ? 5.750 6.746 33.178 1.00 84.75 376 ILE A O 1
ATOM 2965 N N . GLU A 1 377 ? 5.309 4.656 33.878 1.00 85.69 377 GLU A N 1
ATOM 2966 C CA . GLU A 1 377 ? 6.563 4.067 33.384 1.00 85.69 377 GLU A CA 1
ATOM 2967 C C . GLU A 1 377 ? 6.574 4.059 31.849 1.00 85.69 377 GLU A C 1
ATOM 2969 O O . GLU A 1 377 ? 7.491 4.611 31.241 1.00 85.69 377 GLU A O 1
ATOM 2974 N N . ALA A 1 378 ? 5.489 3.586 31.223 1.00 82.25 378 ALA A N 1
ATOM 2975 C CA . ALA A 1 378 ? 5.304 3.595 29.770 1.00 82.25 378 ALA A CA 1
ATOM 2976 C C . ALA A 1 378 ? 5.476 4.998 29.145 1.00 82.25 378 ALA A C 1
ATOM 2978 O O . ALA A 1 378 ? 6.102 5.138 28.092 1.00 82.25 378 ALA A O 1
ATOM 2979 N N . ALA A 1 379 ? 4.984 6.051 29.810 1.00 84.12 379 ALA A N 1
ATOM 2980 C CA . ALA A 1 379 ? 5.149 7.445 29.384 1.00 84.12 379 ALA A CA 1
ATOM 2981 C C . ALA A 1 379 ? 6.594 7.980 29.488 1.00 84.12 379 ALA A C 1
ATOM 2983 O O . ALA A 1 379 ? 6.935 8.985 28.853 1.00 84.12 379 ALA A O 1
ATOM 2984 N N . GLY A 1 380 ? 7.456 7.324 30.272 1.00 83.94 380 GLY A N 1
ATOM 2985 C CA . GLY A 1 380 ? 8.887 7.623 30.357 1.00 83.94 380 GLY A CA 1
ATOM 2986 C C . GLY A 1 380 ? 9.695 7.117 29.157 1.00 83.94 380 GLY A C 1
ATOM 2987 O O . GLY A 1 380 ? 10.750 7.677 28.850 1.00 83.94 380 GLY A O 1
ATOM 2988 N N . HIS A 1 381 ? 9.200 6.099 28.449 1.00 84.56 381 HIS A N 1
ATOM 2989 C CA . HIS A 1 381 ? 9.892 5.478 27.320 1.00 84.56 381 HIS A CA 1
ATOM 2990 C C . HIS A 1 381 ? 9.614 6.206 25.997 1.00 84.56 381 HIS A C 1
ATOM 2992 O O . HIS A 1 381 ? 8.479 6.579 25.704 1.00 84.56 381 HIS A O 1
ATOM 2998 N N . LEU A 1 382 ? 10.652 6.391 25.172 1.00 86.62 382 LEU A N 1
ATOM 2999 C CA . LEU A 1 382 ? 10.506 6.846 23.786 1.00 86.62 382 LEU A CA 1
ATOM 3000 C C . LEU A 1 382 ? 9.986 5.675 22.940 1.00 86.62 382 LEU A C 1
ATOM 3002 O O . LEU A 1 382 ? 10.689 4.682 22.771 1.00 86.62 382 LEU A O 1
ATOM 3006 N N . GLN A 1 383 ? 8.771 5.788 22.408 1.00 85.31 383 GLN A N 1
ATOM 3007 C CA . GLN A 1 383 ? 8.148 4.739 21.597 1.00 85.31 383 GLN A CA 1
ATOM 3008 C C . GLN A 1 383 ? 8.200 5.121 20.118 1.00 85.31 383 GLN A C 1
ATOM 3010 O O . GLN A 1 383 ? 7.552 6.081 19.709 1.00 85.31 383 GLN A O 1
ATOM 3015 N N . VAL A 1 384 ? 8.951 4.376 19.307 1.00 86.25 384 VAL A N 1
ATOM 3016 C CA . VAL A 1 384 ? 8.992 4.561 17.849 1.00 86.25 384 VAL A CA 1
ATOM 3017 C C . VAL A 1 384 ? 8.084 3.527 17.190 1.00 86.25 384 VAL A C 1
ATOM 3019 O O . VAL A 1 384 ? 8.246 2.330 17.406 1.00 86.25 384 VAL A O 1
ATOM 3022 N N . MET A 1 385 ? 7.127 3.991 16.391 1.00 83.50 385 MET A N 1
ATOM 3023 C CA . MET A 1 385 ? 6.128 3.168 15.710 1.00 83.50 385 MET A CA 1
ATOM 3024 C C . MET A 1 385 ? 6.170 3.446 14.205 1.00 83.50 385 MET A C 1
ATOM 3026 O O . MET A 1 385 ? 6.320 4.596 13.801 1.00 83.50 385 MET A O 1
ATOM 3030 N N . GLU A 1 386 ? 6.025 2.420 13.368 1.00 81.62 386 GLU A N 1
ATOM 3031 C CA . GLU A 1 386 ? 5.817 2.594 11.925 1.00 81.62 386 GLU A CA 1
ATOM 3032 C C . GLU A 1 386 ? 4.315 2.565 11.611 1.00 81.62 386 GLU A C 1
ATOM 3034 O O . GLU A 1 386 ? 3.576 1.739 12.149 1.00 81.62 386 GLU A O 1
ATOM 3039 N N . GLY A 1 387 ? 3.853 3.440 10.718 1.00 77.44 387 GLY A N 1
ATOM 3040 C CA . GLY A 1 387 ? 2.499 3.363 10.174 1.00 77.44 387 GLY A CA 1
ATOM 3041 C C . GLY A 1 387 ? 2.280 4.298 8.993 1.00 77.44 387 GLY A C 1
ATOM 3042 O O . GLY A 1 387 ? 3.149 5.088 8.627 1.00 77.44 387 GLY A O 1
ATOM 3043 N N . ASP A 1 388 ? 1.116 4.196 8.359 1.00 74.06 388 ASP A N 1
ATOM 3044 C CA . ASP A 1 388 ? 0.773 5.054 7.226 1.00 74.06 388 ASP A CA 1
ATOM 3045 C C . ASP A 1 388 ? 0.345 6.473 7.658 1.00 74.06 388 ASP A C 1
ATOM 3047 O O . ASP A 1 388 ? 0.262 6.812 8.844 1.00 74.06 388 ASP A O 1
ATOM 3051 N N . LEU A 1 389 ? 0.077 7.330 6.670 1.00 74.75 389 LEU A N 1
ATOM 3052 C CA . LEU A 1 389 ? -0.327 8.715 6.911 1.00 74.75 389 LEU A CA 1
ATOM 3053 C C . LEU A 1 389 ? -1.667 8.821 7.664 1.00 74.75 389 LEU A C 1
ATOM 3055 O O . LEU A 1 389 ? -1.829 9.729 8.473 1.00 74.75 389 LEU A O 1
ATOM 3059 N N . GLY A 1 390 ? -2.605 7.891 7.449 1.00 74.94 390 GLY A N 1
ATOM 3060 C CA . GLY A 1 390 ? -3.881 7.867 8.172 1.00 74.94 390 GLY A CA 1
ATOM 3061 C C . GLY A 1 390 ? -3.683 7.556 9.656 1.00 74.94 390 GLY A C 1
ATOM 3062 O O . GLY A 1 390 ? -4.198 8.259 10.525 1.00 74.94 390 GLY A O 1
ATOM 3063 N N . THR A 1 391 ? -2.843 6.561 9.942 1.00 77.25 391 THR A N 1
ATOM 3064 C CA . THR A 1 391 ? -2.399 6.185 11.291 1.00 77.25 391 THR A CA 1
ATOM 3065 C C . THR A 1 391 ? -1.724 7.367 11.995 1.00 77.25 391 THR A C 1
ATOM 3067 O O . THR A 1 391 ? -2.044 7.673 13.145 1.00 77.25 391 THR A O 1
ATOM 3070 N N . TYR A 1 392 ? -0.848 8.093 11.288 1.00 82.06 392 TYR A N 1
ATOM 3071 C CA . TYR A 1 392 ? -0.221 9.316 11.796 1.00 82.06 392 TYR A CA 1
ATOM 3072 C C . TYR A 1 392 ? -1.250 10.410 12.134 1.00 82.06 392 TYR A C 1
ATOM 3074 O O . TYR A 1 392 ? -1.238 10.952 13.241 1.00 82.06 392 TYR A O 1
ATOM 3082 N N . CYS A 1 393 ? -2.182 10.703 11.222 1.00 80.69 393 CYS A N 1
ATOM 3083 C CA . CYS A 1 393 ? -3.232 11.703 11.433 1.00 80.69 393 CYS A CA 1
ATOM 3084 C C . CYS A 1 393 ? -4.162 11.361 12.609 1.00 80.69 393 CYS A C 1
ATOM 3086 O O . CYS A 1 393 ? -4.576 12.263 13.340 1.00 80.69 393 CYS A O 1
ATOM 3088 N N . ASN A 1 394 ? -4.456 10.079 12.836 1.00 82.50 394 ASN A N 1
ATOM 3089 C CA . ASN A 1 394 ? -5.206 9.622 14.007 1.00 82.50 394 ASN A CA 1
ATOM 3090 C C . ASN A 1 394 ? -4.430 9.839 15.319 1.00 82.50 394 ASN A C 1
ATOM 3092 O O . ASN A 1 394 ? -5.005 10.327 16.294 1.00 82.50 394 ASN A O 1
ATOM 3096 N N . LEU A 1 395 ? -3.119 9.564 15.347 1.00 83.25 395 LEU A N 1
ATOM 3097 C CA . LEU A 1 395 ? -2.290 9.851 16.525 1.00 83.25 395 LEU A CA 1
ATOM 3098 C C . LEU A 1 395 ? -2.217 11.359 16.824 1.00 83.25 395 LEU A C 1
ATOM 3100 O O . LEU A 1 395 ? -2.319 11.759 17.984 1.00 83.25 395 LEU A O 1
ATOM 3104 N N . GLU A 1 396 ? -2.070 12.210 15.806 1.00 81.81 396 GLU A N 1
ATOM 3105 C CA . GLU A 1 396 ? -2.070 13.668 16.001 1.00 81.81 396 GLU A CA 1
ATOM 3106 C C . GLU A 1 396 ? -3.444 14.207 16.428 1.00 81.81 396 GLU A C 1
ATOM 3108 O O . GLU A 1 396 ? -3.524 15.122 17.249 1.00 81.81 396 GLU A O 1
ATOM 3113 N N . SER A 1 397 ? -4.532 13.591 15.963 1.00 81.44 397 SER A N 1
ATOM 3114 C CA . SER A 1 397 ? -5.893 13.913 16.408 1.00 81.44 397 SER A CA 1
ATOM 3115 C C . SER A 1 397 ? -6.093 13.573 17.893 1.00 81.44 397 SER A C 1
ATOM 3117 O O . SER A 1 397 ? -6.553 14.421 18.660 1.00 81.44 397 SER A O 1
ATOM 3119 N N . LEU A 1 398 ? -5.643 12.394 18.349 1.00 79.75 398 LEU A N 1
ATOM 3120 C CA . LEU A 1 398 ? -5.583 12.062 19.780 1.00 79.75 398 LEU A CA 1
ATOM 3121 C C . LEU A 1 398 ? -4.719 13.052 20.578 1.00 79.75 398 LEU A C 1
ATOM 3123 O O . LEU A 1 398 ? -5.109 13.480 21.664 1.00 79.75 398 LEU A O 1
ATOM 3127 N N . ARG A 1 399 ? -3.546 13.432 20.056 1.00 81.75 399 ARG A N 1
ATOM 3128 C CA . ARG A 1 399 ? -2.648 14.408 20.701 1.00 81.75 399 ARG A CA 1
ATOM 3129 C C . ARG A 1 399 ? -3.299 15.769 20.875 1.00 81.75 399 ARG A C 1
ATOM 3131 O O . ARG A 1 399 ? -3.116 16.384 21.923 1.00 81.75 399 ARG A O 1
ATOM 3138 N N . ALA A 1 400 ? -4.039 16.238 19.874 1.00 80.38 400 ALA A N 1
ATOM 3139 C CA . ALA A 1 400 ? -4.786 17.486 19.953 1.00 80.38 400 ALA A CA 1
ATOM 3140 C C . ALA A 1 400 ? -5.884 17.418 21.027 1.00 80.38 400 ALA A C 1
ATOM 3142 O O . ALA A 1 400 ? -5.968 18.323 21.853 1.00 80.38 400 ALA A O 1
ATOM 3143 N N . LEU A 1 401 ? -6.654 16.324 21.079 1.00 76.94 401 LEU A N 1
ATOM 3144 C CA . LEU A 1 401 ? -7.717 16.122 22.075 1.00 76.94 401 LEU A CA 1
ATOM 3145 C C . LEU A 1 401 ? -7.204 16.062 23.524 1.00 76.94 401 LEU A C 1
ATOM 3147 O O . LEU A 1 401 ? -7.929 16.435 24.441 1.00 76.94 401 LEU A O 1
ATOM 3151 N N . ARG A 1 402 ? -5.959 15.617 23.741 1.00 75.25 402 ARG A N 1
ATOM 3152 C CA . ARG A 1 402 ? -5.331 15.512 25.074 1.00 75.25 402 ARG A CA 1
ATOM 3153 C C . ARG A 1 402 ? -4.497 16.737 25.479 1.00 75.25 402 ARG A C 1
ATOM 3155 O O . ARG A 1 402 ? -3.772 16.681 26.470 1.00 75.25 402 ARG A O 1
ATOM 3162 N N . ARG A 1 403 ? -4.550 17.845 24.729 1.00 76.19 403 ARG A N 1
ATOM 3163 C CA . ARG A 1 403 ? -3.852 19.096 25.079 1.00 76.19 403 ARG A CA 1
ATOM 3164 C C . ARG A 1 403 ? -4.828 20.150 25.625 1.00 76.19 403 ARG A C 1
ATOM 3166 O O . ARG A 1 403 ? -5.840 20.407 24.980 1.00 76.19 403 ARG A O 1
ATOM 3173 N N . PRO A 1 404 ? -4.492 20.852 26.725 1.00 65.81 404 PRO A N 1
ATOM 3174 C CA . PRO A 1 404 ? -3.323 20.664 27.588 1.00 65.81 404 PRO A CA 1
ATOM 3175 C C . PRO A 1 404 ? -3.554 19.561 28.639 1.00 65.81 404 PRO A C 1
ATOM 3177 O O . PRO A 1 404 ? -4.594 19.547 29.288 1.00 65.81 404 PRO A O 1
ATOM 3180 N N . THR A 1 405 ? -2.553 18.708 28.879 1.00 70.75 405 THR A N 1
ATOM 3181 C CA . THR A 1 405 ? -2.508 17.823 30.057 1.00 70.75 405 THR A CA 1
ATOM 3182 C C . THR A 1 405 ? -1.262 18.107 30.897 1.00 70.75 4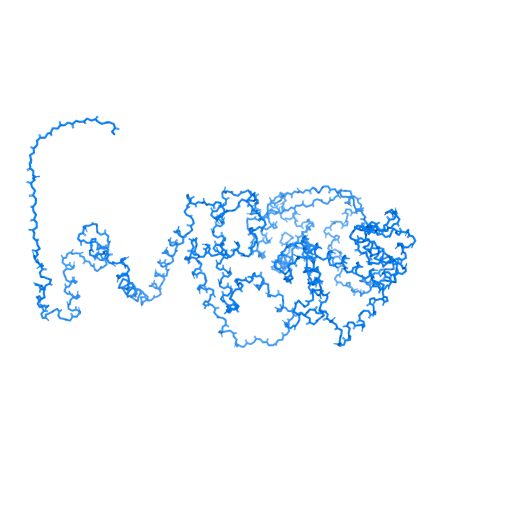05 THR A C 1
ATOM 3184 O O . THR A 1 405 ? -0.192 18.419 30.368 1.00 70.75 405 THR A O 1
ATOM 3187 N N . THR A 1 406 ? -1.416 18.020 32.218 1.00 75.31 406 THR A N 1
ATOM 3188 C CA . THR A 1 406 ? -0.330 18.047 33.210 1.00 75.31 406 THR A CA 1
ATOM 3189 C C . THR A 1 406 ? 0.157 16.648 33.596 1.00 75.31 406 THR A C 1
ATOM 3191 O O . THR A 1 406 ? 1.136 16.535 34.330 1.00 75.31 406 THR A O 1
ATOM 3194 N N . HIS A 1 407 ? -0.516 15.597 33.122 1.00 80.56 407 HIS A N 1
ATOM 3195 C CA . HIS A 1 407 ? -0.265 14.205 33.480 1.00 80.56 407 HIS A CA 1
ATOM 3196 C C . HIS A 1 407 ? 0.609 13.529 32.407 1.00 80.56 407 HIS A C 1
ATOM 3198 O O . HIS A 1 407 ? 0.208 13.475 31.240 1.00 80.56 407 HIS A O 1
ATOM 3204 N N . PRO A 1 408 ? 1.824 13.046 32.745 1.00 76.94 408 PRO A N 1
ATOM 3205 C CA . PRO A 1 408 ? 2.716 12.415 31.769 1.00 76.94 408 PRO A CA 1
ATOM 3206 C C . PRO A 1 408 ? 2.098 11.190 31.087 1.00 76.94 408 PRO A C 1
ATOM 3208 O O . PRO A 1 408 ? 2.287 11.010 29.892 1.00 76.94 408 PRO A O 1
ATOM 3211 N N . ASP A 1 409 ? 1.323 10.405 31.832 1.00 77.25 409 ASP A N 1
ATOM 3212 C CA . ASP A 1 409 ? 0.615 9.191 31.416 1.00 77.25 409 ASP A CA 1
ATOM 3213 C C . ASP A 1 409 ? -0.549 9.442 30.440 1.00 77.25 409 ASP A C 1
ATOM 3215 O O . ASP A 1 409 ? -0.872 8.586 29.616 1.00 77.25 409 ASP A O 1
ATOM 3219 N N . GLU A 1 410 ? -1.137 10.639 30.448 1.00 79.94 410 GLU A N 1
ATOM 3220 C CA . GLU A 1 410 ? -2.105 11.056 29.424 1.00 79.94 410 GLU A CA 1
ATOM 3221 C C . GLU A 1 410 ? -1.413 11.589 28.155 1.00 79.94 410 GLU A C 1
ATOM 3223 O O . GLU A 1 410 ? -1.985 11.555 27.056 1.00 79.94 410 GLU A O 1
ATOM 3228 N N . SER A 1 411 ? -0.180 12.085 28.298 1.00 79.56 411 SER A N 1
ATOM 3229 C CA . SER A 1 411 ? 0.578 12.768 27.254 1.00 79.56 411 SER A CA 1
ATOM 3230 C C . SER A 1 411 ? 1.194 11.796 26.251 1.00 79.56 411 SER A C 1
ATOM 3232 O O . SER A 1 411 ? 2.195 11.141 26.511 1.00 79.56 411 SER A O 1
ATOM 3234 N N . LEU A 1 412 ? 0.690 11.815 25.018 1.00 84.88 412 LEU A N 1
ATOM 3235 C CA . LEU A 1 412 ? 1.235 11.033 23.899 1.00 84.88 412 LEU A CA 1
ATOM 3236 C C . LEU A 1 412 ? 2.528 11.632 23.300 1.00 84.88 412 LEU A C 1
ATOM 3238 O O . LEU A 1 412 ? 2.865 11.355 22.148 1.00 84.88 412 LEU A O 1
ATOM 3242 N N . GLY A 1 413 ? 3.224 12.517 24.025 1.00 81.25 413 GLY A N 1
ATOM 3243 C CA . GLY A 1 413 ? 4.405 13.253 23.548 1.00 81.25 413 GLY A CA 1
ATOM 3244 C C . GLY A 1 413 ? 5.710 12.448 23.528 1.00 81.25 413 GLY A C 1
ATOM 3245 O O . GLY A 1 413 ? 6.712 12.933 23.007 1.00 81.25 413 GLY A O 1
ATOM 3246 N N . ASN A 1 414 ? 5.704 11.242 24.097 1.00 85.31 414 ASN A N 1
ATOM 3247 C CA . ASN A 1 414 ? 6.805 10.276 24.093 1.00 85.31 414 ASN A CA 1
ATOM 3248 C C . ASN A 1 414 ? 6.766 9.296 22.908 1.00 85.31 414 ASN A C 1
ATOM 3250 O O . ASN A 1 414 ? 7.717 8.548 22.701 1.00 85.31 414 ASN A O 1
ATOM 3254 N N . ILE A 1 415 ? 5.685 9.303 22.130 1.00 87.38 415 ILE A N 1
ATOM 3255 C CA . ILE A 1 415 ? 5.531 8.465 20.939 1.00 87.38 415 ILE A CA 1
ATOM 3256 C C . ILE A 1 415 ? 6.117 9.202 19.722 1.00 87.38 415 ILE A C 1
ATOM 3258 O O . ILE A 1 415 ? 6.082 10.433 19.637 1.00 87.38 415 ILE A O 1
ATOM 3262 N N . PHE A 1 416 ? 6.628 8.478 18.739 1.00 85.62 416 PHE A N 1
ATOM 3263 C CA . PHE A 1 416 ? 7.055 9.011 17.455 1.00 85.62 416 PHE A CA 1
ATOM 3264 C C . PHE A 1 416 ? 6.649 8.050 16.339 1.00 85.62 416 PHE A C 1
ATOM 3266 O O . PHE A 1 416 ? 6.892 6.850 16.422 1.00 85.62 416 PHE A O 1
ATOM 3273 N N . MET A 1 417 ? 6.016 8.589 15.300 1.00 84.25 417 MET A N 1
ATOM 3274 C CA . MET A 1 417 ? 5.538 7.822 14.153 1.00 84.25 417 MET A CA 1
ATOM 3275 C C . MET A 1 417 ? 6.475 8.034 12.969 1.00 84.25 417 MET A C 1
ATOM 3277 O O . MET A 1 417 ? 6.566 9.137 12.428 1.00 84.25 417 MET A O 1
ATOM 3281 N N . LEU A 1 418 ? 7.136 6.961 12.550 1.00 82.50 418 LEU A N 1
ATOM 3282 C CA . LEU A 1 418 ? 7.779 6.862 11.252 1.00 82.50 418 LEU A CA 1
ATOM 3283 C C . LEU A 1 418 ? 6.700 6.587 10.201 1.00 82.50 418 LEU A C 1
ATOM 3285 O O . LEU A 1 418 ? 5.992 5.582 10.272 1.00 82.50 418 LEU A O 1
ATOM 3289 N N . LEU A 1 419 ? 6.580 7.479 9.217 1.00 78.19 419 LEU A N 1
ATOM 3290 C CA . LEU A 1 419 ? 5.726 7.234 8.059 1.00 78.19 419 LEU A CA 1
ATOM 3291 C C . LEU A 1 419 ? 6.310 6.074 7.247 1.00 78.19 419 LEU A C 1
ATOM 3293 O O . LEU A 1 419 ? 7.454 6.149 6.797 1.00 78.19 419 LEU A O 1
ATOM 3297 N N . GLY A 1 420 ? 5.517 5.018 7.066 1.00 72.25 420 GLY A N 1
ATOM 3298 C CA . GLY A 1 420 ? 5.979 3.755 6.504 1.00 72.25 420 GLY A CA 1
ATOM 3299 C C . GLY A 1 420 ? 6.584 3.915 5.113 1.00 72.25 420 GLY A C 1
ATOM 3300 O O . GLY A 1 420 ? 5.905 4.318 4.158 1.00 72.25 420 GLY A O 1
ATOM 3301 N N . ALA A 1 421 ? 7.872 3.580 4.994 1.00 70.31 421 ALA A N 1
ATOM 3302 C CA . ALA A 1 421 ? 8.667 3.844 3.796 1.00 70.31 421 ALA A CA 1
ATOM 3303 C C . ALA A 1 421 ? 8.048 3.191 2.551 1.00 70.31 421 ALA A C 1
ATOM 3305 O O . ALA A 1 421 ? 8.014 3.798 1.483 1.00 70.31 421 ALA A O 1
ATOM 3306 N N . SER A 1 422 ? 7.471 1.998 2.707 1.00 68.06 422 SER A N 1
ATOM 3307 C CA . SER A 1 422 ? 6.800 1.235 1.649 1.00 68.06 422 SER A CA 1
ATOM 3308 C C . SER A 1 422 ? 5.651 1.995 0.974 1.00 68.06 422 SER A C 1
ATOM 3310 O O . SER A 1 422 ? 5.513 1.929 -0.247 1.00 68.06 422 SER A O 1
ATOM 3312 N N . HIS A 1 423 ? 4.839 2.751 1.725 1.00 69.19 423 HIS A N 1
ATOM 3313 C CA . HIS A 1 423 ? 3.715 3.503 1.147 1.00 69.19 423 HIS A CA 1
ATOM 3314 C C . HIS A 1 423 ? 4.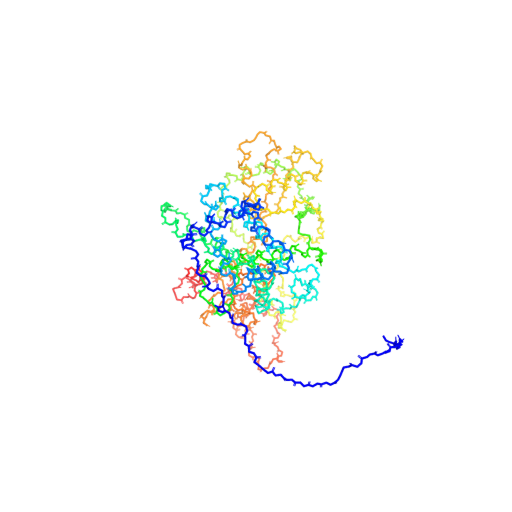181 4.804 0.472 1.00 69.19 423 HIS A C 1
ATOM 3316 O O . HIS A 1 423 ? 3.611 5.228 -0.536 1.00 69.19 423 HIS A O 1
ATOM 3322 N N . ILE A 1 424 ? 5.242 5.429 0.990 1.00 73.19 424 ILE A N 1
ATOM 3323 C CA . ILE A 1 424 ? 5.879 6.587 0.347 1.00 73.19 424 ILE A CA 1
ATOM 3324 C C . ILE A 1 424 ? 6.532 6.152 -0.972 1.00 73.19 424 ILE A C 1
ATOM 3326 O O . ILE A 1 424 ? 6.301 6.775 -2.009 1.00 73.19 424 ILE A O 1
ATOM 3330 N N . LEU A 1 425 ? 7.285 5.047 -0.953 1.00 73.00 425 LEU A N 1
ATOM 3331 C CA . LEU A 1 425 ? 7.899 4.446 -2.137 1.00 73.00 425 LEU A CA 1
ATOM 3332 C C . LEU A 1 425 ? 6.850 4.041 -3.177 1.00 73.00 425 LEU A C 1
ATOM 3334 O O . LEU A 1 425 ? 7.061 4.317 -4.354 1.00 73.00 425 LEU A O 1
ATOM 3338 N N . TRP A 1 426 ? 5.709 3.472 -2.762 1.00 72.88 426 TRP A N 1
ATOM 3339 C CA . TRP A 1 426 ? 4.581 3.202 -3.662 1.00 72.88 426 TRP A CA 1
ATOM 3340 C C . TRP A 1 426 ? 4.098 4.472 -4.364 1.00 72.88 426 TRP A C 1
ATOM 3342 O O . TRP A 1 426 ? 4.090 4.516 -5.591 1.00 72.88 426 TRP A O 1
ATOM 3352 N N . ASN A 1 427 ? 3.749 5.517 -3.605 1.00 75.12 427 ASN A N 1
ATOM 3353 C CA . ASN A 1 427 ? 3.220 6.762 -4.168 1.00 75.12 427 ASN A CA 1
ATOM 3354 C C . ASN A 1 427 ? 4.214 7.411 -5.150 1.00 75.12 427 ASN A C 1
ATOM 3356 O O . ASN A 1 427 ? 3.815 7.883 -6.212 1.00 75.12 427 ASN A O 1
ATOM 3360 N N . ILE A 1 428 ? 5.512 7.407 -4.822 1.00 78.44 428 ILE A N 1
ATOM 3361 C CA . ILE A 1 428 ? 6.569 7.956 -5.685 1.00 78.44 428 ILE A CA 1
ATOM 3362 C C . ILE A 1 428 ? 6.750 7.103 -6.948 1.00 78.44 428 ILE A C 1
ATOM 3364 O O . ILE A 1 428 ? 6.765 7.647 -8.051 1.00 78.44 428 ILE A O 1
ATOM 3368 N N . ALA A 1 429 ? 6.868 5.780 -6.812 1.00 76.69 429 ALA A N 1
ATOM 3369 C CA . ALA A 1 429 ? 7.067 4.875 -7.941 1.00 76.69 429 ALA A CA 1
ATOM 3370 C C . ALA A 1 429 ? 5.862 4.887 -8.896 1.00 76.69 429 ALA A C 1
ATOM 3372 O O . ALA A 1 429 ? 6.045 5.020 -10.105 1.00 76.69 429 ALA A O 1
ATOM 3373 N N . GLN A 1 430 ? 4.640 4.859 -8.355 1.00 76.69 430 GLN A N 1
ATOM 3374 C CA . GLN A 1 430 ? 3.402 4.984 -9.121 1.00 76.69 430 GLN A CA 1
ATOM 3375 C C . GLN A 1 430 ? 3.331 6.332 -9.855 1.00 76.69 430 GLN A C 1
ATOM 3377 O O . GLN A 1 430 ? 3.035 6.353 -11.047 1.00 76.69 430 GLN A O 1
ATOM 3382 N N . ALA A 1 431 ? 3.651 7.450 -9.192 1.00 80.88 431 ALA A N 1
ATOM 3383 C CA . ALA A 1 431 ? 3.648 8.769 -9.827 1.00 80.88 431 ALA A CA 1
ATOM 3384 C C . ALA A 1 431 ? 4.676 8.878 -10.968 1.00 80.88 431 ALA A C 1
ATOM 3386 O O . ALA A 1 431 ? 4.353 9.403 -12.032 1.00 80.88 431 ALA A O 1
ATOM 3387 N N . ILE A 1 432 ? 5.890 8.344 -10.781 1.00 79.94 432 ILE A N 1
ATOM 3388 C CA . ILE A 1 432 ? 6.915 8.273 -11.836 1.00 79.94 432 ILE A CA 1
ATOM 3389 C C . ILE A 1 432 ? 6.414 7.411 -13.001 1.00 79.94 432 ILE A C 1
ATOM 3391 O O . ILE A 1 432 ? 6.510 7.822 -14.156 1.00 79.94 432 ILE A O 1
ATOM 3395 N N . PHE A 1 433 ? 5.860 6.233 -12.714 1.00 78.31 433 PHE A N 1
ATOM 3396 C CA . PHE A 1 433 ? 5.440 5.302 -13.756 1.00 78.31 433 PHE A CA 1
ATOM 3397 C C . PHE A 1 433 ? 4.245 5.826 -14.558 1.00 78.31 433 PHE A C 1
ATOM 3399 O O . PHE A 1 433 ? 4.255 5.721 -15.779 1.00 78.31 433 PHE A O 1
ATOM 3406 N N . LEU A 1 434 ? 3.271 6.472 -13.908 1.00 77.81 434 LEU A N 1
ATOM 3407 C CA . LEU A 1 434 ? 2.133 7.115 -14.575 1.00 77.81 434 LEU A CA 1
ATOM 3408 C C . LEU A 1 434 ? 2.527 8.371 -15.361 1.00 77.81 434 LEU A C 1
ATOM 3410 O O . LEU A 1 434 ? 1.965 8.616 -16.426 1.00 77.81 434 LEU A O 1
ATOM 3414 N N . LEU A 1 435 ? 3.511 9.147 -14.892 1.00 80.12 435 LEU A N 1
ATOM 3415 C CA . LEU A 1 435 ? 4.059 10.278 -15.650 1.00 80.12 435 LEU A CA 1
ATOM 3416 C C . LEU A 1 435 ? 4.719 9.825 -16.962 1.00 80.12 435 LEU A C 1
ATOM 3418 O O . LEU A 1 435 ? 4.654 10.537 -17.958 1.00 80.12 435 LEU A O 1
ATOM 3422 N N . HIS A 1 436 ? 5.341 8.646 -16.965 1.00 79.38 436 HIS A N 1
ATOM 3423 C CA . HIS A 1 436 ? 6.014 8.070 -18.132 1.00 79.38 436 HIS A CA 1
ATOM 3424 C C . HIS A 1 436 ? 5.202 6.965 -18.828 1.00 79.38 436 HIS A C 1
ATOM 3426 O O . HIS A 1 436 ? 5.729 6.286 -19.710 1.00 79.38 436 HIS A O 1
ATOM 3432 N N . PHE A 1 437 ? 3.927 6.780 -18.461 1.00 80.50 437 PHE A N 1
ATOM 3433 C CA . PHE A 1 437 ? 3.106 5.707 -19.021 1.00 80.50 437 PHE A CA 1
ATOM 3434 C C . PHE A 1 437 ? 2.817 5.930 -20.503 1.00 80.50 437 PHE A C 1
ATOM 3436 O O . PHE A 1 437 ? 2.934 4.981 -21.270 1.00 80.50 437 PHE A O 1
ATOM 3443 N N . GLY A 1 438 ? 2.517 7.177 -20.883 1.00 77.88 438 GLY A N 1
ATOM 3444 C CA . GLY A 1 438 ? 2.162 7.581 -22.244 1.00 77.88 438 GLY A CA 1
ATOM 3445 C C . GLY A 1 438 ? 0.661 7.530 -22.541 1.00 77.88 438 GLY A C 1
ATOM 3446 O O . GLY A 1 438 ? -0.165 7.308 -21.647 1.00 77.88 438 GLY A O 1
ATOM 3447 N N . ASP A 1 439 ? 0.318 7.760 -23.805 1.00 73.94 439 ASP A N 1
ATOM 3448 C CA . ASP A 1 439 ? -1.046 7.697 -24.338 1.00 73.94 439 ASP A CA 1
ATOM 3449 C C . ASP A 1 439 ? -1.212 6.501 -25.285 1.00 73.94 439 ASP A C 1
ATOM 3451 O O . ASP A 1 439 ? -0.859 6.568 -26.459 1.00 73.94 439 ASP A O 1
ATOM 3455 N N . SER A 1 440 ? -1.822 5.424 -24.787 1.00 70.50 440 SER A N 1
ATOM 3456 C CA . SER A 1 440 ? -2.097 4.208 -25.561 1.00 70.50 440 SER A CA 1
ATOM 3457 C C . SER A 1 440 ? -3.186 4.360 -26.632 1.00 70.50 440 SER A C 1
ATOM 3459 O O . SER A 1 440 ? -3.481 3.398 -27.338 1.00 70.50 440 SER A O 1
ATOM 3461 N N . SER A 1 441 ? -3.799 5.543 -26.776 1.00 70.56 441 SER A N 1
ATOM 3462 C CA . SER A 1 441 ? -4.656 5.867 -27.925 1.00 70.56 441 SER A CA 1
ATOM 3463 C C . SER A 1 441 ? -3.885 6.472 -29.107 1.00 70.56 441 SER A C 1
ATOM 3465 O O . SER A 1 441 ? -4.419 6.535 -30.217 1.00 70.56 441 SER A O 1
ATOM 3467 N N . ASN A 1 442 ? -2.621 6.860 -28.901 1.00 71.62 442 ASN A N 1
ATOM 3468 C CA . ASN A 1 442 ? -1.732 7.406 -29.918 1.00 71.62 442 ASN A CA 1
ATOM 3469 C C . ASN A 1 442 ? -0.650 6.381 -30.300 1.00 71.62 442 ASN A C 1
ATOM 3471 O O . ASN A 1 442 ? 0.282 6.144 -29.540 1.00 71.62 442 ASN A O 1
ATOM 3475 N N . CYS A 1 443 ? -0.717 5.818 -31.509 1.00 69.44 443 CYS A N 1
ATOM 3476 C CA . CYS A 1 443 ? 0.260 4.826 -31.980 1.00 69.44 443 CYS A CA 1
ATOM 3477 C C . CYS A 1 443 ? 1.695 5.360 -32.151 1.00 69.44 443 CYS A C 1
ATOM 3479 O O . CYS A 1 443 ? 2.622 4.562 -32.246 1.00 69.44 443 CYS A O 1
ATOM 3481 N N . GLU A 1 444 ? 1.889 6.683 -32.178 1.00 68.44 444 GLU A N 1
ATOM 3482 C CA . GLU A 1 444 ? 3.214 7.321 -32.222 1.00 68.44 444 GLU A CA 1
ATOM 3483 C C . GLU A 1 444 ? 3.792 7.588 -30.813 1.00 68.44 444 GLU A C 1
ATOM 3485 O O . GLU A 1 444 ? 4.902 8.106 -30.678 1.00 68.44 444 GLU A O 1
ATOM 3490 N N . ASP A 1 445 ? 3.045 7.287 -29.742 1.00 70.94 445 ASP A N 1
ATOM 3491 C CA . ASP A 1 445 ? 3.500 7.470 -28.364 1.00 70.94 445 ASP A CA 1
ATOM 3492 C C . ASP A 1 445 ? 4.382 6.295 -27.910 1.00 70.94 445 ASP A C 1
ATOM 3494 O O . ASP A 1 445 ? 3.933 5.163 -27.752 1.00 70.94 445 ASP A O 1
ATOM 3498 N N . LEU A 1 446 ? 5.660 6.581 -27.656 1.00 72.75 446 LEU A N 1
ATOM 3499 C CA . LEU A 1 446 ? 6.659 5.603 -27.205 1.00 72.75 446 LEU A CA 1
ATOM 3500 C C . LEU A 1 446 ? 6.744 5.501 -25.668 1.00 72.75 446 LEU A C 1
ATOM 3502 O O . LEU A 1 446 ? 7.821 5.276 -25.111 1.00 72.75 446 LEU A O 1
ATOM 3506 N N . GLY A 1 447 ? 5.630 5.720 -24.965 1.00 79.88 447 GLY A N 1
ATOM 3507 C CA . GLY A 1 447 ? 5.544 5.593 -23.513 1.00 79.88 447 GLY A CA 1
ATOM 3508 C C . GLY A 1 447 ? 5.735 4.160 -23.007 1.00 79.88 447 GLY A C 1
ATOM 3509 O O . GLY A 1 447 ? 5.875 3.196 -23.767 1.00 79.88 447 GLY A O 1
ATOM 3510 N N . ALA A 1 448 ? 5.719 3.992 -21.682 1.00 81.88 448 ALA A N 1
ATOM 3511 C CA . ALA A 1 448 ? 5.859 2.675 -21.064 1.00 81.88 448 ALA A CA 1
ATOM 3512 C C . ALA A 1 448 ? 4.809 1.659 -21.559 1.00 81.88 448 ALA A C 1
ATOM 3514 O O . ALA A 1 448 ? 5.124 0.469 -21.637 1.00 81.88 448 ALA A O 1
ATOM 3515 N N . TRP A 1 449 ? 3.597 2.112 -21.917 1.00 78.19 449 TRP A N 1
ATOM 3516 C CA . TRP A 1 449 ? 2.521 1.264 -22.449 1.00 78.19 449 TRP A CA 1
ATOM 3517 C C . TRP A 1 449 ? 2.970 0.457 -23.677 1.00 78.19 449 TRP A C 1
ATOM 3519 O O . TRP A 1 449 ? 2.775 -0.756 -23.706 1.00 78.19 449 TRP A O 1
ATOM 3529 N N . HIS A 1 450 ? 3.665 1.095 -24.626 1.00 78.62 450 HIS A N 1
ATOM 3530 C CA . HIS A 1 450 ? 4.128 0.476 -25.870 1.00 78.62 450 HIS A CA 1
ATOM 3531 C C . HIS A 1 450 ? 5.163 -0.624 -25.591 1.00 78.62 450 HIS A C 1
ATOM 3533 O O . HIS A 1 450 ? 5.159 -1.694 -26.204 1.00 78.62 450 HIS A O 1
ATOM 3539 N N . THR A 1 451 ? 6.045 -0.388 -24.613 1.00 77.50 451 THR A N 1
ATOM 3540 C CA . THR A 1 451 ? 7.022 -1.394 -24.165 1.00 77.50 451 THR A CA 1
ATOM 3541 C C . THR A 1 451 ? 6.337 -2.570 -23.465 1.00 77.50 451 THR A C 1
ATOM 3543 O O . THR A 1 451 ? 6.746 -3.711 -23.660 1.00 77.50 451 THR A O 1
ATOM 3546 N N . MET A 1 452 ? 5.287 -2.327 -22.675 1.00 75.00 452 MET A N 1
ATOM 3547 C CA . MET A 1 452 ? 4.528 -3.399 -22.022 1.00 75.00 452 MET A CA 1
ATOM 3548 C C . MET A 1 452 ? 3.745 -4.250 -23.025 1.00 75.00 452 MET A C 1
ATOM 3550 O O . MET A 1 452 ? 3.860 -5.474 -22.968 1.00 75.00 452 MET A O 1
ATOM 3554 N N . GLU A 1 453 ? 3.057 -3.633 -23.989 1.00 74.75 453 GLU A N 1
ATOM 3555 C CA . GLU A 1 453 ? 2.350 -4.359 -25.052 1.00 74.75 453 GLU A CA 1
ATOM 3556 C C . GLU A 1 453 ? 3.317 -5.213 -25.887 1.00 74.75 453 GLU A C 1
ATOM 3558 O O . GLU A 1 453 ? 3.071 -6.400 -26.108 1.00 74.75 453 GLU A O 1
ATOM 3563 N N . SER A 1 454 ? 4.484 -4.658 -26.238 1.00 72.12 454 SER A N 1
ATOM 3564 C CA . SER A 1 454 ? 5.563 -5.383 -26.931 1.00 72.12 454 SER A CA 1
ATOM 3565 C C . SER A 1 454 ? 6.094 -6.595 -26.145 1.00 72.12 454 SER A C 1
ATOM 3567 O O . SER A 1 454 ? 6.625 -7.533 -26.737 1.00 72.12 454 SER A O 1
ATOM 3569 N N . LEU A 1 455 ? 5.956 -6.591 -24.815 1.00 68.94 455 LEU A N 1
ATOM 3570 C CA . LEU A 1 455 ? 6.331 -7.690 -23.917 1.00 68.94 455 LEU A CA 1
ATOM 3571 C C . LEU A 1 455 ? 5.159 -8.646 -23.611 1.00 68.94 455 LEU A C 1
ATOM 3573 O O . LEU A 1 455 ? 5.300 -9.533 -22.768 1.00 68.94 455 LEU A O 1
ATOM 3577 N N . GLY A 1 456 ? 4.006 -8.482 -24.271 1.00 64.69 456 GLY A N 1
ATOM 3578 C CA . GLY A 1 456 ? 2.804 -9.291 -24.046 1.00 64.69 456 GLY A CA 1
ATOM 3579 C C . GLY A 1 456 ? 2.080 -8.988 -22.729 1.00 64.69 456 GLY A C 1
ATOM 3580 O O . GLY A 1 456 ? 1.266 -9.792 -22.275 1.00 64.69 456 GLY A O 1
ATOM 3581 N N . ILE A 1 457 ? 2.383 -7.851 -22.099 1.00 66.12 457 ILE A N 1
ATOM 3582 C CA . ILE A 1 457 ? 1.691 -7.341 -20.913 1.00 66.12 457 ILE A CA 1
ATOM 3583 C C . ILE A 1 457 ? 0.587 -6.403 -21.406 1.00 66.12 457 ILE A C 1
ATOM 3585 O O . ILE A 1 457 ? 0.836 -5.547 -22.251 1.00 66.12 457 ILE A O 1
ATOM 3589 N N . ALA A 1 458 ? -0.634 -6.561 -20.894 1.00 62.72 458 ALA A N 1
ATOM 3590 C CA . ALA A 1 458 ? -1.747 -5.705 -21.287 1.00 62.72 458 ALA A CA 1
ATOM 3591 C C . ALA A 1 458 ? -1.428 -4.218 -21.018 1.00 62.72 458 ALA A C 1
ATOM 3593 O O . ALA A 1 458 ? -0.851 -3.863 -19.990 1.00 62.72 458 ALA A O 1
ATOM 3594 N N . ALA A 1 459 ? -1.787 -3.358 -21.974 1.00 56.28 459 ALA A N 1
ATOM 3595 C CA . ALA A 1 459 ? -1.528 -1.919 -21.926 1.00 56.28 459 ALA A CA 1
ATOM 3596 C C . ALA A 1 459 ? -2.547 -1.141 -21.067 1.00 56.28 459 ALA A C 1
ATOM 3598 O O . ALA A 1 459 ? -2.633 0.086 -21.162 1.00 56.28 459 ALA A O 1
ATOM 3599 N N . ASP A 1 460 ? -3.345 -1.821 -20.237 1.00 59.38 460 ASP A N 1
ATOM 3600 C CA . ASP A 1 460 ? -4.205 -1.154 -19.269 1.00 59.38 460 ASP A CA 1
ATOM 3601 C C . ASP A 1 460 ? -3.358 -0.462 -18.189 1.00 59.38 460 ASP A C 1
ATOM 3603 O O . ASP A 1 460 ? -2.324 -0.963 -17.741 1.00 59.38 460 ASP A O 1
ATOM 3607 N N . ARG A 1 461 ? -3.764 0.752 -17.786 1.00 59.22 461 ARG A N 1
ATOM 3608 C CA . ARG A 1 461 ? -2.999 1.525 -16.797 1.00 59.22 461 ARG A CA 1
ATOM 3609 C C . ARG A 1 461 ? -2.912 0.712 -15.487 1.00 59.22 461 ARG A C 1
ATOM 3611 O O . ARG A 1 461 ? -3.947 0.270 -14.987 1.00 59.22 461 ARG A O 1
ATOM 3618 N N . PRO A 1 462 ? -1.731 0.570 -14.853 1.00 55.78 462 PRO A N 1
ATOM 3619 C CA . PRO A 1 462 ? -1.488 -0.401 -13.784 1.00 55.78 462 PRO A CA 1
ATOM 3620 C C . PRO A 1 462 ? -1.899 0.155 -12.408 1.00 55.78 462 PRO A C 1
ATOM 3622 O O . PRO A 1 462 ? -1.195 0.020 -11.411 1.00 55.78 462 PRO A O 1
ATOM 3625 N N . ILE A 1 463 ? -3.041 0.844 -12.365 1.00 50.97 463 ILE A N 1
ATOM 3626 C CA . ILE A 1 463 ? -3.533 1.642 -11.230 1.00 50.97 463 ILE A CA 1
ATOM 3627 C C . ILE A 1 463 ? -4.289 0.816 -10.181 1.00 50.97 463 ILE A C 1
ATOM 3629 O O . ILE A 1 463 ? -4.413 1.251 -9.039 1.00 50.97 463 ILE A O 1
ATOM 3633 N N . THR A 1 464 ? -4.781 -0.372 -10.539 1.00 48.78 464 THR A N 1
ATOM 3634 C CA . THR A 1 464 ? -5.857 -1.057 -9.797 1.00 48.78 464 THR A CA 1
ATOM 3635 C C . THR A 1 464 ? -5.404 -2.163 -8.839 1.00 48.78 464 THR A C 1
ATOM 3637 O O . THR A 1 464 ? -6.218 -2.663 -8.061 1.00 48.78 464 THR A O 1
ATOM 3640 N N . LYS A 1 465 ? -4.123 -2.562 -8.838 1.00 50.56 465 LYS A N 1
ATOM 3641 C CA . LYS A 1 465 ? -3.612 -3.634 -7.965 1.00 50.56 465 LYS A CA 1
ATOM 3642 C C . LYS A 1 465 ? -2.384 -3.169 -7.183 1.00 50.56 465 LYS A C 1
ATOM 3644 O O . LYS A 1 465 ? -1.391 -2.769 -7.779 1.00 50.56 465 LYS A O 1
ATOM 3649 N N . LYS A 1 466 ? -2.424 -3.295 -5.848 1.00 56.69 466 LYS A N 1
ATOM 3650 C CA . LYS A 1 466 ? -1.294 -3.045 -4.923 1.00 56.69 466 LYS A CA 1
ATOM 3651 C C . LYS A 1 466 ? -0.217 -4.143 -5.011 1.00 56.69 466 LYS A C 1
ATOM 3653 O O . LYS A 1 466 ? 0.192 -4.715 -4.004 1.00 56.69 466 LYS A O 1
ATOM 3658 N N . ASP A 1 467 ? 0.192 -4.491 -6.227 1.00 64.50 467 ASP A N 1
ATOM 3659 C CA . ASP A 1 467 ? 1.214 -5.496 -6.504 1.00 64.50 467 ASP A CA 1
ATOM 3660 C C . ASP A 1 467 ? 2.567 -4.795 -6.679 1.00 64.50 467 ASP A C 1
ATOM 3662 O O . ASP A 1 467 ? 2.976 -4.418 -7.779 1.00 64.50 467 ASP A O 1
ATOM 3666 N N . PHE A 1 468 ? 3.232 -4.561 -5.544 1.00 65.94 468 PHE A N 1
ATOM 3667 C CA . PHE A 1 468 ? 4.541 -3.908 -5.475 1.00 65.94 468 PHE A CA 1
ATOM 3668 C C . PHE A 1 468 ? 5.567 -4.598 -6.381 1.00 65.94 468 PHE A C 1
ATOM 3670 O O . PHE A 1 468 ? 6.309 -3.930 -7.100 1.00 65.94 468 PHE A O 1
ATOM 3677 N N . THR A 1 469 ? 5.584 -5.933 -6.369 1.00 69.38 469 THR A N 1
ATOM 3678 C CA . THR A 1 469 ? 6.528 -6.750 -7.134 1.00 69.38 469 THR A CA 1
ATOM 3679 C C . THR A 1 469 ? 6.293 -6.599 -8.632 1.00 69.38 469 THR A C 1
ATOM 3681 O O . THR A 1 469 ? 7.248 -6.381 -9.376 1.00 69.38 469 THR A O 1
ATOM 3684 N N . LEU A 1 470 ? 5.035 -6.654 -9.085 1.00 71.94 470 LEU A N 1
ATOM 3685 C CA . LEU A 1 470 ? 4.697 -6.474 -10.496 1.00 71.94 470 LEU A CA 1
ATOM 3686 C C . LEU A 1 470 ? 4.998 -5.050 -10.983 1.00 71.94 470 LEU A C 1
ATOM 3688 O O . LEU A 1 470 ? 5.601 -4.895 -12.044 1.00 71.94 470 LEU A O 1
ATOM 3692 N N . MET A 1 471 ? 4.644 -4.016 -10.209 1.00 74.38 471 MET A N 1
ATOM 3693 C CA . MET A 1 471 ? 4.924 -2.625 -10.584 1.00 74.38 471 MET A CA 1
ATOM 3694 C C . MET A 1 471 ? 6.432 -2.369 -10.707 1.00 74.38 471 MET A C 1
ATOM 3696 O O . MET A 1 471 ? 6.880 -1.861 -11.734 1.00 74.38 471 MET A O 1
ATOM 3700 N N . VAL A 1 472 ? 7.226 -2.767 -9.704 1.00 75.56 472 VAL A N 1
ATOM 3701 C CA . VAL A 1 472 ? 8.691 -2.611 -9.738 1.00 75.56 472 VAL A CA 1
ATOM 3702 C C . VAL A 1 472 ? 9.299 -3.412 -10.892 1.00 75.56 472 VAL A C 1
ATOM 3704 O O . VAL A 1 472 ? 10.129 -2.877 -11.623 1.00 75.56 472 VAL A O 1
ATOM 3707 N N . SER A 1 473 ? 8.841 -4.646 -11.123 1.00 77.62 473 SER A N 1
ATOM 3708 C CA . SER A 1 473 ? 9.310 -5.480 -12.236 1.00 77.62 473 SER A CA 1
ATOM 3709 C C . SER A 1 473 ? 8.999 -4.862 -13.606 1.00 77.62 473 SER A C 1
ATOM 3711 O O . SER A 1 473 ? 9.837 -4.905 -14.504 1.00 77.62 473 SER A O 1
ATOM 3713 N N . ASN A 1 474 ? 7.834 -4.230 -13.774 1.00 77.69 474 ASN A N 1
ATOM 3714 C CA . ASN A 1 474 ? 7.481 -3.544 -15.018 1.00 77.69 474 ASN A CA 1
ATOM 3715 C C . ASN A 1 474 ? 8.301 -2.260 -15.213 1.00 77.69 474 ASN A C 1
ATOM 3717 O O . ASN A 1 474 ? 8.815 -2.036 -16.308 1.00 77.69 474 ASN A O 1
ATOM 3721 N N . MET A 1 475 ? 8.507 -1.463 -14.158 1.00 80.31 475 MET A N 1
ATOM 3722 C CA . MET A 1 475 ? 9.399 -0.296 -14.207 1.00 80.31 475 MET A CA 1
ATOM 3723 C C . MET A 1 475 ? 10.841 -0.691 -14.566 1.00 80.31 475 MET A C 1
ATOM 3725 O O . MET A 1 475 ? 11.469 -0.011 -15.375 1.00 80.31 475 MET A O 1
ATOM 3729 N N . GLN A 1 476 ? 11.348 -1.801 -14.017 1.00 81.75 476 GLN A N 1
ATOM 3730 C CA . GLN A 1 476 ? 12.662 -2.355 -14.359 1.00 81.75 476 GLN A CA 1
ATOM 3731 C C . GLN A 1 476 ? 12.743 -2.743 -15.839 1.00 81.75 476 GLN A C 1
ATOM 3733 O O . GLN A 1 476 ? 13.622 -2.244 -16.533 1.00 81.75 476 GLN A O 1
ATOM 3738 N N . ARG A 1 477 ? 11.790 -3.533 -16.358 1.00 79.50 477 ARG A N 1
ATOM 3739 C CA . ARG A 1 477 ? 11.765 -3.925 -17.782 1.00 79.50 477 ARG A CA 1
ATOM 3740 C C . ARG A 1 477 ? 11.730 -2.722 -18.724 1.00 79.50 477 ARG A C 1
ATOM 3742 O O . ARG A 1 477 ? 12.486 -2.677 -19.689 1.00 79.50 477 ARG A O 1
ATOM 3749 N N . VAL A 1 478 ? 10.885 -1.731 -18.434 1.00 81.06 478 VAL A N 1
ATOM 3750 C CA . VAL A 1 478 ? 10.796 -0.498 -19.234 1.00 81.06 478 VAL A CA 1
ATOM 3751 C C . VAL A 1 478 ? 12.119 0.272 -19.190 1.00 81.06 478 VAL A C 1
ATOM 3753 O O . VAL A 1 478 ? 12.594 0.736 -20.228 1.00 81.06 478 VAL A O 1
ATOM 3756 N N . HIS A 1 479 ? 12.764 0.359 -18.024 1.00 83.81 479 HIS A N 1
ATOM 3757 C CA . HIS A 1 479 ? 14.074 0.993 -17.882 1.00 83.81 479 HIS A CA 1
ATOM 3758 C C . HIS A 1 479 ? 15.173 0.258 -18.668 1.00 83.81 479 HIS A C 1
ATOM 3760 O O . HIS A 1 479 ? 15.941 0.898 -19.387 1.00 83.81 479 HIS A O 1
ATOM 3766 N N . GLU A 1 480 ? 15.214 -1.073 -18.591 1.00 80.69 480 GLU A N 1
ATOM 3767 C CA . GLU A 1 480 ? 16.181 -1.919 -19.298 1.00 80.69 480 GLU A CA 1
ATOM 3768 C C . GLU A 1 480 ? 16.029 -1.824 -20.821 1.00 80.69 480 GLU A C 1
ATOM 3770 O O . GLU A 1 480 ? 17.021 -1.615 -21.521 1.00 80.69 480 GLU A O 1
ATOM 3775 N N . VAL A 1 481 ? 14.796 -1.895 -21.338 1.00 79.69 481 VAL A N 1
ATOM 3776 C CA . VAL A 1 481 ? 14.501 -1.715 -22.771 1.00 79.69 481 VAL A CA 1
ATOM 3777 C C . VAL A 1 481 ? 14.870 -0.305 -23.237 1.00 79.69 481 VAL A C 1
ATOM 3779 O O . VAL A 1 481 ? 15.473 -0.156 -24.299 1.00 79.69 481 VAL A O 1
ATOM 3782 N N . THR A 1 482 ? 14.593 0.726 -22.430 1.00 79.56 482 THR A N 1
ATOM 3783 C CA . THR A 1 482 ? 14.976 2.115 -22.746 1.00 79.56 482 THR A CA 1
ATOM 3784 C C . THR A 1 482 ? 16.498 2.265 -22.840 1.00 79.56 482 THR A C 1
ATOM 3786 O O . THR A 1 482 ? 17.003 2.829 -23.810 1.00 79.56 482 THR A O 1
ATOM 3789 N N . ILE A 1 483 ? 17.248 1.723 -21.871 1.00 80.94 483 ILE A N 1
ATOM 3790 C CA . ILE A 1 483 ? 18.718 1.710 -21.903 1.00 80.94 483 ILE A CA 1
ATOM 3791 C C . ILE A 1 483 ? 19.222 0.972 -23.148 1.00 80.94 483 ILE A C 1
ATOM 3793 O O . ILE A 1 483 ? 20.085 1.491 -23.855 1.00 80.94 483 ILE A O 1
ATOM 3797 N N . LEU A 1 484 ? 18.679 -0.213 -23.441 1.00 78.75 484 LEU A N 1
ATOM 3798 C CA . LEU A 1 484 ? 19.099 -1.025 -24.581 1.00 78.75 484 LEU A CA 1
ATOM 3799 C C . LEU A 1 484 ? 18.845 -0.306 -25.913 1.00 78.75 484 LEU A C 1
ATOM 3801 O O . LEU A 1 484 ? 19.751 -0.252 -26.744 1.00 78.75 484 LEU A O 1
ATOM 3805 N N . HIS A 1 485 ? 17.676 0.316 -26.086 1.00 78.06 485 HIS A N 1
ATOM 3806 C CA . HIS A 1 485 ? 17.374 1.156 -27.246 1.00 78.06 485 HIS A CA 1
ATOM 3807 C C . HIS A 1 485 ? 18.407 2.280 -27.407 1.00 78.06 485 HIS A C 1
ATOM 3809 O O . HIS A 1 485 ? 19.001 2.418 -28.474 1.00 78.06 485 HIS A O 1
ATOM 3815 N N . CYS A 1 486 ? 18.712 3.031 -26.345 1.00 77.31 486 CYS A N 1
ATOM 3816 C CA . CYS A 1 486 ? 19.687 4.115 -26.442 1.00 77.31 486 CYS A CA 1
ATOM 3817 C C . CYS A 1 486 ? 21.134 3.645 -26.680 1.00 77.31 486 CYS A C 1
ATOM 3819 O O . CYS A 1 486 ? 21.922 4.408 -27.240 1.00 77.31 486 CYS A O 1
ATOM 3821 N N . ILE A 1 487 ? 21.501 2.419 -26.282 1.00 78.69 487 ILE A N 1
ATOM 3822 C CA . ILE A 1 487 ? 22.813 1.843 -26.618 1.00 78.69 487 ILE A CA 1
ATOM 3823 C C . ILE A 1 487 ? 22.851 1.385 -28.080 1.00 78.69 487 ILE A C 1
ATOM 3825 O O . ILE A 1 487 ? 23.875 1.582 -28.727 1.00 78.69 487 ILE A O 1
ATOM 3829 N N . LEU A 1 488 ? 21.755 0.838 -28.623 1.00 76.25 488 LEU A N 1
ATOM 3830 C CA . LEU A 1 488 ? 21.631 0.525 -30.056 1.00 76.25 488 LEU A CA 1
ATOM 3831 C C . LEU A 1 488 ? 21.702 1.778 -30.947 1.00 76.25 488 LEU A C 1
ATOM 3833 O O . LEU A 1 488 ? 22.067 1.672 -32.115 1.00 76.25 488 LEU A O 1
ATOM 3837 N N . ASP A 1 489 ? 21.386 2.945 -30.387 1.00 77.69 489 ASP A N 1
ATOM 3838 C CA . ASP A 1 489 ? 21.378 4.241 -31.070 1.00 77.69 489 ASP A CA 1
ATOM 3839 C C . ASP A 1 489 ? 22.751 4.958 -31.071 1.00 77.69 489 ASP A C 1
ATOM 3841 O O . ASP A 1 489 ? 22.892 6.061 -31.606 1.00 77.69 489 ASP A O 1
ATOM 3845 N N . LEU A 1 490 ? 23.781 4.375 -30.441 1.00 79.25 490 LEU A N 1
ATOM 3846 C CA . LEU A 1 490 ? 25.172 4.853 -30.499 1.00 79.25 490 LEU A CA 1
ATOM 3847 C C . LEU A 1 490 ? 25.823 4.584 -31.883 1.00 79.25 490 LEU A C 1
ATOM 3849 O O . LEU A 1 490 ? 25.253 3.887 -32.723 1.00 79.25 490 LEU A O 1
ATOM 3853 N N . PRO A 1 491 ? 27.021 5.133 -32.170 1.00 77.81 491 PRO A N 1
ATOM 3854 C CA . PRO A 1 491 ? 27.700 4.899 -33.446 1.00 77.81 491 PRO A CA 1
ATOM 3855 C C . PRO A 1 491 ? 27.955 3.407 -33.743 1.00 77.81 491 PRO A C 1
ATOM 3857 O O . PRO A 1 491 ? 28.365 2.632 -32.873 1.00 77.81 491 PRO A O 1
ATOM 3860 N N . SER A 1 492 ? 27.710 2.990 -34.989 1.00 69.31 492 SER A N 1
ATOM 3861 C CA . SER A 1 492 ? 27.733 1.578 -35.407 1.00 69.31 492 SER A CA 1
ATOM 3862 C C . SER A 1 492 ? 29.129 0.944 -35.393 1.00 69.31 492 SER A C 1
ATOM 3864 O O . SER A 1 492 ? 29.255 -0.269 -35.227 1.00 69.31 492 SER A O 1
ATOM 3866 N N . ASP A 1 493 ? 30.183 1.751 -35.490 1.00 70.94 493 ASP A N 1
ATOM 3867 C CA . ASP A 1 493 ? 31.573 1.365 -35.246 1.00 70.94 493 ASP A CA 1
ATOM 3868 C C . ASP A 1 493 ? 31.811 0.966 -33.779 1.00 70.94 493 ASP A C 1
ATOM 3870 O O . ASP A 1 493 ? 32.548 0.014 -33.504 1.00 70.94 493 ASP A O 1
ATOM 3874 N N . LEU A 1 494 ? 31.118 1.613 -32.835 1.00 71.00 494 LEU A N 1
ATOM 3875 C CA . LEU A 1 494 ? 31.218 1.314 -31.409 1.00 71.00 494 LEU A CA 1
ATOM 3876 C C . LEU A 1 494 ? 30.371 0.096 -31.002 1.00 71.00 494 LEU A C 1
ATOM 3878 O O . LEU A 1 494 ? 30.850 -0.747 -30.244 1.00 71.00 494 LEU A O 1
ATOM 3882 N N . ILE A 1 495 ? 29.162 -0.074 -31.546 1.00 69.88 495 ILE A N 1
ATOM 3883 C CA . ILE A 1 495 ? 28.265 -1.203 -31.203 1.00 69.88 495 ILE A CA 1
ATOM 3884 C C . ILE A 1 495 ? 28.608 -2.483 -31.987 1.00 69.88 495 ILE A C 1
ATOM 3886 O O . ILE A 1 495 ? 28.470 -3.595 -31.464 1.00 69.88 495 ILE A O 1
ATOM 3890 N N . GLY A 1 496 ? 29.082 -2.334 -33.228 1.00 63.66 496 GLY A N 1
ATOM 3891 C CA . GLY A 1 496 ? 29.111 -3.394 -34.239 1.00 63.66 496 GLY A CA 1
ATOM 3892 C C . GLY A 1 496 ? 27.792 -3.474 -35.017 1.00 63.66 496 GLY A C 1
ATOM 3893 O O . GLY A 1 496 ? 26.817 -2.807 -34.674 1.00 63.66 496 GLY A O 1
ATOM 3894 N N . GLN A 1 497 ? 27.748 -4.303 -36.065 1.00 58.25 497 GLN A N 1
ATOM 3895 C CA . GLN A 1 497 ? 26.510 -4.542 -36.814 1.00 58.25 497 GLN A CA 1
ATOM 3896 C C . GLN A 1 497 ? 25.434 -5.122 -35.881 1.00 58.25 497 GLN A C 1
ATOM 3898 O O . GLN A 1 497 ? 25.667 -6.095 -35.165 1.00 58.25 497 GLN A O 1
ATOM 3903 N N . THR A 1 498 ? 24.265 -4.485 -35.862 1.00 54.22 498 THR A N 1
ATOM 3904 C CA . THR A 1 498 ? 23.110 -4.848 -35.021 1.00 54.22 498 THR A CA 1
ATOM 3905 C C . THR A 1 498 ? 22.069 -5.688 -35.760 1.00 54.22 498 THR A C 1
ATOM 3907 O O . THR A 1 498 ? 21.174 -6.239 -35.128 1.00 54.22 498 THR A O 1
ATOM 3910 N N . GLN A 1 499 ? 22.203 -5.826 -37.081 1.00 50.84 499 GLN A N 1
ATOM 3911 C CA . GLN A 1 499 ? 21.390 -6.712 -37.910 1.00 50.84 499 GLN A CA 1
ATOM 3912 C C . GLN A 1 499 ? 22.037 -8.099 -37.979 1.00 50.84 499 GLN A C 1
ATOM 3914 O O . GLN A 1 499 ? 22.799 -8.379 -38.902 1.00 50.84 499 GLN A O 1
ATOM 3919 N N . ALA A 1 500 ? 21.724 -8.958 -37.009 1.00 49.34 500 ALA A N 1
ATOM 3920 C CA . ALA A 1 500 ? 21.888 -10.396 -37.196 1.00 49.34 500 ALA A CA 1
ATOM 3921 C C . ALA A 1 500 ? 20.842 -10.867 -38.222 1.00 49.34 500 ALA A C 1
ATOM 3923 O O . ALA A 1 500 ? 19.658 -10.548 -38.085 1.00 49.34 500 ALA A O 1
ATOM 3924 N N . GLN A 1 501 ? 21.263 -11.580 -39.267 1.00 47.78 501 GLN A N 1
ATOM 3925 C CA . GLN A 1 501 ? 20.344 -12.148 -40.261 1.00 47.78 501 GLN A CA 1
ATOM 3926 C C . GLN A 1 501 ? 19.710 -13.454 -39.768 1.00 47.78 501 GLN A C 1
ATOM 3928 O O . GLN A 1 501 ? 18.652 -13.836 -40.263 1.00 47.78 501 GLN A O 1
ATOM 3933 N N . ASN A 1 502 ? 20.322 -14.111 -38.777 1.00 48.22 502 ASN A N 1
ATOM 3934 C CA . ASN A 1 502 ? 19.768 -15.274 -38.086 1.00 48.22 502 ASN A CA 1
ATOM 3935 C C . ASN A 1 502 ? 19.873 -15.105 -36.565 1.00 48.22 502 ASN A C 1
ATOM 3937 O O . ASN A 1 502 ? 20.828 -14.525 -36.059 1.00 48.22 502 ASN A O 1
ATOM 3941 N N . LEU A 1 503 ? 18.914 -15.678 -35.833 1.00 47.19 503 LEU A N 1
ATOM 3942 C CA . LEU A 1 503 ? 18.896 -15.687 -34.361 1.00 47.19 503 LEU A CA 1
ATOM 3943 C C . LEU A 1 503 ? 20.073 -16.465 -33.735 1.00 47.19 503 LEU A C 1
ATOM 3945 O O . LEU A 1 503 ? 20.376 -16.251 -32.565 1.00 47.19 503 LEU A O 1
ATOM 3949 N N . ASP A 1 504 ? 20.738 -17.320 -34.518 1.00 48.41 504 ASP A N 1
ATOM 3950 C CA . ASP A 1 504 ? 21.866 -18.163 -34.098 1.00 48.41 504 ASP A CA 1
ATOM 3951 C C . ASP A 1 504 ? 23.256 -17.529 -34.352 1.00 48.41 504 ASP A C 1
ATOM 3953 O O . ASP A 1 504 ? 24.278 -18.181 -34.138 1.00 48.41 504 ASP A O 1
ATOM 3957 N N . GLU A 1 505 ? 23.341 -16.282 -34.836 1.00 55.62 505 GLU A N 1
ATOM 3958 C CA . GLU A 1 505 ? 24.636 -15.608 -35.031 1.00 55.62 505 GLU A CA 1
ATOM 3959 C C . GLU A 1 505 ? 25.241 -15.143 -33.693 1.00 55.62 505 GLU A C 1
ATOM 3961 O O . GLU A 1 505 ? 24.661 -14.321 -32.978 1.00 55.62 505 GLU A O 1
ATOM 3966 N N . GLU A 1 506 ? 26.446 -15.630 -33.365 1.00 54.34 506 GLU A N 1
ATOM 3967 C CA . GLU A 1 506 ? 27.196 -15.177 -32.187 1.00 54.34 506 GLU A CA 1
ATOM 3968 C C . GLU A 1 506 ? 27.469 -13.667 -32.263 1.00 54.34 506 GLU A C 1
ATOM 3970 O O . GLU A 1 506 ? 28.224 -13.175 -33.107 1.00 54.34 506 GLU A O 1
ATOM 3975 N N . LEU A 1 507 ? 26.857 -12.916 -31.346 1.00 60.75 507 LEU A N 1
ATOM 3976 C CA . LEU A 1 507 ? 27.017 -11.468 -31.278 1.00 60.75 507 LEU A CA 1
ATOM 3977 C C . LEU A 1 507 ? 28.464 -11.087 -30.909 1.00 60.75 507 LEU A C 1
ATOM 3979 O O . LEU A 1 507 ? 29.070 -11.716 -30.040 1.00 60.75 507 LEU A O 1
ATOM 3983 N N . PRO A 1 508 ? 29.033 -10.032 -31.524 1.00 63.28 508 PRO A N 1
ATOM 3984 C CA . PRO A 1 508 ? 30.452 -9.726 -31.394 1.00 63.28 508 PRO A CA 1
ATOM 3985 C C . PRO A 1 508 ? 30.841 -9.350 -29.959 1.00 63.28 508 PRO A C 1
ATOM 3987 O O . PRO A 1 508 ? 30.405 -8.329 -29.425 1.00 63.28 508 PRO A O 1
ATOM 3990 N N . LEU A 1 509 ? 31.734 -10.156 -29.381 1.00 69.81 509 LEU A N 1
ATOM 3991 C CA . LEU A 1 509 ? 32.348 -9.959 -28.069 1.00 69.81 509 LEU A CA 1
ATOM 3992 C C . LEU A 1 509 ? 33.158 -8.652 -27.990 1.00 69.81 509 LEU A C 1
ATOM 3994 O O . LEU A 1 509 ? 34.181 -8.488 -28.664 1.00 69.81 509 LEU A O 1
ATOM 3998 N N . TRP A 1 510 ? 32.736 -7.752 -27.108 1.00 75.25 510 TRP A N 1
ATOM 3999 C CA . TRP A 1 510 ? 33.440 -6.537 -26.719 1.00 75.25 510 TRP A CA 1
ATOM 4000 C C . TRP A 1 510 ? 34.566 -6.841 -25.722 1.00 75.25 510 TRP A C 1
ATOM 4002 O O . TRP A 1 510 ? 34.437 -7.691 -24.838 1.00 75.25 510 TRP A O 1
ATOM 4012 N N . ASP A 1 511 ? 35.682 -6.128 -25.873 1.00 77.25 511 ASP A N 1
ATOM 4013 C CA . ASP A 1 511 ? 36.697 -6.001 -24.827 1.00 77.25 511 ASP A CA 1
ATOM 4014 C C . ASP A 1 511 ? 36.323 -4.904 -23.817 1.00 77.25 511 ASP A C 1
ATOM 4016 O O . ASP A 1 511 ? 35.449 -4.069 -24.059 1.00 77.25 511 ASP A O 1
ATOM 4020 N N . ASP A 1 512 ? 37.010 -4.912 -22.682 1.00 77.31 512 ASP A N 1
ATOM 4021 C CA . ASP A 1 512 ? 36.768 -4.055 -21.523 1.00 77.31 512 ASP A CA 1
ATOM 4022 C C . ASP A 1 512 ? 36.871 -2.555 -21.857 1.00 77.31 512 ASP A C 1
ATOM 4024 O O . ASP A 1 512 ? 36.103 -1.741 -21.346 1.00 77.31 512 ASP A O 1
ATOM 4028 N N . SER A 1 513 ? 37.788 -2.182 -22.757 1.00 82.06 513 SER A N 1
ATOM 4029 C CA . SER A 1 513 ? 37.998 -0.795 -23.192 1.00 82.06 513 SER A CA 1
ATOM 4030 C C . SER A 1 513 ? 36.818 -0.297 -24.029 1.00 82.06 513 SER A C 1
ATOM 4032 O O . SER A 1 513 ? 36.279 0.792 -23.800 1.00 82.06 513 SER A O 1
ATOM 4034 N N . ARG A 1 514 ? 36.355 -1.131 -24.966 1.00 80.25 514 ARG A N 1
ATOM 4035 C CA . ARG A 1 514 ? 35.156 -0.882 -25.768 1.00 80.25 514 ARG A CA 1
ATOM 4036 C C . ARG A 1 514 ? 33.904 -0.834 -24.894 1.00 80.25 514 ARG A C 1
ATOM 4038 O O . ARG A 1 514 ? 33.116 0.098 -25.031 1.00 80.25 514 ARG A O 1
ATOM 4045 N N . ALA A 1 515 ? 33.750 -1.786 -23.974 1.00 79.25 515 ALA A N 1
ATOM 4046 C CA . ALA A 1 515 ? 32.649 -1.841 -23.016 1.00 79.25 515 ALA A CA 1
ATOM 4047 C C . ALA A 1 515 ? 32.563 -0.562 -22.168 1.00 79.25 515 ALA A C 1
ATOM 4049 O O . ALA A 1 515 ? 31.510 0.073 -22.109 1.00 79.25 515 ALA A O 1
ATOM 4050 N N . GLN A 1 516 ? 33.682 -0.135 -21.577 1.00 83.81 516 GLN A N 1
ATOM 4051 C CA . GLN A 1 516 ? 33.746 1.089 -20.782 1.00 83.81 516 GLN A CA 1
ATOM 4052 C C . GLN A 1 516 ? 33.439 2.333 -21.632 1.00 83.81 516 GLN A C 1
ATOM 4054 O O . GLN A 1 516 ? 32.685 3.204 -21.202 1.00 83.81 516 GLN A O 1
ATOM 4059 N N . THR A 1 517 ? 33.932 2.380 -22.875 1.00 86.94 517 THR A N 1
ATOM 4060 C CA . THR A 1 517 ? 33.641 3.476 -23.815 1.00 86.94 517 THR A CA 1
ATOM 4061 C C . THR A 1 517 ? 32.148 3.560 -24.159 1.00 86.94 517 THR A C 1
ATOM 4063 O O . THR A 1 517 ? 31.595 4.660 -24.186 1.00 86.94 517 THR A O 1
ATOM 4066 N N . VAL A 1 518 ? 31.468 2.426 -24.380 1.00 84.62 518 VAL A N 1
ATOM 4067 C CA . VAL A 1 518 ? 30.006 2.372 -24.588 1.00 84.62 518 VAL A CA 1
ATOM 4068 C C . VAL A 1 518 ? 29.261 2.898 -23.360 1.00 84.62 518 VAL A C 1
ATOM 4070 O O . VAL A 1 518 ? 28.367 3.734 -23.501 1.00 84.62 518 VAL A O 1
ATOM 4073 N N . ILE A 1 519 ? 29.649 2.458 -22.158 1.00 87.12 519 ILE A N 1
ATOM 4074 C CA . ILE A 1 519 ? 29.028 2.884 -20.895 1.00 87.12 519 ILE A CA 1
ATOM 4075 C C . ILE A 1 519 ? 29.179 4.396 -20.691 1.00 87.12 519 ILE A C 1
ATOM 4077 O O . ILE A 1 519 ? 28.203 5.079 -20.376 1.00 87.12 519 ILE A O 1
ATOM 4081 N N . ASP A 1 520 ? 30.376 4.937 -20.918 1.00 89.12 520 ASP A N 1
ATOM 4082 C CA . ASP A 1 520 ? 30.656 6.362 -20.746 1.00 89.12 520 ASP A CA 1
ATOM 4083 C C . ASP A 1 520 ? 29.955 7.234 -21.796 1.00 89.12 520 ASP A C 1
ATOM 4085 O O . ASP A 1 520 ? 29.394 8.272 -21.441 1.00 89.12 520 ASP A O 1
ATOM 4089 N N . GLN A 1 521 ? 29.898 6.812 -23.065 1.00 88.31 521 GLN A N 1
ATOM 4090 C CA . GLN A 1 521 ? 29.155 7.544 -24.099 1.00 88.31 521 GLN A CA 1
ATOM 4091 C C . GLN A 1 521 ? 27.639 7.506 -23.869 1.00 88.31 521 GLN A C 1
ATOM 4093 O O . GLN A 1 521 ? 26.976 8.536 -24.011 1.00 88.31 521 GLN A O 1
ATOM 4098 N N . CYS A 1 522 ? 27.088 6.357 -23.464 1.00 87.50 522 CYS A N 1
ATOM 4099 C CA . CYS A 1 522 ? 25.678 6.229 -23.088 1.00 87.50 522 CYS A CA 1
ATOM 4100 C C . CYS A 1 522 ? 25.341 7.135 -21.887 1.00 87.50 522 CYS A C 1
ATOM 4102 O O . CYS A 1 522 ? 24.368 7.895 -21.923 1.00 87.50 522 CYS A O 1
ATOM 4104 N N . TYR A 1 523 ? 26.203 7.146 -20.862 1.00 90.62 523 TYR A N 1
ATOM 4105 C CA . TYR A 1 523 ? 26.074 8.050 -19.721 1.00 90.62 523 TYR A CA 1
ATOM 4106 C C . TYR A 1 523 ? 26.098 9.526 -20.144 1.00 90.62 523 TYR A C 1
ATOM 4108 O O . TYR A 1 523 ? 25.203 10.289 -19.769 1.00 90.62 523 TYR A O 1
ATOM 4116 N N . GLU A 1 524 ? 27.083 9.941 -20.944 1.00 90.62 524 GLU A N 1
ATOM 4117 C CA . GLU A 1 524 ? 27.223 11.343 -21.346 1.00 90.62 524 GLU A CA 1
ATOM 4118 C C . GLU A 1 524 ? 26.079 11.834 -22.241 1.00 90.62 524 GLU A C 1
ATOM 4120 O O . GLU A 1 524 ? 25.655 12.987 -22.100 1.00 90.62 524 GLU A O 1
ATOM 4125 N N . ARG A 1 525 ? 25.534 10.963 -23.102 1.00 85.06 525 ARG A N 1
ATOM 4126 C CA . ARG A 1 525 ? 24.425 11.275 -24.016 1.00 85.06 525 ARG A CA 1
ATOM 4127 C C . ARG A 1 525 ? 23.069 11.426 -23.318 1.00 85.06 525 ARG A C 1
ATOM 4129 O O . ARG A 1 525 ? 22.262 12.225 -23.786 1.00 85.06 525 ARG A O 1
ATOM 4136 N N . LEU A 1 526 ? 22.815 10.691 -22.231 1.00 81.06 526 LEU A N 1
ATOM 4137 C CA . LEU A 1 526 ? 21.478 10.577 -21.619 1.00 81.06 526 LEU A CA 1
ATOM 4138 C C . LEU A 1 526 ? 21.418 11.100 -20.179 1.00 81.06 526 LEU A C 1
ATOM 4140 O O . LEU A 1 526 ? 20.535 11.878 -19.814 1.00 81.06 526 LEU A O 1
ATOM 4144 N N . PHE A 1 527 ? 22.360 10.661 -19.347 1.00 86.88 527 PHE A N 1
ATOM 4145 C CA . PHE A 1 527 ? 22.272 10.771 -17.892 1.00 86.88 527 PHE A CA 1
ATOM 4146 C C . PHE A 1 527 ? 23.095 11.934 -17.322 1.00 86.88 527 PHE A C 1
ATOM 4148 O O . PHE A 1 527 ? 22.827 12.385 -16.204 1.00 86.88 527 PHE A O 1
ATOM 4155 N N . SER A 1 528 ? 24.056 12.462 -18.089 1.00 90.00 528 SER A N 1
ATOM 4156 C CA . SER A 1 528 ? 24.878 13.600 -17.672 1.00 90.00 528 SER A CA 1
ATOM 4157 C C . SER A 1 528 ? 24.037 14.837 -17.313 1.00 90.00 528 SER A C 1
ATOM 4159 O O . SER A 1 528 ? 22.974 15.083 -17.898 1.00 90.00 528 SER A O 1
ATOM 4161 N N . PRO A 1 529 ? 24.524 15.713 -16.410 1.00 87.56 529 PRO A N 1
ATOM 4162 C CA . PRO A 1 529 ? 23.860 16.983 -16.111 1.00 87.56 529 PRO A CA 1
ATOM 4163 C C . PRO A 1 529 ? 23.655 17.878 -17.344 1.00 87.56 529 PRO A C 1
ATOM 4165 O O . PRO A 1 529 ? 22.762 18.725 -17.352 1.00 87.56 529 PRO A O 1
ATOM 4168 N N . LYS A 1 530 ? 24.477 17.707 -18.390 1.00 89.50 530 LYS A N 1
ATOM 4169 C CA . LYS A 1 530 ? 24.340 18.411 -19.670 1.00 89.50 530 LYS A CA 1
ATOM 4170 C C . LYS A 1 530 ? 23.199 17.825 -20.506 1.00 89.50 530 LYS A C 1
ATOM 4172 O O . LYS A 1 530 ? 22.369 18.599 -20.977 1.00 89.50 530 LYS A O 1
ATOM 4177 N N . ALA A 1 531 ? 23.135 16.499 -20.644 1.00 87.31 531 ALA A N 1
ATOM 4178 C CA . ALA A 1 531 ? 22.069 15.799 -21.359 1.00 87.31 531 ALA A CA 1
ATOM 4179 C C . ALA A 1 531 ? 20.693 16.079 -20.741 1.00 87.31 531 ALA A C 1
ATOM 4181 O O . ALA A 1 531 ? 19.789 16.541 -21.433 1.00 87.31 531 ALA A O 1
ATOM 4182 N N . ARG A 1 532 ? 20.564 15.940 -19.415 1.00 85.56 532 ARG A N 1
ATOM 4183 C CA . ARG A 1 532 ? 19.305 16.197 -18.692 1.00 85.56 532 ARG A CA 1
ATOM 4184 C C . ARG A 1 532 ? 18.783 17.627 -18.899 1.00 85.56 532 ARG A C 1
ATOM 4186 O O . ARG A 1 532 ? 17.600 17.813 -19.161 1.00 85.56 532 ARG A O 1
ATOM 4193 N N . ARG A 1 533 ? 19.667 18.636 -18.875 1.00 86.31 533 ARG A N 1
ATOM 4194 C CA . ARG A 1 533 ? 19.318 20.043 -19.178 1.00 86.31 533 ARG A CA 1
ATOM 4195 C C . ARG A 1 533 ? 18.988 20.296 -20.652 1.00 86.31 533 ARG A C 1
ATOM 4197 O O . ARG A 1 533 ? 18.311 21.276 -20.951 1.00 86.31 533 ARG A O 1
ATOM 4204 N N . ALA A 1 534 ? 19.510 19.490 -21.576 1.00 87.25 534 ALA A N 1
ATOM 4205 C CA . ALA A 1 534 ? 19.144 19.572 -22.988 1.00 87.25 534 ALA A CA 1
ATOM 4206 C C . ALA A 1 534 ? 17.743 18.981 -23.206 1.00 87.25 534 ALA A C 1
ATOM 4208 O O . ALA A 1 534 ? 16.888 19.663 -23.762 1.00 87.25 534 ALA A O 1
ATOM 4209 N N . ALA A 1 535 ? 17.479 17.792 -22.656 1.00 81.88 535 ALA A N 1
ATOM 4210 C CA . ALA A 1 535 ? 16.171 17.139 -22.693 1.00 81.88 535 ALA A CA 1
ATOM 4211 C C . ALA A 1 535 ? 15.061 17.986 -22.037 1.00 81.88 535 ALA A C 1
ATOM 4213 O O . ALA A 1 535 ? 13.969 18.095 -22.579 1.00 81.88 535 ALA A O 1
ATOM 4214 N N . GLU A 1 536 ? 15.336 18.670 -20.922 1.00 80.81 536 GLU A N 1
ATOM 4215 C CA . GLU A 1 536 ? 14.372 19.590 -20.290 1.00 80.81 536 GLU A CA 1
ATOM 4216 C C . GLU A 1 536 ? 14.003 20.788 -21.195 1.00 80.81 536 GLU A C 1
ATOM 4218 O O . GLU A 1 536 ? 12.844 21.209 -21.250 1.00 80.81 536 GLU A O 1
ATOM 4223 N N . LYS A 1 537 ? 14.972 21.313 -21.958 1.00 82.38 537 LYS A N 1
ATOM 4224 C CA . LYS A 1 537 ? 14.747 22.371 -22.963 1.00 82.38 537 LYS A CA 1
ATOM 4225 C C . LYS A 1 537 ? 14.052 21.864 -24.227 1.00 82.38 537 LYS A C 1
ATOM 4227 O O . LYS A 1 537 ? 13.451 22.654 -24.946 1.00 82.38 537 LYS A O 1
ATOM 4232 N N . GLU A 1 538 ? 14.169 20.573 -24.518 1.00 75.69 538 GLU A N 1
ATOM 4233 C CA . GLU A 1 538 ? 13.441 19.894 -25.589 1.00 75.69 538 GLU A CA 1
ATOM 4234 C C . GLU A 1 538 ? 11.972 19.725 -25.185 1.00 75.69 538 GLU A C 1
ATOM 4236 O O . GLU A 1 538 ? 11.094 20.268 -25.840 1.00 75.69 538 GLU A O 1
ATOM 4241 N N . ALA A 1 539 ? 11.712 19.107 -24.029 1.00 66.50 539 ALA A N 1
ATOM 4242 C CA . ALA A 1 539 ? 10.376 18.820 -23.501 1.00 66.50 539 ALA A CA 1
ATOM 4243 C C . ALA A 1 539 ? 9.523 20.065 -23.179 1.00 66.50 539 ALA A C 1
ATOM 4245 O O . ALA A 1 539 ? 8.326 19.951 -22.924 1.00 66.50 539 ALA A O 1
ATOM 4246 N N . THR A 1 540 ? 10.120 21.260 -23.170 1.00 63.94 540 THR A N 1
ATOM 4247 C CA . THR A 1 540 ? 9.413 22.545 -23.021 1.00 63.94 540 THR A CA 1
ATOM 4248 C C . THR A 1 540 ? 9.059 23.214 -24.355 1.00 63.94 540 THR A C 1
ATOM 4250 O O . THR A 1 540 ? 8.392 24.251 -24.353 1.00 63.94 540 THR A O 1
ATOM 4253 N N . LYS A 1 541 ? 9.439 22.630 -25.501 1.00 69.25 541 LYS A N 1
ATOM 4254 C CA . LYS A 1 541 ? 8.942 23.036 -26.825 1.00 69.25 541 LYS A CA 1
ATOM 4255 C C . LYS A 1 541 ? 7.487 22.594 -26.998 1.00 69.25 541 LYS A C 1
ATOM 4257 O O . LYS A 1 541 ? 7.071 21.560 -26.484 1.00 69.25 541 LYS A O 1
ATOM 4262 N N . LYS A 1 542 ? 6.718 23.376 -27.759 1.00 53.28 542 LYS A N 1
ATOM 4263 C CA . LYS A 1 542 ? 5.271 23.177 -27.942 1.00 53.28 542 LYS A CA 1
ATOM 4264 C C . LYS A 1 542 ? 4.913 21.904 -28.723 1.00 53.28 542 LYS A C 1
ATOM 4266 O O . LYS A 1 542 ? 3.836 21.362 -28.512 1.00 53.28 542 LYS A O 1
ATOM 4271 N N . ASP A 1 543 ? 5.826 21.450 -29.579 1.00 55.22 543 ASP A N 1
ATOM 4272 C CA . ASP A 1 543 ? 5.630 20.326 -30.505 1.00 55.22 543 ASP A CA 1
ATOM 4273 C C . ASP A 1 543 ? 6.313 19.030 -30.021 1.00 55.22 543 ASP A C 1
ATOM 4275 O O . ASP A 1 543 ? 6.352 18.036 -30.740 1.00 55.22 543 ASP A O 1
ATOM 4279 N N . SER A 1 544 ? 6.890 19.032 -28.815 1.00 46.84 544 SER A N 1
ATOM 4280 C CA . SER A 1 544 ? 7.470 17.832 -28.207 1.00 46.84 544 SER A CA 1
ATOM 4281 C C . SER A 1 544 ? 6.390 17.014 -27.489 1.00 46.84 544 SER A C 1
ATOM 4283 O O . SER A 1 544 ? 5.545 17.616 -26.820 1.00 46.84 544 SER A O 1
ATOM 4285 N N . PRO A 1 545 ? 6.427 15.665 -27.548 1.00 51.50 545 PRO A N 1
ATOM 4286 C CA . PRO A 1 545 ? 5.531 14.817 -26.765 1.00 51.50 545 PRO A CA 1
ATOM 4287 C C . PRO A 1 545 ? 5.795 15.072 -25.278 1.00 51.50 545 PRO A C 1
ATOM 4289 O O . PRO A 1 545 ? 6.829 14.690 -24.729 1.00 51.50 545 PRO A O 1
ATOM 4292 N N . ASN A 1 546 ? 4.895 15.823 -24.643 1.00 47.44 546 ASN A N 1
ATOM 4293 C CA . ASN A 1 546 ? 5.118 16.366 -23.312 1.00 47.44 546 ASN A CA 1
ATOM 4294 C C . ASN A 1 546 ? 4.350 15.533 -22.274 1.00 47.44 546 ASN A C 1
ATOM 4296 O O . ASN A 1 546 ? 3.135 15.714 -22.145 1.00 47.44 546 ASN A O 1
ATOM 4300 N N . PRO A 1 547 ? 5.024 14.673 -21.481 1.00 48.38 547 PRO A N 1
ATOM 4301 C CA . PRO A 1 547 ? 4.356 13.802 -20.508 1.00 48.38 547 PRO A CA 1
ATOM 4302 C C . PRO A 1 547 ? 3.558 14.568 -19.439 1.00 48.38 547 PRO A C 1
ATOM 4304 O O . PRO A 1 547 ? 2.711 13.995 -18.760 1.00 48.38 547 PRO A O 1
ATOM 4307 N N . LYS A 1 548 ? 3.779 15.883 -19.292 1.00 44.81 548 LYS A N 1
ATOM 4308 C CA . LYS A 1 548 ? 3.045 16.726 -18.338 1.00 44.81 548 LYS A CA 1
ATOM 4309 C C . LYS A 1 548 ? 1.595 17.034 -18.735 1.00 44.81 548 LYS A C 1
ATOM 4311 O O . LYS A 1 548 ? 0.870 17.548 -17.889 1.00 44.81 548 LYS A O 1
ATOM 4316 N N . LEU A 1 549 ? 1.169 16.762 -19.975 1.00 40.81 549 LEU A N 1
ATOM 4317 C CA . LEU A 1 549 ? -0.182 17.107 -20.450 1.00 40.81 549 LEU A CA 1
ATOM 4318 C C . LEU A 1 549 ? -1.190 15.942 -20.428 1.00 40.81 549 LEU A C 1
ATOM 4320 O O . LEU A 1 549 ? -2.384 16.207 -20.383 1.00 40.81 549 LEU A O 1
ATOM 4324 N N . ALA A 1 550 ? -0.747 14.682 -20.368 1.00 39.34 550 ALA A N 1
ATOM 4325 C CA . ALA A 1 550 ? -1.624 13.499 -20.457 1.00 39.34 550 ALA A CA 1
ATOM 4326 C C . ALA A 1 550 ? -2.382 13.125 -19.156 1.00 39.34 550 ALA A C 1
ATOM 4328 O O . ALA A 1 550 ? -3.085 12.115 -19.118 1.00 39.34 550 ALA A O 1
ATOM 4329 N N . ASN A 1 551 ? -2.212 13.904 -18.079 1.00 35.75 551 ASN A N 1
ATOM 4330 C CA . ASN A 1 551 ? -2.777 13.636 -16.746 1.00 35.75 551 ASN A CA 1
ATOM 4331 C C . ASN A 1 551 ? -3.672 14.779 -16.208 1.00 35.75 551 ASN A C 1
ATOM 4333 O O . ASN A 1 551 ? -4.009 14.776 -15.027 1.00 35.75 551 ASN A O 1
ATOM 4337 N N . TYR A 1 552 ? -4.045 15.754 -17.049 1.00 30.56 552 TYR A N 1
ATOM 4338 C CA . TYR A 1 552 ? -4.905 16.900 -16.683 1.00 30.56 552 TYR A CA 1
ATOM 4339 C C . TYR A 1 552 ? -6.030 17.182 -17.704 1.00 30.56 552 TYR A C 1
ATOM 4341 O O . TYR A 1 552 ? -6.561 18.293 -17.751 1.00 30.56 552 TYR A O 1
ATOM 4349 N N . SER A 1 553 ? -6.380 16.186 -18.521 1.00 27.33 553 SER A N 1
ATOM 4350 C CA . SER A 1 553 ? -7.462 16.216 -19.517 1.00 27.33 553 SER A CA 1
ATOM 4351 C C . SER A 1 553 ? -8.479 15.119 -19.239 1.00 27.33 553 SER A C 1
ATOM 4353 O O . SER A 1 553 ? -8.010 13.961 -19.152 1.00 27.33 553 SER A O 1
#

Mean predicted aligned error: 20.52 Å